Protein AF-A0A494XIX0-F1 (afdb_monomer)

Organism: NCBI:txid2419777

Foldseek 3Di:
DDDDDDDDDDDDDDDDDDDDDPDPDDDDDDPVVVVVVCVVVVVVVLLVVLVVVQVVVVVVQLVQLQVQQQQLFAQLQVQCQAPVCFVVSQVSSQVSSVPRPHDPQKAKDRKDKGWDRQDAQPVVLDRFGWTKIKTKIKIKHARDSCCVPPRIDMHIYMYMDTDGQKWKDKDWPLFFDQFQWKKWKKKAFFDADPVNPGGDLVDDDDDDDDDPLDHDRIFISAINADPPPPSHDGPPNHDDDTDGLQTFMKMKMKTFASHHNVRPLFRAAAAALQQQHHRGMFIFILSVLLVLFGRRNPGKDKKKKKWKWWDWPVDIATPWIWIWAPQDPSRNRTDIDTADAFPDRVQRDQCQHRPCQRPVHPRHQKDWDDKDWPADPPDDDDDPDDDDPDTDTGTMIIIMIIGMRHASDGLPDQQFALFKAKDFQDFPVRSVPDDQPDDDDPCSVPPGRRSPDRDPNRGDGRLLRLVLSADPDDPTTTFSKIKMKGQSRHGQDPPNDPPPLPPQCPPVDSRGGHHNRRSPGRIGIMMIGMDIDIDSDPDRPPPVPPD

Mean predicted aligned error: 12.35 Å

Solvent-accessible surface area (backbone atoms only — not comparable to full-atom values): 30473 Å² total; per-residue (Å²): 137,86,83,80,83,80,80,86,83,86,86,82,92,81,91,77,80,92,78,90,75,89,73,84,71,83,81,87,84,67,72,61,62,60,52,51,53,48,57,60,52,45,53,61,51,52,49,54,54,24,45,52,53,43,48,52,50,49,54,52,52,50,51,55,53,39,52,33,26,40,53,8,8,42,54,7,8,72,55,21,81,50,69,86,30,33,67,58,15,37,50,47,17,52,50,47,40,69,69,43,94,65,66,88,76,55,51,67,54,85,63,52,63,47,62,36,65,83,28,50,39,51,85,92,67,37,81,37,44,6,21,24,16,35,24,37,39,44,34,40,39,67,37,69,68,39,34,88,83,45,53,57,48,81,46,79,40,74,22,74,24,51,27,55,48,46,45,53,44,79,44,79,42,74,72,32,38,56,43,37,32,23,38,34,37,26,39,30,69,48,39,62,30,100,83,67,86,48,67,28,46,84,50,76,75,74,92,34,57,34,50,96,77,42,79,36,62,30,39,76,75,47,50,23,25,57,78,83,42,93,74,25,48,80,56,70,78,58,64,82,78,92,59,56,33,78,46,47,40,23,43,35,40,34,42,25,24,56,57,14,48,85,73,54,89,33,60,60,48,30,9,37,71,47,26,33,36,61,70,29,68,41,41,34,33,32,35,20,31,58,68,34,38,40,41,38,74,89,38,53,48,63,36,37,40,39,38,32,29,40,33,42,83,85,51,70,41,61,75,45,42,36,38,39,43,56,64,39,90,90,29,74,84,26,48,76,44,74,54,84,73,37,86,52,70,91,53,33,47,62,45,19,52,31,21,55,26,15,70,90,41,101,67,37,46,32,45,79,76,45,76,47,72,50,78,72,83,76,77,84,76,89,74,92,73,80,96,66,93,70,81,52,81,49,50,39,37,39,37,32,27,46,30,39,30,51,62,92,43,49,66,82,34,88,61,48,41,42,48,67,40,62,45,64,66,42,33,57,67,57,63,71,62,59,52,78,81,47,75,76,55,76,65,51,76,71,62,23,50,46,37,87,62,47,38,79,77,62,35,52,68,22,42,48,58,27,43,62,49,39,34,90,71,72,100,71,45,22,30,23,27,36,37,40,39,33,50,85,54,37,62,64,51,102,80,48,62,90,72,59,76,79,71,72,50,55,82,82,50,64,61,37,36,31,70,60,67,48,52,67,81,36,51,24,30,34,35,41,36,28,48,73,46,54,53,83,60,98,59,75,75,77,74,77,77,80,125

Structure (mmCIF, N/CA/C/O backbone):
data_AF-A0A494XIX0-F1
#
_entry.id   AF-A0A494XIX0-F1
#
loop_
_atom_site.group_PDB
_atom_site.id
_atom_site.type_symbol
_atom_site.label_atom_id
_atom_site.label_alt_id
_atom_site.label_comp_id
_atom_site.label_asym_id
_atom_site.label_entity_id
_atom_site.label_seq_id
_atom_site.pdbx_PDB_ins_code
_atom_site.Cartn_x
_atom_site.Cartn_y
_atom_site.Cartn_z
_atom_site.occupancy
_atom_site.B_iso_or_equiv
_atom_site.auth_seq_id
_atom_site.auth_comp_id
_atom_site.auth_asym_id
_atom_site.auth_atom_id
_atom_site.pdbx_PDB_model_num
ATOM 1 N N . MET A 1 1 ? -19.928 -24.104 34.733 1.00 40.62 1 MET A N 1
ATOM 2 C CA . MET A 1 1 ? -19.939 -24.374 36.187 1.00 40.62 1 MET A CA 1
ATOM 3 C C . MET A 1 1 ? -21.286 -25.010 36.510 1.00 40.62 1 MET A C 1
ATOM 5 O O . MET A 1 1 ? -22.263 -24.311 36.737 1.00 40.62 1 MET A O 1
ATOM 9 N N . SER A 1 2 ? -21.377 -26.332 36.351 1.00 36.78 2 SER A N 1
ATOM 10 C CA . SER A 1 2 ? -22.638 -27.073 36.454 1.00 36.78 2 SER A CA 1
ATOM 11 C C . SER A 1 2 ? -22.951 -27.339 37.918 1.00 36.78 2 SER A C 1
ATOM 13 O O . SER A 1 2 ? -22.318 -28.183 38.548 1.00 36.78 2 SER A O 1
ATOM 15 N N . VAL A 1 3 ? -23.905 -26.591 38.467 1.00 44.44 3 VAL A N 1
ATOM 16 C CA . VAL A 1 3 ? -24.425 -26.848 39.809 1.00 44.44 3 VAL A CA 1
ATOM 17 C C . VAL A 1 3 ? -25.415 -28.005 39.711 1.00 44.44 3 VAL A C 1
ATOM 19 O O . VAL A 1 3 ? -26.537 -27.870 39.231 1.00 44.44 3 VAL A O 1
ATOM 22 N N . LEU A 1 4 ? -24.921 -29.167 40.125 1.00 43.69 4 LEU A N 1
ATOM 23 C CA . LEU A 1 4 ? -25.627 -30.428 40.290 1.00 43.69 4 LEU A CA 1
ATOM 24 C C . LEU A 1 4 ? -26.689 -30.272 41.396 1.00 43.69 4 LEU A C 1
ATOM 26 O O . LEU A 1 4 ? -26.358 -30.213 42.579 1.00 43.69 4 LEU A O 1
ATOM 30 N N . LEU A 1 5 ? -27.966 -30.187 41.016 1.00 45.41 5 LEU A N 1
ATOM 31 C CA . LEU A 1 5 ? -29.093 -30.238 41.949 1.00 45.41 5 LEU A CA 1
ATOM 32 C C . LEU A 1 5 ? -29.286 -31.686 42.426 1.00 45.41 5 LEU A C 1
ATOM 34 O O . LEU A 1 5 ? -29.764 -32.542 41.683 1.00 45.41 5 LEU A O 1
ATOM 38 N N . VAL A 1 6 ? -28.908 -31.959 43.675 1.00 52.31 6 VAL A N 1
ATOM 39 C CA . VAL A 1 6 ? -29.179 -33.233 44.353 1.00 52.31 6 VAL A CA 1
ATOM 40 C C . VAL A 1 6 ? -30.577 -33.173 44.970 1.00 52.31 6 VAL A C 1
ATOM 42 O O . VAL A 1 6 ? -30.836 -32.395 45.886 1.00 52.31 6 VAL A O 1
ATOM 45 N N . ALA A 1 7 ? -31.486 -33.997 44.451 1.00 52.09 7 ALA A N 1
ATOM 46 C CA . ALA A 1 7 ? -32.814 -34.221 45.012 1.00 52.09 7 ALA A CA 1
ATOM 47 C C . ALA A 1 7 ? -32.740 -35.119 46.266 1.00 52.09 7 ALA A C 1
ATOM 49 O O . ALA A 1 7 ? -32.027 -36.125 46.236 1.00 52.09 7 ALA A O 1
ATOM 50 N N . PRO A 1 8 ? -33.498 -34.841 47.345 1.00 54.53 8 PRO A N 1
ATOM 51 C CA . PRO A 1 8 ? -33.618 -35.775 48.454 1.00 54.53 8 PRO A CA 1
ATOM 52 C C . PRO A 1 8 ? -34.658 -36.862 48.145 1.00 54.53 8 PRO A C 1
ATOM 54 O O . PRO A 1 8 ? -35.784 -36.596 47.719 1.00 54.53 8 PRO A O 1
ATOM 57 N N . THR A 1 9 ? -34.252 -38.108 48.372 1.00 53.56 9 THR A N 1
ATOM 58 C CA . THR A 1 9 ? -35.040 -39.332 48.229 1.00 53.56 9 THR A CA 1
ATOM 59 C C . THR A 1 9 ? -35.995 -39.551 49.407 1.00 53.56 9 THR A C 1
ATOM 61 O O . THR A 1 9 ? -35.761 -39.140 50.542 1.00 53.56 9 THR A O 1
ATOM 64 N N . ARG A 1 10 ? -37.118 -40.205 49.096 1.00 51.81 10 ARG A N 1
ATOM 65 C CA . ARG A 1 10 ? -38.211 -40.603 49.997 1.00 51.81 10 ARG A CA 1
ATOM 66 C C . ARG A 1 10 ? -37.890 -41.855 50.836 1.00 51.81 10 ARG A C 1
ATOM 68 O O . ARG A 1 10 ? -37.162 -42.726 50.373 1.00 51.81 10 ARG A O 1
ATOM 75 N N . SER A 1 11 ? -38.682 -41.989 51.915 1.00 48.34 11 SER A N 1
ATOM 76 C CA . SER A 1 11 ? -39.142 -43.203 52.642 1.00 48.34 11 SER A CA 1
ATOM 77 C C . SER A 1 11 ? -38.314 -43.728 53.830 1.00 48.34 11 SER A C 1
ATOM 79 O O . SER A 1 11 ? -37.108 -43.518 53.851 1.00 48.34 11 SER A O 1
ATOM 81 N N . PRO A 1 12 ? -38.910 -44.513 54.770 1.00 58.19 12 PRO A N 1
ATOM 82 C CA . PRO A 1 12 ? -40.332 -44.761 55.066 1.00 58.19 12 PRO A CA 1
ATOM 83 C C . PRO A 1 12 ? -40.710 -44.601 56.562 1.00 58.19 12 PRO A C 1
ATOM 85 O O . PRO A 1 12 ? -39.897 -44.326 57.439 1.00 58.19 12 PRO A O 1
ATOM 88 N N . ALA A 1 13 ? -42.004 -44.784 56.820 1.00 56.38 13 ALA A N 1
ATOM 89 C CA . ALA A 1 13 ? -42.677 -44.781 58.109 1.00 56.38 13 ALA A CA 1
ATOM 90 C C . ALA A 1 13 ? -42.114 -45.771 59.146 1.00 56.38 13 ALA A C 1
ATOM 92 O O . ALA A 1 13 ? -41.887 -46.938 58.831 1.00 56.38 13 ALA A O 1
ATOM 93 N N . HIS A 1 14 ? -42.106 -45.360 60.420 1.00 44.78 14 HIS A N 1
ATOM 94 C CA . HIS A 1 14 ? -42.339 -46.285 61.525 1.00 44.78 14 HIS A CA 1
ATOM 95 C C . HIS A 1 14 ? -43.306 -45.718 62.563 1.00 44.78 14 HIS A C 1
ATOM 97 O O . HIS A 1 14 ? -43.179 -44.600 63.059 1.00 44.78 14 HIS A O 1
ATOM 103 N N . ALA A 1 15 ? -44.316 -46.545 62.818 1.00 57.41 15 ALA A N 1
ATOM 104 C CA . ALA A 1 15 ? -45.383 -46.379 63.775 1.00 57.41 15 ALA A CA 1
ATOM 105 C C . ALA A 1 15 ? -44.848 -46.455 65.210 1.00 57.41 15 ALA A C 1
ATOM 107 O O . ALA A 1 15 ? -44.057 -47.333 65.543 1.00 57.41 15 ALA A O 1
ATOM 108 N N . GLY A 1 16 ? -45.341 -45.564 66.068 1.00 44.16 16 GLY A N 1
ATOM 109 C CA . GLY A 1 16 ? -44.989 -45.515 67.481 1.00 44.16 16 GLY A CA 1
ATOM 110 C C . GLY A 1 16 ? -46.114 -44.915 68.313 1.00 44.16 16 GLY A C 1
ATOM 111 O O . GLY A 1 16 ? -46.110 -43.730 68.612 1.00 44.16 16 GLY A O 1
ATOM 112 N N . SER A 1 17 ? -47.082 -45.768 68.648 1.00 52.22 17 SER A N 1
ATOM 113 C CA . SER A 1 17 ? -47.806 -45.812 69.924 1.00 52.22 17 SER A CA 1
ATOM 114 C C . SER A 1 17 ? -48.245 -44.491 70.580 1.00 52.22 17 SER A C 1
ATOM 116 O O . SER A 1 17 ? -47.515 -43.855 71.336 1.00 52.22 17 SER A O 1
ATOM 118 N N . LEU A 1 18 ? -49.543 -44.218 70.431 1.00 56.22 18 LEU A N 1
ATOM 119 C CA . LEU A 1 18 ? -50.457 -43.690 71.452 1.00 56.22 18 LEU A CA 1
ATOM 120 C C . LEU A 1 18 ? -49.899 -43.641 72.892 1.00 56.22 18 LEU A C 1
ATOM 122 O O . LEU A 1 18 ? -49.757 -44.680 73.531 1.00 56.22 18 LEU A O 1
ATOM 126 N N . ARG A 1 19 ? -49.788 -42.433 73.462 1.00 46.56 19 ARG A N 1
ATOM 127 C CA . ARG A 1 19 ? -50.251 -42.146 74.832 1.00 46.56 19 ARG A CA 1
ATOM 128 C C . ARG A 1 19 ? -50.891 -40.760 74.889 1.00 46.56 19 ARG A C 1
ATOM 130 O O . ARG A 1 19 ? -50.233 -39.727 74.868 1.00 46.56 19 ARG A O 1
ATOM 137 N N . ARG A 1 20 ? -52.223 -40.776 74.952 1.00 51.72 20 ARG A N 1
ATOM 138 C CA . ARG A 1 20 ? -53.092 -39.644 75.278 1.00 51.72 20 ARG A CA 1
ATOM 139 C C . ARG A 1 20 ? -52.764 -39.174 76.700 1.00 51.72 20 ARG A C 1
ATOM 141 O O . ARG A 1 20 ? -53.118 -39.851 77.658 1.00 51.72 20 ARG A O 1
ATOM 148 N N . ALA A 1 21 ? -52.163 -37.998 76.828 1.00 49.72 21 ALA A N 1
ATOM 149 C CA . ALA A 1 21 ? -52.313 -37.159 78.010 1.00 49.72 21 ALA A CA 1
ATOM 150 C C . ALA A 1 21 ? -53.110 -35.928 77.575 1.00 49.72 21 ALA A C 1
ATOM 152 O O . ALA A 1 21 ? -52.591 -35.001 76.958 1.00 49.72 21 ALA A O 1
ATOM 153 N N . VAL A 1 22 ? -54.418 -35.971 77.827 1.00 57.28 22 VAL A N 1
ATOM 154 C CA . VAL A 1 22 ? -55.310 -34.821 77.677 1.00 57.28 22 VAL A CA 1
ATOM 155 C C . VAL A 1 22 ? -54.945 -33.829 78.777 1.00 57.28 22 VAL A C 1
ATOM 157 O O . VAL A 1 22 ? -55.461 -33.903 79.888 1.00 57.28 22 VAL A O 1
ATOM 160 N N . VAL A 1 23 ? -54.042 -32.901 78.471 1.00 52.38 23 VAL A N 1
ATOM 161 C CA . VAL A 1 23 ? -53.872 -31.678 79.254 1.00 52.38 23 VAL A CA 1
ATOM 162 C C . VAL A 1 23 ? -54.807 -30.641 78.646 1.00 52.38 23 VAL A C 1
ATOM 164 O O . VAL A 1 23 ? -54.568 -30.101 77.566 1.00 52.38 23 VAL A O 1
ATOM 167 N N . ARG A 1 24 ? -55.928 -30.400 79.332 1.00 54.12 24 ARG A N 1
ATOM 168 C CA . ARG A 1 24 ? -56.783 -29.232 79.105 1.00 54.12 24 ARG A CA 1
ATOM 169 C C . ARG A 1 24 ? -55.943 -27.980 79.370 1.00 54.12 24 ARG A C 1
ATOM 171 O O . ARG A 1 24 ? -55.770 -27.579 80.515 1.00 54.12 24 ARG A O 1
ATOM 178 N N . SER A 1 25 ? -55.427 -27.373 78.305 1.00 54.19 25 SER A N 1
ATOM 179 C CA . SER A 1 25 ? -54.893 -26.012 78.345 1.00 54.19 25 SER A CA 1
ATOM 180 C C . SER A 1 25 ? -56.046 -25.039 78.635 1.00 54.19 25 SER A C 1
ATOM 182 O O . SER A 1 25 ? -57.084 -25.111 77.960 1.00 54.19 25 SER A O 1
ATOM 184 N N . PRO A 1 26 ? -55.909 -24.147 79.632 1.00 49.19 26 PRO A N 1
ATOM 185 C CA . PRO A 1 26 ? -56.901 -23.126 79.899 1.00 49.19 26 PRO A CA 1
ATOM 186 C C . PRO A 1 26 ? -56.953 -22.174 78.704 1.00 49.19 26 PRO A C 1
ATOM 188 O O . PRO A 1 26 ? -55.983 -21.519 78.324 1.00 49.19 26 PRO A O 1
ATOM 191 N N . ARG A 1 27 ? -58.132 -22.122 78.085 1.00 61.28 27 ARG A N 1
ATOM 192 C CA . ARG A 1 27 ? -58.500 -21.042 77.183 1.00 61.28 27 ARG A CA 1
ATOM 193 C C . ARG A 1 27 ? -58.459 -19.725 77.952 1.00 61.28 27 ARG A C 1
ATOM 195 O O . ARG A 1 27 ? -58.921 -19.653 79.084 1.00 61.28 27 ARG A O 1
ATOM 202 N N . THR A 1 28 ? -58.069 -18.697 77.206 1.00 58.69 28 THR A N 1
ATOM 203 C CA . THR A 1 28 ? -58.366 -17.269 77.387 1.00 58.69 28 THR A CA 1
ATOM 204 C C . THR A 1 28 ? -57.319 -16.431 78.134 1.00 58.69 28 THR A C 1
ATOM 206 O O . THR A 1 28 ? -57.230 -16.475 79.351 1.00 58.69 28 THR A O 1
ATOM 209 N N . ARG A 1 29 ? -56.626 -15.587 77.337 1.00 51.75 29 ARG A N 1
ATOM 210 C CA . ARG A 1 29 ? -56.151 -14.202 77.606 1.00 51.75 29 ARG A CA 1
ATOM 211 C C . ARG A 1 29 ? -54.681 -13.845 77.305 1.00 51.75 29 ARG A C 1
ATOM 213 O O . ARG A 1 29 ? -54.380 -12.662 77.316 1.00 51.75 29 ARG A O 1
ATOM 220 N N . GLU A 1 30 ? -53.822 -14.768 76.857 1.00 54.44 30 GLU A N 1
ATOM 221 C CA . GLU A 1 30 ? -52.420 -14.423 76.485 1.00 54.44 30 GLU A CA 1
ATOM 222 C C . GLU A 1 30 ? -52.114 -14.380 74.971 1.00 54.44 30 GLU A C 1
ATOM 224 O O . GLU A 1 30 ? -51.036 -13.961 74.555 1.00 54.44 30 GLU A O 1
ATOM 229 N N . ARG A 1 31 ? -53.068 -14.746 74.101 1.00 57.94 31 ARG A N 1
ATOM 230 C CA . ARG A 1 31 ? -52.861 -14.747 72.633 1.00 57.94 31 ARG A CA 1
ATOM 231 C C . ARG A 1 31 ? -52.744 -13.349 72.009 1.00 57.94 31 ARG A C 1
ATOM 233 O O . ARG A 1 31 ? -52.271 -13.230 70.887 1.00 57.94 31 ARG A O 1
ATOM 240 N N . GLY A 1 32 ? -53.156 -12.302 72.726 1.00 67.50 32 GLY A N 1
ATOM 241 C CA . GLY A 1 32 ? -53.037 -10.923 72.247 1.00 67.50 32 GLY A CA 1
ATOM 242 C C . GLY A 1 32 ? -51.587 -10.434 72.234 1.00 67.50 32 GLY A C 1
ATOM 243 O O . GLY A 1 32 ? -51.136 -9.880 71.236 1.00 67.50 32 GLY A O 1
ATOM 244 N N . ALA A 1 33 ? -50.827 -10.705 73.298 1.00 79.75 33 ALA A N 1
ATOM 245 C CA . ALA A 1 33 ? -49.473 -10.174 73.456 1.00 79.75 33 ALA A CA 1
ATOM 246 C C . ALA A 1 33 ? -48.486 -10.723 72.410 1.00 79.75 33 ALA A C 1
ATOM 248 O O . ALA A 1 33 ? -47.705 -9.961 71.850 1.00 79.75 33 ALA A O 1
ATOM 249 N N . THR A 1 34 ? -48.566 -12.017 72.080 1.00 84.38 34 THR A N 1
ATOM 250 C CA . THR A 1 34 ? -47.714 -12.651 71.054 1.00 84.38 34 THR A CA 1
ATOM 251 C C . THR A 1 34 ? -48.045 -12.188 69.636 1.00 84.38 34 THR A C 1
ATOM 253 O O . THR A 1 34 ? -47.148 -12.042 68.811 1.00 84.38 34 THR A O 1
ATOM 256 N N . SER A 1 35 ? -49.319 -11.902 69.350 1.00 85.75 35 SER A N 1
ATOM 257 C CA . SER A 1 35 ? -49.711 -11.320 68.061 1.00 85.75 35 SER A CA 1
ATOM 258 C C . SER A 1 35 ? -49.208 -9.883 67.892 1.00 85.75 35 SER A C 1
ATOM 260 O O . SER A 1 35 ? -48.776 -9.518 66.802 1.00 85.75 35 SER A O 1
ATOM 262 N N . LEU A 1 36 ? -49.187 -9.095 68.976 1.00 88.75 36 LEU A N 1
ATOM 263 C CA . LEU A 1 36 ? -48.683 -7.720 68.969 1.00 88.75 36 LEU A CA 1
ATOM 264 C C . LEU A 1 36 ? -47.163 -7.673 68.791 1.00 88.75 36 LEU A C 1
ATOM 266 O O . LEU A 1 36 ? -46.680 -6.891 67.978 1.00 88.75 36 LEU A O 1
ATOM 270 N N . THR A 1 37 ? -46.403 -8.523 69.487 1.00 89.88 37 THR A N 1
ATOM 271 C CA . THR A 1 37 ? -44.943 -8.584 69.307 1.00 89.88 37 THR A CA 1
ATOM 272 C C . THR A 1 37 ? -44.561 -9.098 67.924 1.00 89.88 37 THR A C 1
ATOM 274 O O . THR A 1 37 ? -43.646 -8.554 67.312 1.00 89.88 37 THR A O 1
ATOM 277 N N . PHE A 1 38 ? -45.288 -10.085 67.389 1.00 92.56 38 PHE A N 1
ATOM 278 C CA . PHE A 1 38 ? -45.084 -10.551 66.018 1.00 92.56 38 PHE A CA 1
ATOM 279 C C . PHE A 1 38 ? -45.382 -9.452 64.993 1.00 92.56 38 PHE A C 1
ATOM 281 O O . PHE A 1 38 ? -44.567 -9.217 64.107 1.00 92.56 38 PHE A O 1
ATOM 288 N N . ALA A 1 39 ? -46.502 -8.737 65.135 1.00 92.00 39 ALA A N 1
ATOM 289 C CA . ALA A 1 39 ? -46.846 -7.624 64.250 1.00 92.00 39 ALA A CA 1
ATOM 290 C C . ALA A 1 39 ? -45.790 -6.506 64.288 1.00 92.00 39 ALA A C 1
ATOM 292 O O . ALA A 1 39 ? -45.439 -5.955 63.248 1.00 92.00 39 ALA A O 1
ATOM 293 N N . LEU A 1 40 ? -45.242 -6.208 65.469 1.00 94.81 40 LEU A N 1
ATOM 294 C CA . LEU A 1 40 ? -44.214 -5.181 65.646 1.00 94.81 40 LEU A CA 1
ATOM 295 C C . LEU A 1 40 ? -42.859 -5.618 65.056 1.00 94.81 40 LEU A C 1
ATOM 297 O O . LEU A 1 40 ? -42.184 -4.808 64.428 1.00 94.81 40 LEU A O 1
ATOM 301 N N . LEU A 1 41 ? -42.489 -6.900 65.178 1.00 95.88 41 LEU A N 1
ATOM 302 C CA . LEU A 1 41 ? -41.278 -7.477 64.568 1.00 95.88 41 LEU A CA 1
ATOM 303 C C . LEU A 1 41 ? -41.399 -7.713 63.055 1.00 95.88 41 LEU A C 1
ATOM 305 O O . LEU A 1 41 ? -40.386 -7.769 62.358 1.00 95.88 41 LEU A O 1
ATOM 309 N N . LEU A 1 42 ? -42.618 -7.824 62.527 1.00 94.25 42 LEU A N 1
ATOM 310 C CA . LEU A 1 42 ? -42.849 -7.989 61.095 1.00 94.25 42 LEU A CA 1
ATOM 311 C C . LEU A 1 42 ? -42.407 -6.748 60.305 1.00 94.25 42 LEU A C 1
ATOM 313 O O . LEU A 1 42 ? -41.877 -6.885 59.208 1.00 94.25 42 LEU A O 1
ATOM 317 N N . ILE A 1 43 ? -42.574 -5.550 60.874 1.00 91.44 43 ILE A N 1
ATOM 318 C CA . ILE A 1 43 ? -42.202 -4.278 60.236 1.00 91.44 43 ILE A CA 1
ATOM 319 C C . ILE A 1 43 ? -40.702 -4.228 59.879 1.00 91.44 43 ILE A C 1
ATOM 321 O O . ILE A 1 43 ? -40.393 -4.064 58.696 1.00 91.44 43 ILE A O 1
ATOM 325 N N . PRO A 1 44 ? -39.750 -4.400 60.822 1.00 91.19 44 PRO A N 1
ATOM 326 C CA . PRO A 1 44 ? -38.329 -4.390 60.486 1.00 91.19 44 PRO A CA 1
ATOM 327 C C . PRO A 1 44 ? -37.932 -5.559 59.575 1.00 91.19 44 PRO A C 1
ATOM 329 O O . PRO A 1 44 ? -37.053 -5.389 58.736 1.00 91.19 44 PRO A O 1
ATOM 332 N N . LEU A 1 45 ? -38.594 -6.719 59.671 1.00 94.12 45 LEU A N 1
ATOM 333 C CA . LEU A 1 45 ? -38.311 -7.858 58.792 1.00 94.12 45 LEU A CA 1
ATOM 334 C C . LEU A 1 45 ? -38.715 -7.572 57.338 1.00 94.12 45 LEU A C 1
ATOM 336 O O . LEU A 1 45 ? -37.936 -7.837 56.424 1.00 94.12 45 LEU A O 1
ATOM 340 N N . LEU A 1 46 ? -39.888 -6.972 57.116 1.00 90.62 46 LEU A N 1
ATOM 341 C CA . LEU A 1 46 ? -40.325 -6.533 55.788 1.00 90.62 46 LEU A CA 1
ATOM 342 C C . LEU A 1 46 ? -39.417 -5.438 55.218 1.00 90.62 46 LEU A C 1
ATOM 344 O O . LEU A 1 46 ? -39.124 -5.460 54.024 1.00 90.62 46 LEU A O 1
ATOM 348 N N . LEU A 1 47 ? -38.925 -4.522 56.059 1.00 90.12 47 LEU A N 1
ATOM 349 C CA . LEU A 1 47 ? -37.974 -3.487 55.646 1.00 90.12 47 LEU A CA 1
ATOM 350 C C . LEU A 1 47 ? -36.653 -4.111 55.169 1.00 90.12 47 LEU A C 1
ATOM 352 O O . LEU A 1 47 ? -36.153 -3.744 54.108 1.00 90.12 47 LEU A O 1
ATOM 356 N N . VAL A 1 48 ? -36.121 -5.101 55.895 1.00 93.62 48 VAL A N 1
ATOM 357 C CA . VAL A 1 48 ? -34.897 -5.822 55.500 1.00 93.62 48 VAL A CA 1
ATOM 358 C C . VAL A 1 48 ? -35.091 -6.582 54.186 1.00 93.62 48 VAL A C 1
ATOM 360 O O . VAL A 1 48 ? -34.241 -6.490 53.301 1.00 93.62 48 VAL A O 1
ATOM 363 N N . VAL A 1 49 ? -36.213 -7.289 54.021 1.00 93.81 49 VAL A N 1
ATOM 364 C CA . VAL A 1 49 ? -36.533 -7.983 52.760 1.00 93.81 49 VAL A CA 1
ATOM 365 C C . VAL A 1 49 ? -36.662 -6.985 51.608 1.00 93.81 49 VAL A C 1
ATOM 367 O O . VAL A 1 49 ? -36.143 -7.228 50.521 1.00 93.81 49 VAL A O 1
ATOM 370 N N . GLY A 1 50 ? -37.298 -5.839 51.848 1.00 91.56 50 GLY A N 1
ATOM 371 C CA . GLY A 1 50 ? -37.433 -4.793 50.845 1.00 91.56 50 GLY A CA 1
ATOM 372 C C . GLY A 1 50 ? -36.112 -4.170 50.424 1.00 91.56 50 GLY A C 1
ATOM 373 O O . GLY A 1 50 ? -35.860 -4.021 49.231 1.00 91.56 50 GLY A O 1
ATOM 374 N N . CYS A 1 51 ? -35.236 -3.908 51.392 1.00 92.38 51 CYS A N 1
ATOM 375 C CA . CYS A 1 51 ? -33.871 -3.465 51.141 1.00 92.38 51 CYS A CA 1
ATOM 376 C C . CYS A 1 51 ? -33.099 -4.483 50.286 1.00 92.38 51 CYS A C 1
ATOM 378 O O . CYS A 1 51 ? -32.440 -4.102 49.322 1.00 92.38 51 CYS A O 1
ATOM 380 N N . ALA A 1 52 ? -33.235 -5.783 50.571 1.00 94.19 52 ALA A N 1
ATOM 381 C CA . ALA A 1 52 ? -32.576 -6.830 49.791 1.00 94.19 52 ALA A CA 1
ATOM 382 C C . ALA A 1 52 ? -33.058 -6.879 48.327 1.00 94.19 52 ALA A C 1
ATOM 384 O O . ALA A 1 52 ? -32.239 -7.024 47.420 1.00 94.19 52 ALA A O 1
ATOM 385 N N . ILE A 1 53 ? -34.366 -6.726 48.083 1.00 94.81 53 ILE A N 1
ATOM 386 C CA . ILE A 1 53 ? -34.940 -6.715 46.726 1.00 94.81 53 ILE A CA 1
ATOM 387 C C . ILE A 1 53 ? -34.505 -5.463 45.954 1.00 94.81 53 ILE A C 1
ATOM 389 O O . ILE A 1 53 ? -34.077 -5.571 44.803 1.00 94.81 53 ILE A O 1
ATOM 393 N N . ASP A 1 54 ? -34.581 -4.282 46.576 1.00 94.56 54 ASP A N 1
ATOM 394 C CA . ASP A 1 54 ? -34.156 -3.028 45.945 1.00 94.56 54 ASP A CA 1
ATOM 395 C C . ASP A 1 54 ? -32.648 -3.040 45.644 1.00 94.56 54 ASP A C 1
ATOM 397 O O . ASP A 1 54 ? -32.233 -2.610 44.568 1.00 94.56 54 ASP A O 1
ATOM 401 N N . PHE A 1 55 ? -31.831 -3.613 46.535 1.00 93.81 55 PHE A N 1
ATOM 402 C CA . PHE A 1 55 ? -30.399 -3.800 46.300 1.00 93.81 55 PHE A CA 1
ATOM 403 C C . PHE A 1 55 ? -30.116 -4.763 45.139 1.00 93.81 55 PHE A C 1
ATOM 405 O O . PHE A 1 55 ? -29.273 -4.466 44.293 1.00 93.81 55 PHE A O 1
ATOM 412 N N . ALA A 1 56 ? -30.835 -5.886 45.046 1.00 94.19 56 ALA A N 1
ATOM 413 C CA . ALA A 1 56 ? -30.677 -6.825 43.936 1.00 94.19 56 ALA A CA 1
ATOM 414 C C . ALA A 1 56 ? -30.968 -6.155 42.580 1.00 94.19 56 ALA A C 1
ATOM 416 O O . ALA A 1 56 ? -30.165 -6.266 41.652 1.00 94.19 56 ALA A O 1
ATOM 417 N N . ARG A 1 57 ? -32.056 -5.377 42.491 1.00 94.00 57 ARG A N 1
ATOM 418 C CA . ARG A 1 57 ? -32.392 -4.595 41.287 1.00 94.00 57 ARG A CA 1
ATOM 419 C C . ARG A 1 57 ? -31.367 -3.505 40.994 1.00 94.00 57 ARG A C 1
ATOM 421 O O . ARG A 1 57 ? -31.044 -3.257 39.839 1.00 94.00 57 ARG A O 1
ATOM 428 N N . PHE A 1 58 ? -30.832 -2.858 42.027 1.00 94.69 58 PHE A N 1
ATOM 429 C CA . PHE A 1 58 ? -29.785 -1.851 41.872 1.00 94.69 58 PHE A CA 1
ATOM 430 C C . PHE A 1 58 ? -28.515 -2.442 41.244 1.00 94.69 58 PHE A C 1
ATOM 432 O O . PHE A 1 58 ? -27.938 -1.832 40.344 1.00 94.69 58 PHE A O 1
ATOM 439 N N . VAL A 1 59 ? -28.100 -3.638 41.674 1.00 96.19 59 VAL A N 1
ATOM 440 C CA . VAL A 1 59 ? -26.953 -4.353 41.091 1.00 96.19 59 VAL A CA 1
ATOM 441 C C . VAL A 1 59 ? -27.229 -4.749 39.638 1.00 96.19 59 VAL A C 1
ATOM 443 O O . VAL A 1 59 ? -26.369 -4.535 38.784 1.00 96.19 59 VAL A O 1
ATOM 446 N N . GLU A 1 60 ? -28.428 -5.252 39.337 1.00 96.12 60 GLU A N 1
ATOM 447 C CA . GLU A 1 60 ? -28.852 -5.581 37.969 1.00 96.12 60 GLU A CA 1
ATOM 448 C C . GLU A 1 60 ? -28.796 -4.352 37.046 1.00 96.12 60 GLU A C 1
ATOM 450 O O . GLU A 1 60 ? -28.175 -4.393 35.984 1.00 96.12 60 GLU A O 1
ATOM 455 N N . TYR A 1 61 ? -29.366 -3.222 37.474 1.00 96.69 61 TYR A N 1
ATOM 456 C CA . TYR A 1 61 ? -29.355 -1.980 36.697 1.00 96.69 61 TYR A CA 1
ATOM 457 C C . TYR A 1 61 ? -27.962 -1.391 36.532 1.00 96.69 61 TYR A C 1
ATOM 459 O O . TYR A 1 61 ? -27.643 -0.883 35.458 1.00 96.69 61 TYR A O 1
ATOM 467 N N . ARG A 1 62 ? -27.112 -1.482 37.560 1.00 96.56 62 ARG A N 1
ATOM 468 C CA . ARG A 1 62 ? -25.707 -1.086 37.449 1.00 96.56 62 ARG A CA 1
ATOM 469 C C . ARG A 1 62 ? -24.990 -1.924 36.396 1.00 96.56 62 ARG A C 1
ATOM 471 O O . ARG A 1 62 ? -24.249 -1.357 35.602 1.00 96.56 62 ARG A O 1
ATOM 478 N N . SER A 1 63 ? -25.224 -3.237 36.380 1.00 97.00 63 SER A N 1
ATOM 479 C CA . SER A 1 63 ? -24.637 -4.136 35.385 1.00 97.00 63 SER A CA 1
ATOM 480 C C . SER A 1 63 ? -25.103 -3.785 33.973 1.00 97.00 63 SER A C 1
ATOM 482 O O . SER A 1 63 ? -24.265 -3.617 33.098 1.00 97.00 63 SER A O 1
ATOM 484 N N . ALA A 1 64 ? -26.411 -3.606 33.756 1.00 96.50 64 ALA A N 1
ATOM 485 C CA . ALA A 1 64 ? -26.955 -3.254 32.442 1.00 96.50 64 ALA A CA 1
ATOM 486 C C . ALA A 1 64 ? -26.441 -1.894 31.937 1.00 96.50 64 ALA A C 1
ATOM 488 O O . ALA A 1 64 ? -26.057 -1.762 30.777 1.00 96.50 64 ALA A O 1
ATOM 489 N N . LEU A 1 65 ? -26.388 -0.886 32.817 1.00 97.12 65 LEU A N 1
ATOM 490 C CA . LEU A 1 65 ? -25.875 0.441 32.476 1.00 97.12 65 LEU A CA 1
ATOM 491 C C . LEU A 1 65 ? -24.367 0.412 32.177 1.00 97.12 65 LEU A C 1
ATOM 493 O O . LEU A 1 65 ? -23.919 1.112 31.272 1.00 97.12 65 LEU A O 1
ATOM 497 N N . GLN A 1 66 ? -23.594 -0.393 32.915 1.00 97.25 66 GLN A N 1
ATOM 498 C CA . GLN A 1 66 ? -22.166 -0.584 32.652 1.00 97.25 66 GLN A CA 1
ATOM 499 C C . GLN A 1 66 ? -21.945 -1.270 31.301 1.00 97.25 66 GLN A C 1
ATOM 501 O O . GLN A 1 66 ? -21.159 -0.759 30.514 1.00 97.25 66 GLN A O 1
ATOM 506 N N . SER A 1 67 ? -22.679 -2.345 30.989 1.00 96.50 67 SER A N 1
ATOM 507 C CA . SER A 1 67 ? -22.584 -3.021 29.687 1.00 96.50 67 SER A CA 1
ATOM 508 C C . SER A 1 67 ? -22.883 -2.074 28.522 1.00 96.50 67 SER A C 1
ATOM 510 O O . SER A 1 67 ? -22.116 -2.029 27.567 1.00 96.50 67 SER A O 1
ATOM 512 N N . ALA A 1 68 ? -23.924 -1.241 28.632 1.00 96.81 68 ALA A N 1
ATOM 513 C CA . ALA A 1 68 ? -24.231 -0.228 27.619 1.00 96.81 68 ALA A CA 1
ATOM 514 C C . ALA A 1 68 ? -23.111 0.817 27.456 1.00 96.81 68 ALA A C 1
ATOM 516 O O . ALA A 1 68 ? -22.814 1.246 26.342 1.00 96.81 68 ALA A O 1
ATOM 517 N N . ALA A 1 69 ? -22.484 1.242 28.559 1.00 97.00 69 ALA A N 1
ATOM 518 C CA . ALA A 1 69 ? -21.353 2.166 28.515 1.00 97.00 69 ALA A CA 1
ATOM 519 C C . ALA A 1 69 ? -20.105 1.516 27.890 1.00 97.00 69 ALA A C 1
ATOM 521 O O . ALA A 1 69 ? -19.424 2.170 27.101 1.00 97.00 69 ALA A O 1
ATOM 522 N N . ASP A 1 70 ? -19.829 0.248 28.209 1.00 95.81 70 ASP A N 1
ATOM 523 C CA . ASP A 1 70 ? -18.700 -0.519 27.673 1.00 95.81 70 ASP A CA 1
ATOM 524 C C . ASP A 1 70 ? -18.844 -0.736 26.158 1.00 95.81 70 ASP A C 1
ATOM 526 O O . ASP A 1 70 ? -17.909 -0.451 25.409 1.00 95.81 70 ASP A O 1
ATOM 530 N N . GLU A 1 71 ? -20.024 -1.154 25.689 1.00 93.81 71 GLU A N 1
ATOM 531 C CA . GLU A 1 71 ? -20.329 -1.322 24.260 1.00 93.81 71 GLU A CA 1
ATOM 532 C C . GLU A 1 71 ? -20.208 0.000 23.493 1.00 93.81 71 GLU A C 1
ATOM 534 O O . GLU A 1 71 ? -19.587 0.057 22.431 1.00 93.81 71 GLU A O 1
ATOM 539 N N . ALA A 1 72 ? -20.741 1.088 24.055 1.00 96.25 72 ALA A N 1
ATOM 540 C CA . ALA A 1 72 ? -20.640 2.420 23.471 1.00 96.25 72 ALA A CA 1
ATOM 541 C C . ALA A 1 72 ? -19.192 2.920 23.391 1.00 96.25 72 ALA A C 1
ATOM 543 O O . ALA A 1 72 ? -18.775 3.459 22.364 1.00 96.25 72 ALA A O 1
ATOM 544 N N . ALA A 1 73 ? -18.410 2.735 24.460 1.00 94.56 73 ALA A N 1
ATOM 545 C CA . ALA A 1 73 ? -17.002 3.103 24.473 1.00 94.56 73 ALA A CA 1
ATOM 546 C C . ALA A 1 73 ? -16.220 2.295 23.429 1.00 94.56 73 ALA A C 1
ATOM 548 O O . ALA A 1 73 ? -15.432 2.882 22.687 1.00 94.56 73 ALA A O 1
ATOM 549 N N . LEU A 1 74 ? -16.468 0.983 23.329 1.00 92.50 74 LEU A N 1
ATOM 550 C CA . LEU A 1 74 ? -15.824 0.101 22.355 1.00 92.50 74 LEU A CA 1
ATOM 551 C C . LEU A 1 74 ? -16.158 0.501 20.912 1.00 92.50 74 LEU A C 1
ATOM 553 O O . LEU A 1 74 ? -15.248 0.614 20.093 1.00 92.50 74 LEU A O 1
ATOM 557 N N . ALA A 1 75 ? -17.429 0.784 20.614 1.00 91.75 75 ALA A N 1
ATOM 558 C CA . ALA A 1 75 ? -17.860 1.233 19.291 1.00 91.75 75 ALA A CA 1
ATOM 559 C C . ALA A 1 75 ? -17.221 2.574 18.894 1.00 91.75 75 ALA A C 1
ATOM 561 O O . ALA A 1 75 ? -16.743 2.730 17.771 1.00 91.75 75 ALA A O 1
ATOM 562 N N . GLY A 1 76 ? -17.153 3.534 19.824 1.00 93.06 76 GLY A N 1
ATOM 563 C CA . GLY A 1 76 ? -16.459 4.800 19.586 1.00 93.06 76 GLY A CA 1
ATOM 564 C C . GLY A 1 76 ? -14.955 4.620 19.390 1.00 93.06 76 GLY A C 1
ATOM 565 O O . GLY A 1 76 ? -14.380 5.220 18.488 1.00 93.06 76 GLY A O 1
ATOM 566 N N . ALA A 1 77 ? -14.309 3.788 20.211 1.00 89.19 77 ALA A N 1
ATOM 567 C CA . ALA A 1 77 ? -12.881 3.513 20.082 1.00 89.19 77 ALA A CA 1
ATOM 568 C C . ALA A 1 77 ? -12.553 2.848 18.736 1.00 89.19 77 ALA A C 1
ATOM 570 O O . ALA A 1 77 ? -11.568 3.224 18.110 1.00 89.19 77 ALA A O 1
ATOM 571 N N . ALA A 1 78 ? -13.400 1.936 18.248 1.00 86.25 78 ALA A N 1
ATOM 572 C CA . ALA A 1 78 ? -13.195 1.243 16.975 1.00 86.25 78 ALA A CA 1
ATOM 573 C C . ALA A 1 78 ? -13.089 2.191 15.765 1.00 86.25 78 ALA A C 1
ATOM 575 O O . ALA A 1 78 ? -12.325 1.916 14.844 1.00 86.25 78 ALA A O 1
ATOM 576 N N . VAL A 1 79 ? -13.804 3.321 15.776 1.00 88.06 79 VAL A N 1
ATOM 577 C CA . VAL A 1 79 ? -13.725 4.338 14.709 1.00 88.06 79 VAL A CA 1
ATOM 578 C C . VAL A 1 79 ? -12.695 5.438 14.992 1.00 88.06 79 VAL A C 1
ATOM 580 O O . VAL A 1 79 ? -12.454 6.292 14.143 1.00 88.06 79 VAL A O 1
ATOM 583 N N . PHE A 1 80 ? -12.078 5.452 16.178 1.00 89.50 80 PHE A N 1
ATOM 584 C CA . PHE A 1 80 ? -11.099 6.465 16.563 1.00 89.50 80 PHE A CA 1
ATOM 585 C C . PHE A 1 80 ? -9.682 6.029 16.163 1.00 89.50 80 PHE A C 1
ATOM 587 O O . PHE A 1 80 ? -8.881 5.618 17.000 1.00 89.50 80 PHE A O 1
ATOM 594 N N . SER A 1 81 ? -9.384 6.056 14.863 1.00 82.38 81 SER A N 1
ATOM 595 C CA . SER A 1 81 ? -8.097 5.602 14.309 1.00 82.38 81 SER A CA 1
ATOM 596 C C . SER A 1 81 ? -7.005 6.672 14.272 1.00 82.38 81 SER A C 1
ATOM 598 O O . SER A 1 81 ? -5.830 6.322 14.259 1.00 82.38 81 SER A O 1
ATOM 600 N N . ASP A 1 82 ? -7.375 7.954 14.256 1.00 84.12 82 ASP A N 1
ATOM 601 C CA . ASP A 1 82 ? -6.451 9.088 14.345 1.00 84.12 82 ASP A CA 1
ATOM 602 C C . ASP A 1 82 ? -7.148 10.313 14.977 1.00 84.12 82 ASP A C 1
ATOM 604 O O . ASP A 1 82 ? -8.382 10.330 15.087 1.00 84.12 82 ASP A O 1
ATOM 608 N N . PRO A 1 83 ? -6.403 11.360 15.390 1.00 87.56 83 PRO A N 1
ATOM 609 C CA . PRO A 1 83 ? -6.962 12.517 16.089 1.00 87.56 83 PRO A CA 1
ATOM 610 C C . PRO A 1 83 ? -8.108 13.236 15.356 1.00 87.56 83 PRO A C 1
ATOM 612 O O . PRO A 1 83 ? -8.986 13.793 16.018 1.00 87.56 83 PRO A O 1
ATOM 615 N N . SER A 1 84 ? -8.133 13.222 14.018 1.00 86.50 84 SER A N 1
ATOM 616 C CA . SER A 1 84 ? -9.176 13.877 13.218 1.00 86.50 84 SER A CA 1
ATOM 617 C C . SER A 1 84 ? -10.528 13.155 13.288 1.00 86.50 84 SER A C 1
ATOM 619 O O . SER A 1 84 ? -11.570 13.802 13.177 1.00 86.50 84 SER A O 1
ATOM 621 N N . HIS A 1 85 ? -10.533 11.853 13.596 1.00 88.00 85 HIS A N 1
ATOM 622 C CA . HIS A 1 85 ? -11.747 11.048 13.780 1.00 88.00 85 HIS A CA 1
ATOM 623 C C . HIS A 1 85 ? -12.392 11.198 15.167 1.00 88.00 85 HIS A C 1
ATOM 625 O O . HIS A 1 85 ? -13.459 10.633 15.416 1.00 88.00 85 HIS A O 1
ATOM 631 N N . GLY A 1 86 ? -11.804 11.986 16.074 1.00 92.94 86 GLY A N 1
ATOM 632 C CA . GLY A 1 86 ? -12.332 12.196 17.427 1.00 92.94 86 GLY A CA 1
ATOM 633 C C . GLY A 1 86 ? -13.820 12.593 17.481 1.00 92.94 86 GLY A C 1
ATOM 634 O O . GLY A 1 86 ? -14.572 11.986 18.247 1.00 92.94 86 GLY A O 1
ATOM 635 N N . PRO A 1 87 ? -14.301 13.557 16.667 1.00 95.06 87 PRO A N 1
ATOM 636 C CA . PRO A 1 87 ? -15.721 13.911 16.622 1.00 95.06 87 PRO A CA 1
ATOM 637 C C . PRO A 1 87 ? -16.631 12.763 16.159 1.00 95.06 87 PRO A C 1
ATOM 639 O O . PRO A 1 87 ? -17.700 12.565 16.738 1.00 95.06 87 PRO A O 1
ATOM 642 N N . ALA A 1 88 ? -16.204 11.983 15.159 1.00 92.75 88 ALA A N 1
ATOM 643 C CA . ALA A 1 88 ? -16.954 10.824 14.674 1.00 92.75 88 ALA A CA 1
ATOM 644 C C . ALA A 1 88 ? -17.057 9.738 15.756 1.00 92.75 88 ALA A C 1
ATOM 646 O O . ALA A 1 88 ? -18.143 9.220 16.007 1.00 92.75 88 ALA A O 1
ATOM 647 N N . ALA A 1 89 ? -15.961 9.476 16.474 1.00 93.44 89 ALA A N 1
ATOM 648 C CA . ALA A 1 89 ? -15.918 8.546 17.599 1.00 93.44 89 ALA A CA 1
ATOM 649 C C . ALA A 1 89 ? -16.889 8.915 18.728 1.00 93.44 89 ALA A C 1
ATOM 651 O O . ALA A 1 89 ? -17.593 8.053 19.257 1.00 93.44 89 ALA A O 1
ATOM 652 N N . VAL A 1 90 ? -16.978 10.206 19.064 1.00 97.38 90 VAL A N 1
ATOM 653 C CA . VAL A 1 90 ? -17.955 10.714 20.040 1.00 97.38 90 VAL A CA 1
ATOM 654 C C . VAL A 1 90 ? -19.389 10.507 19.548 1.00 97.38 90 VAL A C 1
ATOM 656 O O . VAL A 1 90 ? -20.246 10.087 20.330 1.00 97.38 90 VAL A O 1
ATOM 659 N N . GLY A 1 91 ? -19.653 10.777 18.266 1.00 96.50 91 GLY A N 1
ATOM 660 C CA . GLY A 1 91 ? -20.962 10.565 17.644 1.00 96.50 91 GLY A CA 1
ATOM 661 C C . GLY A 1 91 ? -21.408 9.104 17.710 1.00 96.50 91 GLY A C 1
ATOM 662 O O . GLY A 1 91 ? -22.471 8.818 18.260 1.00 96.50 91 GLY A O 1
ATOM 663 N N . VAL A 1 92 ? -20.555 8.185 17.245 1.00 95.88 92 VAL A N 1
ATOM 664 C CA . VAL A 1 92 ? -20.820 6.737 17.234 1.00 95.88 92 VAL A CA 1
ATOM 665 C C . VAL A 1 92 ? -21.064 6.205 18.645 1.00 95.88 92 VAL A C 1
ATOM 667 O O . VAL A 1 92 ? -22.084 5.563 18.883 1.00 95.88 92 VAL A O 1
ATOM 670 N N . ALA A 1 93 ? -20.199 6.522 19.615 1.00 97.00 93 ALA A N 1
ATOM 671 C CA . ALA A 1 93 ? -20.394 6.087 21.001 1.00 97.00 93 ALA A CA 1
ATOM 672 C C . ALA A 1 93 ? -21.706 6.616 21.606 1.00 97.00 93 ALA A C 1
ATOM 674 O O . ALA A 1 93 ? -22.409 5.894 22.314 1.00 97.00 93 ALA A O 1
ATOM 675 N N . THR A 1 94 ? -22.069 7.867 21.313 1.00 97.88 94 THR A N 1
ATOM 676 C CA . THR A 1 94 ? -23.327 8.456 21.795 1.00 97.88 94 THR A CA 1
ATOM 677 C C . THR A 1 94 ? -24.542 7.727 21.221 1.00 97.88 94 THR A C 1
ATOM 679 O O . THR A 1 94 ? -25.493 7.447 21.951 1.00 97.88 94 THR A O 1
ATOM 682 N N . GLU A 1 95 ? -24.519 7.404 19.928 1.00 97.12 95 GLU A N 1
ATOM 683 C CA . GLU A 1 95 ? -25.603 6.688 19.255 1.00 97.12 95 GLU A CA 1
ATOM 684 C C . GLU A 1 95 ? -25.733 5.241 19.743 1.00 97.12 95 GLU A C 1
ATOM 686 O O . GLU A 1 95 ? -26.838 4.812 20.080 1.00 97.12 95 GLU A O 1
ATOM 691 N N . TYR A 1 96 ? -24.615 4.523 19.886 1.00 96.62 96 TYR A N 1
ATOM 692 C CA . TYR A 1 96 ? -24.601 3.174 20.459 1.00 96.62 96 TYR A CA 1
ATOM 693 C C . TYR A 1 96 ? -25.186 3.152 21.874 1.00 96.62 96 TYR A C 1
ATOM 695 O O . TYR A 1 96 ? -26.059 2.335 22.161 1.00 96.62 96 TYR A O 1
ATOM 703 N N . PHE A 1 97 ? -24.789 4.092 22.740 1.00 97.44 97 PHE A N 1
ATOM 704 C CA . PHE A 1 97 ? -25.350 4.183 24.090 1.00 97.44 97 PHE A CA 1
ATOM 705 C C . PHE A 1 97 ? -26.857 4.479 24.071 1.00 97.44 97 PHE A C 1
ATOM 707 O O . PHE A 1 97 ? -27.617 3.922 24.860 1.00 97.44 97 PHE A O 1
ATOM 714 N N . ARG A 1 98 ? -27.313 5.355 23.164 1.00 95.81 98 ARG A N 1
ATOM 715 C CA . ARG A 1 98 ? -28.731 5.723 23.032 1.00 95.81 98 ARG A CA 1
ATOM 716 C C . ARG A 1 98 ? -29.605 4.553 22.580 1.00 95.81 98 ARG A C 1
ATOM 718 O O . ARG A 1 98 ? -30.762 4.483 22.986 1.00 95.81 98 ARG A O 1
ATOM 725 N N . ASN A 1 99 ? -29.055 3.666 21.756 1.00 95.44 99 ASN A N 1
ATOM 726 C CA . ASN A 1 99 ? -29.745 2.494 21.223 1.00 95.44 99 ASN A CA 1
ATOM 727 C C . ASN A 1 99 ? -29.657 1.265 22.146 1.00 95.44 99 ASN A C 1
ATOM 729 O O . ASN A 1 99 ? -30.241 0.227 21.832 1.00 95.44 99 ASN A O 1
ATOM 733 N N . ALA A 1 100 ? -28.962 1.366 23.284 1.00 94.69 100 ALA A N 1
ATOM 734 C CA . ALA A 1 100 ? -28.849 0.274 24.240 1.00 94.69 100 ALA A CA 1
ATOM 735 C C . ALA A 1 100 ? -30.215 -0.101 24.844 1.00 94.69 100 ALA A C 1
ATOM 737 O O . ALA A 1 100 ? -30.993 0.753 25.282 1.00 94.69 100 ALA A O 1
ATOM 738 N N . LEU A 1 101 ? -30.496 -1.405 24.917 1.00 93.56 101 LEU A N 1
ATOM 739 C CA . LEU A 1 101 ? -31.718 -1.941 25.519 1.00 93.56 101 LEU A CA 1
ATOM 740 C C . LEU A 1 101 ? -31.606 -1.930 27.049 1.00 93.56 101 LEU A C 1
ATOM 742 O O . LEU A 1 101 ? -31.246 -2.925 27.676 1.00 93.56 101 LEU A O 1
ATOM 746 N N . LEU A 1 102 ? -31.915 -0.785 27.656 1.00 94.75 102 LEU A N 1
ATOM 747 C CA . LEU A 1 102 ? -31.906 -0.617 29.108 1.00 94.75 102 LEU A CA 1
ATOM 748 C C . LEU A 1 102 ? -33.276 -0.946 29.731 1.00 94.75 102 LEU A C 1
ATOM 750 O O . LEU A 1 102 ? -34.314 -0.756 29.091 1.00 94.75 102 LEU A O 1
ATOM 754 N N . PRO A 1 103 ? -33.317 -1.414 30.995 1.00 93.38 103 PRO A N 1
ATOM 755 C CA . PRO A 1 103 ? -34.572 -1.669 31.695 1.00 93.38 103 PRO A CA 1
ATOM 756 C C . PRO A 1 103 ? -35.476 -0.422 31.713 1.00 93.38 103 PRO A C 1
ATOM 758 O O . PRO A 1 103 ? -35.016 0.654 32.096 1.00 93.38 103 PRO A O 1
ATOM 761 N N . PRO A 1 104 ? -36.775 -0.535 31.378 1.00 87.94 104 PRO A N 1
ATOM 762 C CA . PRO A 1 104 ? -37.657 0.623 31.166 1.00 87.94 104 PRO A CA 1
ATOM 763 C C . PRO A 1 104 ? -37.923 1.454 32.432 1.00 87.94 104 PRO A C 1
ATOM 765 O O . PRO A 1 104 ? -38.375 2.591 32.358 1.00 87.94 104 PRO A O 1
ATOM 768 N N . SER A 1 105 ? -37.653 0.890 33.608 1.00 85.81 105 SER A N 1
ATOM 769 C CA . SER A 1 105 ? -37.756 1.557 34.910 1.00 85.81 105 SER A CA 1
ATOM 770 C C . SER A 1 105 ? -36.539 2.421 35.264 1.00 85.81 105 SER A C 1
ATOM 772 O O . SER A 1 105 ? -36.493 2.981 36.359 1.00 85.81 105 SER A O 1
ATOM 774 N N . LEU A 1 106 ? -35.532 2.479 34.391 1.00 90.69 106 LEU A N 1
ATOM 775 C CA . LEU A 1 106 ? -34.306 3.239 34.583 1.00 90.69 106 LEU A CA 1
ATOM 776 C C . LEU A 1 106 ? -34.433 4.607 33.899 1.00 90.69 106 LEU A C 1
ATOM 778 O O . LEU A 1 106 ? -34.592 4.686 32.684 1.00 90.69 106 LEU A O 1
ATOM 782 N N . SER A 1 107 ? -34.333 5.696 34.664 1.00 92.31 107 SER A N 1
ATOM 783 C CA . SER A 1 107 ? -34.282 7.049 34.093 1.00 92.31 107 SER A CA 1
ATOM 784 C C . SER A 1 107 ? -32.829 7.431 33.838 1.00 92.31 107 SER A C 1
ATOM 786 O O . SER A 1 107 ? -32.089 7.684 34.787 1.00 92.31 107 SER A O 1
ATOM 788 N N . VAL A 1 108 ? -32.414 7.467 32.575 1.00 93.50 108 VAL A N 1
ATOM 789 C CA . VAL A 1 108 ? -31.015 7.674 32.169 1.00 93.50 108 VAL A CA 1
ATOM 790 C C . VAL A 1 108 ? -30.837 9.086 31.613 1.00 93.50 108 VAL A C 1
ATOM 792 O O . VAL A 1 108 ? -31.633 9.536 30.790 1.00 93.50 108 VAL A O 1
ATOM 795 N N . SER A 1 109 ? -29.803 9.804 32.055 1.00 91.75 109 SER A N 1
ATOM 796 C CA . SER A 1 109 ? -29.422 11.085 31.449 1.00 91.75 109 SER A CA 1
ATOM 797 C C . SER A 1 109 ? -28.636 10.864 30.156 1.00 91.75 109 SER A C 1
ATOM 799 O O . SER A 1 109 ? -28.035 9.808 29.969 1.00 91.75 109 SER A O 1
ATOM 801 N N . ALA A 1 110 ? -28.550 11.880 29.292 1.00 90.94 110 ALA A N 1
ATOM 802 C CA . ALA A 1 110 ? -27.635 11.822 28.151 1.00 90.94 110 ALA A CA 1
ATOM 803 C C . ALA A 1 110 ? -26.201 11.489 28.631 1.00 90.94 110 ALA A C 1
ATOM 805 O O . ALA A 1 110 ? -25.756 12.070 29.631 1.00 90.94 110 ALA A O 1
ATOM 806 N N . PRO A 1 111 ? -25.493 10.548 27.978 1.00 94.38 111 PRO A N 1
ATOM 807 C CA . PRO A 1 111 ? -24.139 10.190 28.376 1.00 94.38 111 PRO A CA 1
ATOM 808 C C . PRO A 1 111 ? -23.186 11.356 28.099 1.00 94.38 111 PRO A C 1
ATOM 810 O O . PRO A 1 111 ? -23.330 12.087 27.119 1.00 94.38 111 PRO A O 1
ATOM 813 N N . LYS A 1 112 ? -22.168 11.508 28.944 1.00 96.25 112 LYS A N 1
ATOM 814 C CA . LYS A 1 112 ? -21.017 12.360 28.653 1.00 96.25 112 LYS A CA 1
ATOM 815 C C . LYS A 1 112 ? -19.964 11.505 27.960 1.00 96.25 112 LYS A C 1
ATOM 817 O O . LYS A 1 112 ? -19.361 10.643 28.596 1.00 96.25 112 LYS A O 1
ATOM 822 N N . VAL A 1 113 ? -19.736 11.766 26.678 1.00 94.88 113 VAL A N 1
ATOM 823 C CA . VAL A 1 113 ? -18.738 11.062 25.867 1.00 94.88 113 VAL A CA 1
ATOM 824 C C . VAL A 1 113 ? -17.553 11.985 25.602 1.00 94.88 113 VAL A C 1
ATOM 826 O O . VAL A 1 113 ? -17.733 13.141 25.222 1.00 94.88 113 VAL A O 1
ATOM 829 N N . THR A 1 114 ? -16.337 11.490 25.817 1.00 95.00 114 THR A N 1
ATOM 830 C CA . THR A 1 114 ? -15.099 12.233 25.549 1.00 95.00 114 THR A CA 1
ATOM 831 C C . THR A 1 114 ? -14.099 11.363 24.805 1.00 95.00 114 THR A C 1
ATOM 833 O O . THR A 1 114 ? -13.838 10.236 25.223 1.00 95.00 114 THR A O 1
ATOM 836 N N . ALA A 1 115 ? -13.507 11.916 23.751 1.00 93.00 115 ALA A N 1
ATOM 837 C CA . ALA A 1 115 ? -12.410 11.323 23.000 1.00 93.00 115 ALA A CA 1
ATOM 838 C C . ALA A 1 115 ? -11.070 11.931 23.455 1.00 93.00 115 ALA A C 1
ATOM 840 O O . ALA A 1 115 ? -10.966 13.147 23.624 1.00 93.00 115 ALA A O 1
ATOM 841 N N . ASN A 1 116 ? -10.048 11.100 23.651 1.00 91.19 116 ASN A N 1
ATOM 842 C CA . ASN A 1 116 ? -8.676 11.519 23.913 1.00 91.19 116 ASN A CA 1
ATOM 843 C C . ASN A 1 116 ? -7.729 10.862 22.901 1.00 91.19 116 ASN A C 1
ATOM 845 O O . ASN A 1 116 ? -7.516 9.652 22.926 1.00 91.19 116 ASN A O 1
ATOM 849 N N . ALA A 1 117 ? -7.138 11.681 22.033 1.00 87.00 117 ALA A N 1
ATOM 850 C CA . ALA A 1 117 ? -6.205 11.220 21.013 1.00 87.00 117 ALA A CA 1
ATOM 851 C C . ALA A 1 117 ? -4.881 10.686 21.594 1.00 87.00 117 ALA A C 1
ATOM 853 O O . ALA A 1 117 ? -4.230 9.873 20.956 1.00 87.00 117 ALA A O 1
ATOM 854 N N . ASN A 1 118 ? -4.499 11.101 22.802 1.00 84.62 118 ASN A N 1
ATOM 855 C CA . ASN A 1 118 ? -3.232 10.736 23.441 1.00 84.62 118 ASN A CA 1
ATOM 856 C C . ASN A 1 118 ? -3.475 9.948 24.735 1.00 84.62 118 ASN A C 1
ATOM 858 O O . ASN A 1 118 ? -2.807 10.161 25.748 1.00 84.62 118 ASN A O 1
ATOM 862 N N . GLY A 1 119 ? -4.504 9.102 24.743 1.00 76.38 119 GLY A N 1
ATOM 863 C CA . GLY A 1 119 ? -4.782 8.223 25.868 1.00 76.38 119 GLY A CA 1
ATOM 864 C C . GLY A 1 119 ? -3.735 7.119 26.010 1.00 76.38 119 GLY A C 1
ATOM 865 O O . GLY A 1 119 ? -2.844 6.943 25.180 1.00 76.38 119 GLY A O 1
ATOM 866 N N . THR A 1 120 ? -3.865 6.339 27.076 1.00 76.69 120 THR A N 1
ATOM 867 C CA . THR A 1 120 ? -3.166 5.062 27.235 1.00 76.69 120 THR A CA 1
ATOM 868 C C . THR A 1 120 ? -4.198 3.956 27.391 1.00 76.69 120 THR A C 1
ATOM 870 O O . THR A 1 120 ? -5.297 4.188 27.910 1.00 76.69 120 THR A O 1
ATOM 873 N N . ILE A 1 121 ? -3.869 2.746 26.936 1.00 66.25 121 ILE A N 1
ATOM 874 C CA . ILE A 1 121 ? -4.687 1.554 27.194 1.00 66.25 121 ILE A CA 1
ATOM 875 C C . ILE A 1 121 ? -4.612 1.294 28.692 1.00 66.25 121 ILE A C 1
ATOM 877 O O . ILE A 1 121 ? -3.650 0.670 29.104 1.00 66.25 121 ILE A O 1
ATOM 881 N N . ASN A 1 122 ? -5.567 1.828 29.467 1.00 66.06 122 ASN A N 1
ATOM 882 C CA . ASN A 1 122 ? -5.745 1.687 30.919 1.00 66.06 122 ASN A CA 1
ATOM 883 C C . ASN A 1 122 ? -4.423 1.536 31.715 1.00 66.06 122 ASN A C 1
ATOM 885 O O . ASN A 1 122 ? -3.793 0.493 31.624 1.00 66.06 122 ASN A O 1
ATOM 889 N N . PRO A 1 123 ? -4.036 2.454 32.618 1.00 59.03 123 PRO A N 1
ATOM 890 C CA . PRO A 1 123 ? -2.763 2.356 33.347 1.00 59.03 123 PRO A CA 1
ATOM 891 C C . PRO A 1 123 ? -2.505 1.021 34.088 1.00 59.03 123 PRO A C 1
ATOM 893 O O . PRO A 1 123 ? -1.355 0.732 34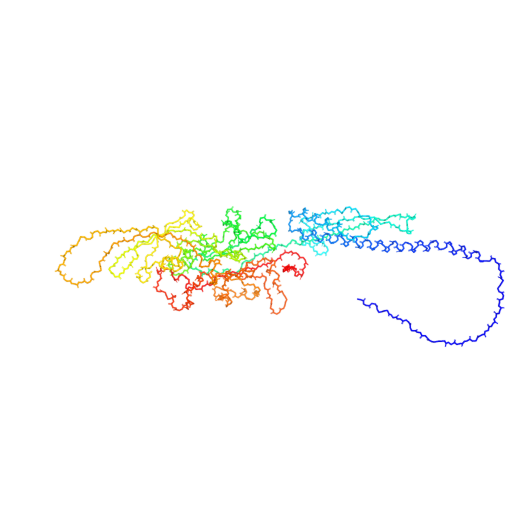.409 1.00 59.03 123 PRO A O 1
ATOM 896 N N . ALA A 1 124 ? -3.528 0.189 34.334 1.00 59.94 124 ALA A N 1
ATOM 897 C CA . ALA A 1 124 ? -3.383 -1.178 34.850 1.00 59.94 124 ALA A CA 1
ATOM 898 C C . ALA A 1 124 ? -2.963 -2.249 33.807 1.00 59.94 124 ALA A C 1
ATOM 900 O O . ALA A 1 124 ? -2.480 -3.309 34.195 1.00 59.94 124 ALA A O 1
ATOM 901 N N . LEU A 1 125 ? -3.160 -2.001 32.509 1.00 53.25 125 LEU A N 1
ATOM 902 C CA . LEU A 1 125 ? -2.892 -2.904 31.376 1.00 53.25 125 LEU A CA 1
ATOM 903 C C . LEU A 1 125 ? -1.698 -2.458 30.509 1.00 53.25 125 LEU A C 1
ATOM 905 O O . LEU A 1 125 ? -1.286 -3.196 29.612 1.00 53.25 125 LEU A O 1
ATOM 909 N N . GLY A 1 126 ? -1.133 -1.274 30.770 1.00 62.84 126 GLY A N 1
ATOM 910 C CA . GLY A 1 126 ? 0.111 -0.804 30.161 1.00 62.84 126 GLY A CA 1
ATOM 911 C C . GLY A 1 126 ? 0.188 0.714 29.985 1.00 62.84 126 GLY A C 1
ATOM 912 O O . GLY A 1 126 ? -0.725 1.465 30.318 1.00 62.84 126 GLY A O 1
ATOM 913 N N . THR A 1 127 ? 1.314 1.173 29.438 1.00 72.25 127 THR A N 1
ATOM 914 C CA . THR A 1 127 ? 1.558 2.576 29.053 1.00 72.25 127 THR A CA 1
ATOM 915 C C . THR A 1 127 ? 1.508 2.783 27.538 1.00 72.25 127 THR A C 1
ATOM 917 O O . THR A 1 127 ? 1.887 3.847 27.053 1.00 72.25 127 THR A O 1
ATOM 920 N N . ALA A 1 128 ? 1.049 1.776 26.784 1.00 74.69 128 ALA A N 1
ATOM 921 C CA . ALA A 1 128 ? 0.945 1.856 25.334 1.00 74.69 128 ALA A CA 1
ATOM 922 C C . ALA A 1 128 ? -0.017 2.996 24.940 1.00 74.69 128 ALA A C 1
ATOM 924 O O . ALA A 1 128 ? -1.147 3.027 25.451 1.00 74.69 128 ALA A O 1
ATOM 925 N N . PRO A 1 129 ? 0.408 3.924 24.063 1.00 83.31 129 PRO A N 1
ATOM 926 C CA . PRO A 1 129 ? -0.454 4.989 23.569 1.00 83.31 129 PRO A CA 1
ATOM 927 C C . PRO A 1 129 ? -1.693 4.418 22.867 1.00 83.31 129 PRO A C 1
ATOM 929 O O . PRO A 1 129 ? -1.617 3.393 22.188 1.00 83.31 129 PRO A O 1
ATOM 932 N N . ALA A 1 130 ? -2.840 5.064 23.050 1.00 85.12 130 ALA A N 1
ATOM 933 C CA .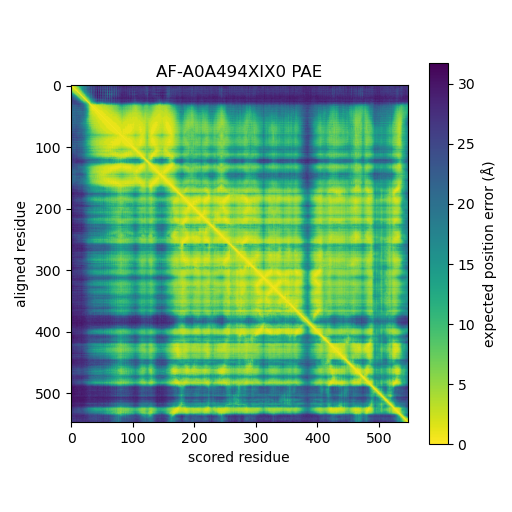 ALA A 1 130 ? -4.111 4.680 22.449 1.00 85.12 130 ALA A CA 1
ATOM 934 C C . ALA A 1 130 ? -5.020 5.891 22.235 1.00 85.12 130 ALA A C 1
ATOM 936 O O . ALA A 1 130 ? -5.071 6.803 23.061 1.00 85.12 130 ALA A O 1
ATOM 937 N N . HIS A 1 131 ? -5.814 5.850 21.174 1.00 88.56 131 HIS A N 1
ATOM 938 C CA . HIS A 1 131 ? -6.957 6.735 21.020 1.00 88.56 131 HIS A CA 1
ATOM 939 C C . HIS A 1 131 ? -8.094 6.204 21.891 1.00 88.56 131 HIS A C 1
ATOM 941 O O . HIS A 1 131 ? -8.633 5.128 21.634 1.00 88.56 131 HIS A O 1
ATOM 947 N N . THR A 1 132 ? -8.426 6.910 22.972 1.00 90.81 132 THR A N 1
ATOM 948 C CA . THR A 1 132 ? -9.406 6.430 23.951 1.00 90.81 132 THR A CA 1
ATOM 949 C C . THR A 1 132 ? -10.728 7.168 23.855 1.00 90.81 132 THR A C 1
ATOM 951 O O . THR A 1 132 ? -10.782 8.383 23.663 1.00 90.81 132 THR A O 1
ATOM 954 N N . VAL A 1 133 ? -11.816 6.424 24.029 1.00 93.31 133 VAL A N 1
ATOM 955 C CA . VAL A 1 133 ? -13.169 6.958 24.172 1.00 93.31 133 VAL A CA 1
ATOM 956 C C . VAL A 1 133 ? -13.669 6.592 25.556 1.00 93.31 133 VAL A C 1
ATOM 958 O O . VAL A 1 133 ? -13.616 5.435 25.965 1.00 93.31 133 VAL A O 1
ATOM 961 N N . THR A 1 134 ? -14.128 7.599 26.295 1.00 95.38 134 THR A N 1
ATOM 962 C CA . THR A 1 134 ? -14.715 7.432 27.624 1.00 95.38 134 THR A CA 1
ATOM 963 C C . THR A 1 134 ? -16.182 7.819 27.588 1.00 95.38 134 THR A C 1
ATOM 965 O O . THR A 1 134 ? -16.519 8.922 27.159 1.00 95.38 134 THR A O 1
ATOM 968 N N . VAL A 1 135 ? -17.038 6.921 28.065 1.00 96.56 135 VAL A N 1
ATOM 969 C CA . VAL A 1 135 ? -18.483 7.103 28.194 1.00 96.56 135 VAL A CA 1
ATOM 970 C C . VAL A 1 135 ? -18.820 7.111 29.678 1.00 96.56 135 VAL A C 1
ATOM 972 O O . VAL A 1 135 ? -18.621 6.118 30.375 1.00 96.56 135 VAL A O 1
ATOM 975 N N . ALA A 1 136 ? -19.320 8.239 30.174 1.00 97.19 136 ALA A N 1
ATOM 976 C CA . ALA A 1 136 ? -19.824 8.370 31.533 1.00 97.19 136 ALA A CA 1
ATOM 977 C C . ALA A 1 136 ? -21.342 8.547 31.497 1.00 97.19 136 ALA A C 1
ATOM 979 O O . ALA A 1 136 ? -21.853 9.484 30.879 1.00 97.19 136 ALA A O 1
ATOM 980 N N . ALA A 1 137 ? -22.063 7.664 32.181 1.00 96.94 137 ALA A N 1
ATOM 981 C CA . ALA A 1 137 ? -23.516 7.686 32.229 1.00 96.94 137 ALA A CA 1
ATOM 982 C C . ALA A 1 137 ? -24.014 7.749 33.670 1.00 96.94 137 ALA A C 1
ATOM 984 O O . ALA A 1 137 ? -23.426 7.176 34.592 1.00 96.94 137 ALA A O 1
ATOM 985 N N . THR A 1 138 ? -25.118 8.470 33.854 1.00 96.88 138 THR A N 1
ATOM 986 C CA . THR A 1 138 ? -25.815 8.560 35.132 1.00 96.88 138 THR A CA 1
ATOM 987 C C . THR A 1 138 ? -27.259 8.128 34.945 1.00 96.88 138 THR A C 1
ATOM 989 O O . THR A 1 138 ? -27.918 8.522 33.983 1.00 96.88 138 THR A O 1
ATOM 992 N N . ALA A 1 139 ? -27.752 7.315 35.872 1.00 96.38 139 ALA A N 1
ATOM 993 C CA . ALA A 1 139 ? -29.144 6.906 35.902 1.00 96.38 139 ALA A CA 1
ATOM 994 C C . ALA A 1 139 ? -29.730 7.036 37.305 1.00 96.38 139 ALA A C 1
ATOM 996 O O . ALA A 1 139 ? -29.015 6.986 38.303 1.00 96.38 139 ALA A O 1
ATOM 997 N N . THR A 1 140 ? -31.045 7.182 37.389 1.00 96.12 140 THR A N 1
ATOM 998 C CA . THR A 1 140 ? -31.783 7.197 38.650 1.00 96.12 140 THR A CA 1
ATOM 999 C C . THR A 1 140 ? -32.682 5.972 38.719 1.00 96.12 140 THR A C 1
ATOM 1001 O O . THR A 1 140 ? -33.465 5.708 37.805 1.00 96.12 140 THR A O 1
ATOM 1004 N N . VAL A 1 141 ? -32.555 5.223 39.812 1.00 94.25 141 VAL A N 1
ATOM 1005 C CA . VAL A 1 141 ? -33.351 4.030 40.102 1.00 94.25 141 VAL A CA 1
ATOM 1006 C C . VAL A 1 141 ? -34.368 4.381 41.172 1.00 94.25 141 VAL A C 1
ATOM 1008 O O . VAL A 1 141 ? -33.981 4.784 42.269 1.00 94.25 141 VAL A O 1
ATOM 1011 N N . ALA A 1 142 ? -35.655 4.214 40.874 1.00 93.56 142 ALA A N 1
ATOM 1012 C CA . ALA A 1 142 ? -36.699 4.295 41.889 1.00 93.56 142 ALA A CA 1
ATOM 1013 C C . ALA A 1 142 ? -36.635 3.061 42.800 1.00 93.56 142 ALA A C 1
ATOM 1015 O O . ALA A 1 142 ? -36.614 1.926 42.314 1.00 93.56 142 ALA A O 1
ATOM 1016 N N . THR A 1 143 ? -36.610 3.274 44.113 1.00 91.69 143 THR A N 1
ATOM 1017 C CA . THR A 1 143 ? -36.723 2.179 45.083 1.00 91.69 143 THR A CA 1
ATOM 1018 C C . THR A 1 143 ? -38.190 1.783 45.235 1.00 91.69 143 THR A C 1
ATOM 1020 O O . THR A 1 143 ? -39.093 2.593 45.021 1.00 91.69 143 THR A O 1
ATOM 1023 N N . THR A 1 144 ? -38.463 0.526 45.574 1.00 90.06 144 THR A N 1
ATOM 1024 C CA . THR A 1 144 ? -39.836 0.062 45.803 1.00 90.06 144 THR A CA 1
ATOM 1025 C C . THR A 1 144 ? -40.177 0.132 47.278 1.00 90.06 144 THR A C 1
ATOM 1027 O O . THR A 1 144 ? -40.862 1.051 47.727 1.00 90.06 144 THR A O 1
ATOM 1030 N N . LEU A 1 145 ? -39.658 -0.811 48.052 1.00 86.12 145 LEU A N 1
ATOM 1031 C CA . LEU A 1 145 ? -39.932 -0.946 49.474 1.00 86.12 145 LEU A CA 1
ATOM 1032 C C . LEU A 1 145 ? -39.096 0.041 50.300 1.00 86.12 145 LEU A C 1
ATOM 1034 O O . LEU A 1 145 ? -39.557 0.500 51.343 1.00 86.12 145 LEU A O 1
ATOM 1038 N N . MET A 1 146 ? -37.922 0.453 49.808 1.00 87.81 146 MET A N 1
ATOM 1039 C CA . MET A 1 146 ? -37.137 1.544 50.394 1.00 87.81 146 MET A CA 1
ATOM 1040 C C . MET A 1 146 ? -37.665 2.950 50.075 1.00 87.81 146 MET A C 1
ATOM 1042 O O . MET A 1 146 ? -37.132 3.914 50.628 1.00 87.81 146 MET A O 1
ATOM 1046 N N . SER A 1 147 ? -38.716 3.104 49.261 1.00 91.25 147 SER A N 1
ATOM 1047 C CA . SER A 1 147 ? -39.207 4.431 48.841 1.00 91.25 147 SER A CA 1
ATOM 1048 C C . SER A 1 147 ? -39.655 5.328 49.995 1.00 91.25 147 SER A C 1
ATOM 1050 O O . SER A 1 147 ? -39.581 6.550 49.891 1.00 91.25 147 SER A O 1
ATOM 1052 N N . LEU A 1 148 ? -40.037 4.719 51.123 1.00 86.12 148 LEU A N 1
ATOM 1053 C CA . LEU A 1 148 ? -40.391 5.408 52.363 1.00 86.12 148 LEU A CA 1
ATOM 1054 C C . LEU A 1 148 ? -39.208 6.179 52.981 1.00 86.12 148 LEU A C 1
ATOM 1056 O O . LEU A 1 148 ? -39.415 7.158 53.691 1.00 86.12 148 LEU A O 1
ATOM 1060 N N . VAL A 1 149 ? -37.977 5.719 52.744 1.00 88.19 149 VAL A N 1
ATOM 1061 C CA . VAL A 1 149 ? -36.751 6.274 53.343 1.00 88.19 149 VAL A CA 1
ATOM 1062 C C . VAL A 1 149 ? -35.897 6.980 52.294 1.00 88.19 149 VAL A C 1
ATOM 1064 O O . VAL A 1 149 ? -35.377 8.064 52.543 1.00 88.19 149 VAL A O 1
ATOM 1067 N N . MET A 1 150 ? -35.746 6.373 51.119 1.00 91.12 150 MET A N 1
ATOM 1068 C CA . MET A 1 150 ? -34.937 6.885 50.019 1.00 91.12 150 MET A CA 1
ATOM 1069 C C . MET A 1 150 ? -35.674 6.601 48.707 1.00 91.12 150 MET A C 1
ATOM 1071 O O . MET A 1 150 ? -35.543 5.493 48.193 1.00 91.12 150 MET A O 1
ATOM 1075 N N . PRO A 1 151 ? -36.446 7.556 48.153 1.00 92.38 151 PRO A N 1
ATOM 1076 C CA . PRO A 1 151 ? -37.313 7.326 46.989 1.00 92.38 151 PRO A CA 1
ATOM 1077 C C . PRO A 1 151 ? -36.546 6.933 45.721 1.00 92.38 151 PRO A C 1
ATOM 1079 O O . PRO A 1 151 ? -37.092 6.273 44.838 1.00 92.38 151 PRO A O 1
ATOM 1082 N N . SER A 1 152 ? -35.271 7.310 45.631 1.00 93.44 152 SER A N 1
ATOM 1083 C CA . SER A 1 152 ? -34.420 6.960 44.503 1.00 93.44 152 SER A CA 1
ATOM 1084 C C . SER A 1 152 ? -32.943 6.947 44.867 1.00 93.44 152 SER A C 1
ATOM 1086 O O . SER A 1 152 ? -32.515 7.710 45.733 1.00 93.44 152 SER A O 1
ATOM 1088 N N . ALA A 1 153 ? -32.160 6.165 44.131 1.00 93.50 153 ALA A N 1
ATOM 1089 C CA . ALA A 1 153 ? -30.703 6.163 44.195 1.00 93.50 153 ALA A CA 1
ATOM 1090 C C . ALA A 1 153 ? -30.097 6.495 42.823 1.00 93.50 153 ALA A C 1
ATOM 1092 O O . ALA A 1 153 ? -30.622 6.082 41.785 1.00 93.50 153 ALA A O 1
ATOM 1093 N N . ALA A 1 154 ? -28.990 7.241 42.817 1.00 95.31 154 ALA A N 1
ATOM 1094 C CA . ALA A 1 154 ? -28.228 7.525 41.607 1.00 95.31 154 ALA A CA 1
ATOM 1095 C C . ALA A 1 154 ? -27.210 6.408 41.332 1.00 95.31 154 ALA A C 1
ATOM 1097 O O . ALA A 1 154 ? -26.521 5.930 42.233 1.00 95.31 154 ALA A O 1
ATOM 1098 N N . LEU A 1 155 ? -27.110 6.014 40.068 1.00 95.75 155 LEU A N 1
ATOM 1099 C CA . LEU A 1 155 ? -26.108 5.113 39.527 1.00 95.75 155 LEU A CA 1
ATOM 1100 C C . LEU A 1 155 ? -25.156 5.911 38.651 1.00 95.75 155 LEU A C 1
ATOM 1102 O O . LEU A 1 155 ? -25.597 6.599 37.736 1.00 95.75 155 LEU A O 1
ATOM 1106 N N . HIS A 1 156 ? -23.859 5.763 38.904 1.00 96.56 156 HIS A N 1
ATOM 1107 C CA . HIS A 1 156 ? -22.804 6.291 38.050 1.00 96.56 156 HIS A CA 1
ATOM 1108 C C . HIS A 1 156 ? -21.961 5.131 37.529 1.00 96.56 156 HIS A C 1
ATOM 1110 O O . HIS A 1 156 ? -21.506 4.284 38.316 1.00 96.56 156 HIS A O 1
ATOM 1116 N N . VAL A 1 157 ? -21.770 5.109 36.214 1.00 96.88 157 VAL A N 1
ATOM 1117 C CA . VAL A 1 157 ? -20.868 4.192 35.519 1.00 96.88 157 VAL A CA 1
ATOM 1118 C C . VAL A 1 157 ? -19.966 4.983 34.587 1.00 96.88 157 VAL A C 1
ATOM 1120 O O . VAL A 1 157 ? -20.366 6.012 34.033 1.00 96.88 157 VAL A O 1
ATOM 1123 N N . THR A 1 158 ? -18.755 4.475 34.415 1.00 95.75 158 THR A N 1
ATOM 1124 C CA . THR A 1 158 ? -17.788 5.001 33.462 1.00 95.75 158 THR A CA 1
ATOM 1125 C C . THR A 1 158 ? -17.162 3.816 32.756 1.00 95.75 158 THR A C 1
ATOM 1127 O O . THR A 1 158 ? -16.752 2.853 33.405 1.00 95.75 158 THR A O 1
ATOM 1130 N N . ALA A 1 159 ? -17.083 3.905 31.439 1.00 94.25 159 ALA A N 1
ATOM 1131 C CA . ALA A 1 159 ? -16.392 2.955 30.593 1.00 94.25 159 ALA A CA 1
ATOM 1132 C C . ALA A 1 159 ? -15.350 3.701 29.768 1.00 94.25 159 ALA A C 1
ATOM 1134 O O . ALA A 1 159 ? -15.630 4.787 29.260 1.00 94.25 159 ALA A O 1
ATOM 1135 N N . THR A 1 160 ? -14.163 3.123 29.625 1.00 92.06 160 THR A N 1
ATOM 1136 C CA . THR A 1 160 ? -13.117 3.648 28.747 1.00 92.06 160 THR A CA 1
ATOM 1137 C C . THR A 1 160 ? -12.607 2.510 27.886 1.00 92.06 160 THR A C 1
ATOM 1139 O O . THR A 1 160 ? -12.095 1.523 28.410 1.00 92.06 160 THR A O 1
ATOM 1142 N N . ALA A 1 161 ? -12.711 2.672 26.573 1.00 89.56 161 ALA A N 1
ATOM 1143 C CA . ALA A 1 161 ? -12.090 1.790 25.598 1.00 89.56 161 ALA A CA 1
ATOM 1144 C C . ALA A 1 161 ? -10.993 2.555 24.856 1.00 89.56 161 ALA A C 1
ATOM 1146 O O . ALA A 1 161 ? -11.025 3.785 24.775 1.00 89.56 161 ALA A O 1
ATOM 1147 N N . GLY A 1 162 ? -10.005 1.832 24.339 1.00 85.19 162 GLY A N 1
ATOM 1148 C CA . GLY A 1 162 ? -8.887 2.411 23.607 1.00 85.19 162 GLY A CA 1
ATOM 1149 C C . GLY A 1 162 ? -8.586 1.620 22.351 1.00 85.19 162 GLY A C 1
ATOM 1150 O O . GLY A 1 162 ? -8.485 0.398 22.413 1.00 85.19 162 GLY A O 1
ATOM 1151 N N . ASN A 1 163 ? -8.410 2.325 21.241 1.00 83.56 163 ASN A N 1
ATOM 1152 C CA . ASN A 1 163 ? -7.792 1.783 20.047 1.00 83.56 163 ASN A CA 1
ATOM 1153 C C . ASN A 1 163 ? -6.274 1.984 20.170 1.00 83.56 163 ASN A C 1
ATOM 1155 O O . ASN A 1 163 ? -5.840 3.139 20.251 1.00 83.56 163 ASN A O 1
ATOM 1159 N N . PRO A 1 164 ? -5.466 0.913 20.292 1.00 79.94 164 PRO A N 1
ATOM 1160 C CA . PRO A 1 164 ? -4.020 1.045 20.413 1.00 79.94 164 PRO A CA 1
ATOM 1161 C C . PRO A 1 164 ? -3.462 1.865 19.250 1.00 79.94 164 PRO A C 1
ATOM 1163 O O . PRO A 1 164 ? -3.771 1.600 18.091 1.00 79.94 164 PRO A O 1
ATOM 1166 N N . ILE A 1 165 ? -2.599 2.834 19.554 1.00 80.31 165 ILE A N 1
ATOM 1167 C CA . ILE A 1 165 ? -1.791 3.475 18.520 1.00 80.31 165 ILE A CA 1
ATOM 1168 C C . ILE A 1 165 ? -0.710 2.466 18.173 1.00 80.31 165 ILE A C 1
ATOM 1170 O O . ILE A 1 165 ? 0.217 2.224 18.950 1.00 80.31 165 ILE A O 1
ATOM 1174 N N . VAL A 1 166 ? -0.882 1.842 17.018 1.00 77.94 166 VAL A N 1
ATOM 1175 C CA . VAL A 1 166 ? 0.093 0.923 16.460 1.00 77.94 166 VAL A CA 1
ATOM 1176 C C . VAL A 1 166 ? 0.872 1.680 15.398 1.00 77.94 166 VAL A C 1
ATOM 1178 O O . VAL A 1 166 ? 0.304 2.141 14.408 1.00 77.94 166 VAL A O 1
ATOM 1181 N N . THR A 1 167 ? 2.174 1.833 15.615 1.00 81.00 167 THR A N 1
ATOM 1182 C CA . THR A 1 167 ? 3.070 2.460 14.647 1.00 81.00 167 THR A CA 1
ATOM 1183 C C . THR A 1 167 ? 3.765 1.354 13.861 1.00 81.00 167 THR A C 1
ATOM 1185 O O . THR A 1 167 ? 4.536 0.587 14.453 1.00 81.00 167 THR A O 1
ATOM 1188 N N . PRO A 1 168 ? 3.511 1.236 12.549 1.00 82.81 168 PRO A N 1
ATOM 1189 C CA . PRO A 1 168 ? 4.269 0.319 11.724 1.00 82.81 168 PRO A CA 1
ATOM 1190 C C . PRO A 1 168 ? 5.711 0.817 11.584 1.00 82.81 168 PRO A C 1
ATOM 1192 O O . PRO A 1 168 ? 5.977 2.006 11.417 1.00 82.81 168 PRO A O 1
ATOM 1195 N N . GLN A 1 169 ? 6.648 -0.113 11.651 1.00 85.81 169 GLN A N 1
ATOM 1196 C CA . GLN A 1 169 ? 8.050 0.076 11.335 1.00 85.81 169 GLN A CA 1
ATOM 1197 C C . GLN A 1 169 ? 8.383 -0.859 10.187 1.00 85.81 169 GLN A C 1
ATOM 1199 O O . GLN A 1 169 ? 8.474 -2.072 10.358 1.00 85.81 169 GLN A O 1
ATOM 1204 N N . LEU A 1 170 ? 8.544 -0.282 9.003 1.00 86.62 170 LEU A N 1
ATOM 1205 C CA . LEU A 1 170 ? 8.963 -1.022 7.828 1.00 86.62 170 LEU A CA 1
ATOM 1206 C C . LEU A 1 170 ? 10.469 -0.875 7.664 1.00 86.62 170 LEU A C 1
ATOM 1208 O O . LEU A 1 170 ? 11.008 0.230 7.672 1.00 86.62 170 LEU A O 1
ATOM 1212 N N . ALA A 1 171 ? 11.143 -2.005 7.531 1.00 89.75 171 ALA A N 1
ATOM 1213 C CA . ALA A 1 171 ? 12.557 -2.081 7.237 1.00 89.75 171 ALA A CA 1
ATOM 1214 C C . ALA A 1 171 ? 12.745 -2.837 5.927 1.00 89.75 171 ALA A C 1
ATOM 1216 O O . ALA A 1 171 ? 12.114 -3.869 5.696 1.00 89.75 171 ALA A O 1
ATOM 1217 N N . PHE A 1 172 ? 13.642 -2.339 5.087 1.00 89.50 172 PHE A N 1
ATOM 1218 C CA . PHE A 1 172 ? 14.040 -3.016 3.864 1.00 89.50 172 PHE A CA 1
ATOM 1219 C C . PHE A 1 172 ? 15.416 -3.636 4.065 1.00 89.50 172 PHE A C 1
ATOM 1221 O O . PHE A 1 172 ? 16.330 -3.004 4.592 1.00 89.50 172 PHE A O 1
ATOM 1228 N N . THR A 1 173 ? 15.546 -4.899 3.685 1.00 88.88 173 THR A N 1
ATOM 1229 C CA . THR A 1 173 ? 16.777 -5.683 3.811 1.00 88.88 173 THR A CA 1
ATOM 1230 C C . THR A 1 173 ? 17.029 -6.444 2.523 1.00 88.88 173 THR A C 1
ATOM 1232 O O . THR A 1 173 ? 16.104 -6.652 1.735 1.00 88.88 173 THR A O 1
ATOM 1235 N N . ASN A 1 174 ? 18.280 -6.863 2.321 1.00 87.00 174 ASN A N 1
ATOM 1236 C CA . ASN A 1 174 ? 18.700 -7.647 1.160 1.00 87.00 174 ASN A CA 1
ATOM 1237 C C . ASN A 1 174 ? 18.212 -7.033 -0.158 1.00 87.00 174 ASN A C 1
ATOM 1239 O O . ASN A 1 174 ? 17.627 -7.729 -0.982 1.00 87.00 174 ASN A O 1
ATOM 1243 N N . VAL A 1 175 ? 18.376 -5.714 -0.308 1.00 84.19 175 VAL A N 1
ATOM 1244 C CA . VAL A 1 175 ? 18.062 -5.038 -1.565 1.00 84.19 175 VAL A CA 1
ATOM 1245 C C . VAL A 1 175 ? 19.149 -5.423 -2.555 1.00 84.19 175 VAL A C 1
ATOM 1247 O O . VAL A 1 175 ? 20.247 -4.874 -2.526 1.00 84.19 175 VAL A O 1
ATOM 1250 N N . ASN A 1 176 ? 18.845 -6.417 -3.375 1.00 83.31 176 ASN A N 1
ATOM 1251 C CA . ASN A 1 176 ? 19.678 -6.837 -4.476 1.00 83.31 176 ASN A CA 1
ATOM 1252 C C . ASN A 1 176 ? 19.111 -6.227 -5.749 1.00 83.31 176 ASN A C 1
ATOM 1254 O O . ASN A 1 176 ? 17.953 -6.461 -6.092 1.00 83.31 176 ASN A O 1
ATOM 1258 N N . SER A 1 177 ? 19.929 -5.446 -6.434 1.00 71.69 177 SER A N 1
ATOM 1259 C CA . SER A 1 177 ? 19.583 -4.907 -7.737 1.00 71.69 177 SER A CA 1
ATOM 1260 C C . SER A 1 177 ? 20.828 -5.028 -8.606 1.00 71.69 177 SER A C 1
ATOM 1262 O O . SER A 1 177 ? 21.720 -4.183 -8.540 1.00 71.69 177 SER A O 1
ATOM 1264 N N . ILE A 1 178 ? 20.964 -6.136 -9.331 1.00 72.62 178 ILE A N 1
ATOM 1265 C CA . ILE A 1 178 ? 22.064 -6.327 -10.271 1.00 72.62 178 ILE A CA 1
ATOM 1266 C C . ILE A 1 178 ? 21.461 -6.379 -11.653 1.00 72.62 178 ILE A C 1
ATOM 1268 O O . ILE A 1 178 ? 21.183 -7.442 -12.190 1.00 72.62 178 ILE A O 1
ATOM 1272 N N . ALA A 1 179 ? 21.331 -5.194 -12.213 1.00 75.19 179 ALA A N 1
ATOM 1273 C CA . ALA A 1 179 ? 20.836 -4.996 -13.549 1.00 75.19 179 ALA A CA 1
ATOM 1274 C C . ALA A 1 179 ? 21.813 -4.126 -14.337 1.00 75.19 179 ALA A C 1
ATOM 1276 O O . ALA A 1 179 ? 22.552 -3.313 -13.757 1.00 75.19 179 ALA A O 1
ATOM 1277 N N . CYS A 1 180 ? 21.837 -4.331 -15.650 1.00 76.19 180 CYS A N 1
ATOM 1278 C CA . CYS A 1 180 ? 22.587 -3.482 -16.574 1.00 76.19 180 CYS A CA 1
ATOM 1279 C C . CYS A 1 180 ? 21.945 -2.121 -16.769 1.00 76.19 180 CYS A C 1
ATOM 1281 O O . CYS A 1 180 ? 22.634 -1.111 -16.937 1.00 76.19 180 CYS A O 1
ATOM 1283 N N . ASP A 1 181 ? 20.630 -2.095 -16.651 1.00 79.25 181 ASP A N 1
ATOM 1284 C CA . ASP A 1 181 ? 19.861 -0.885 -16.548 1.00 79.25 181 ASP A CA 1
ATOM 1285 C C . ASP A 1 181 ? 19.870 -0.335 -15.103 1.00 79.25 181 ASP A C 1
ATOM 1287 O O . ASP A 1 181 ? 20.330 -0.945 -14.124 1.00 79.25 181 ASP A O 1
ATOM 1291 N N . GLY A 1 182 ? 19.455 0.922 -14.988 1.00 84.56 182 GLY A N 1
ATOM 1292 C CA . GLY A 1 182 ? 19.317 1.615 -13.717 1.00 84.56 182 GLY A CA 1
ATOM 1293 C C . GLY A 1 182 ? 17.965 1.298 -13.093 1.00 84.56 182 GLY A C 1
ATOM 1294 O O . GLY A 1 182 ? 16.997 2.018 -13.321 1.00 84.56 182 GLY A O 1
ATOM 1295 N N . ASN A 1 183 ? 17.897 0.243 -12.290 1.00 85.88 183 ASN A N 1
ATOM 1296 C CA . ASN A 1 183 ? 16.692 -0.168 -11.591 1.00 85.88 183 ASN A CA 1
ATOM 1297 C C . ASN A 1 183 ? 16.646 0.417 -10.192 1.00 85.88 183 ASN A C 1
ATOM 1299 O O . ASN A 1 183 ? 17.519 0.143 -9.370 1.00 85.88 183 ASN A O 1
ATOM 1303 N N . THR A 1 184 ? 15.583 1.151 -9.890 1.00 88.88 184 THR A N 1
ATOM 1304 C CA . THR A 1 184 ? 15.336 1.707 -8.563 1.00 88.88 184 THR A CA 1
ATOM 1305 C C . THR A 1 184 ? 13.944 1.337 -8.077 1.00 88.88 184 THR A C 1
ATOM 1307 O O . THR A 1 184 ? 12.946 1.560 -8.763 1.00 88.88 184 THR A O 1
ATOM 1310 N N . ALA A 1 185 ? 13.872 0.795 -6.866 1.00 90.88 185 ALA A N 1
ATOM 1311 C CA . ALA A 1 185 ? 12.625 0.472 -6.194 1.00 90.88 185 ALA A CA 1
ATOM 1312 C C . ALA A 1 185 ? 12.206 1.624 -5.275 1.00 90.88 185 ALA A C 1
ATOM 1314 O O . ALA A 1 185 ? 13.007 2.140 -4.495 1.00 90.88 185 ALA A O 1
ATOM 1315 N N . TYR A 1 186 ? 10.930 1.983 -5.321 1.00 92.88 186 TYR A N 1
ATOM 1316 C CA . TYR A 1 186 ? 10.317 3.009 -4.491 1.00 92.88 186 TYR A CA 1
ATOM 1317 C C . TYR A 1 186 ? 9.086 2.463 -3.771 1.00 92.88 186 TYR A C 1
ATOM 1319 O O . TYR A 1 186 ? 8.314 1.686 -4.326 1.00 92.88 186 TYR A O 1
ATOM 1327 N N . LEU A 1 187 ? 8.868 2.935 -2.553 1.00 93.19 187 LEU A N 1
ATOM 1328 C CA . LEU A 1 187 ? 7.646 2.780 -1.778 1.00 93.19 187 LEU A CA 1
ATOM 1329 C C . LEU A 1 187 ? 6.802 4.053 -1.905 1.00 93.19 187 LEU A C 1
ATOM 1331 O O . LEU A 1 187 ? 7.339 5.152 -1.798 1.00 93.19 187 LEU A O 1
ATOM 1335 N N . TYR A 1 188 ? 5.490 3.920 -2.057 1.00 94.25 188 TYR A N 1
ATOM 1336 C CA . TYR A 1 188 ? 4.537 5.024 -1.952 1.00 94.25 188 TYR A CA 1
ATOM 1337 C C . TYR A 1 188 ? 3.285 4.594 -1.186 1.00 94.25 188 TYR A C 1
ATOM 1339 O O . TYR A 1 188 ? 2.964 3.408 -1.092 1.00 94.25 188 TYR A O 1
ATOM 1347 N N . GLU A 1 189 ? 2.556 5.560 -0.640 1.00 93.25 189 GLU A N 1
ATOM 1348 C CA . GLU A 1 189 ? 1.244 5.315 -0.040 1.00 93.25 189 GLU A CA 1
ATOM 1349 C C . GLU A 1 189 ? 0.172 5.316 -1.131 1.00 93.25 189 GLU A C 1
ATOM 1351 O O . GLU A 1 189 ? 0.094 6.247 -1.937 1.00 93.25 189 GLU A O 1
ATOM 1356 N N . VAL A 1 190 ? -0.665 4.276 -1.173 1.00 92.62 190 VAL A N 1
ATOM 1357 C CA . VAL A 1 190 ? -1.806 4.266 -2.094 1.00 92.62 190 VAL A CA 1
ATOM 1358 C C . VAL A 1 190 ? -2.818 5.328 -1.634 1.00 92.62 190 VAL A C 1
ATOM 1360 O O . VAL A 1 190 ? -3.250 5.283 -0.478 1.00 92.62 190 VAL A O 1
ATOM 1363 N N . PRO A 1 191 ? -3.226 6.271 -2.503 1.00 93.19 191 PRO A N 1
ATOM 1364 C CA . PRO A 1 191 ? -4.152 7.332 -2.131 1.00 93.19 191 PRO A CA 1
ATOM 1365 C C . PRO A 1 191 ? -5.517 6.799 -1.678 1.00 93.19 191 PRO A C 1
ATOM 1367 O O . PRO A 1 191 ? -6.005 5.797 -2.219 1.00 93.19 191 PRO A O 1
ATOM 1370 N N . PRO A 1 192 ? -6.183 7.479 -0.728 1.00 90.12 192 PRO A N 1
ATOM 1371 C CA . PRO A 1 192 ? -7.578 7.200 -0.442 1.00 90.12 192 PRO A CA 1
ATOM 1372 C C . PRO A 1 192 ? -8.440 7.482 -1.679 1.00 90.12 192 PRO A C 1
ATOM 1374 O O . PRO A 1 192 ? -8.123 8.334 -2.514 1.00 90.12 192 PRO A O 1
ATOM 1377 N N . ASN A 1 193 ? -9.554 6.766 -1.798 1.00 89.50 193 ASN A N 1
ATOM 1378 C CA . ASN A 1 193 ? -10.560 7.078 -2.805 1.00 89.50 193 ASN A CA 1
ATOM 1379 C C . ASN A 1 193 ? -11.270 8.406 -2.478 1.00 89.50 193 ASN A C 1
ATOM 1381 O O . ASN A 1 193 ? -11.157 8.933 -1.372 1.00 89.50 193 ASN A O 1
ATOM 1385 N N . ASP A 1 194 ? -12.053 8.934 -3.423 1.00 90.25 194 ASP A N 1
ATOM 1386 C CA . ASP A 1 194 ? -12.700 10.251 -3.265 1.00 90.25 194 ASP A CA 1
ATOM 1387 C C . ASP A 1 194 ? -13.715 10.304 -2.106 1.00 90.25 194 ASP A C 1
ATOM 1389 O O . ASP A 1 194 ? -14.080 11.385 -1.649 1.00 90.25 194 ASP A O 1
ATOM 1393 N N . SER A 1 195 ? -14.164 9.144 -1.609 1.00 86.19 195 SER A N 1
ATOM 1394 C CA . SER A 1 195 ? -15.052 9.048 -0.444 1.00 86.19 195 SER A CA 1
ATOM 1395 C C . SER A 1 195 ? -14.314 9.060 0.899 1.00 86.19 195 SER A C 1
ATOM 1397 O O . SER A 1 195 ? -14.947 9.258 1.931 1.00 86.19 195 SER A O 1
ATOM 1399 N N . GLY A 1 196 ? -13.003 8.800 0.906 1.00 81.56 196 GLY A N 1
ATOM 1400 C CA . GLY A 1 196 ? -12.204 8.612 2.119 1.00 81.56 196 GLY A CA 1
ATOM 1401 C C . GLY A 1 196 ? -12.452 7.293 2.867 1.00 81.56 196 GLY A C 1
ATOM 1402 O O . GLY A 1 196 ? -11.776 7.033 3.855 1.00 81.56 196 GLY A O 1
ATOM 1403 N N . VAL A 1 197 ? -13.381 6.440 2.410 1.00 77.19 197 VAL A N 1
ATOM 1404 C CA . VAL A 1 197 ? -13.766 5.167 3.073 1.00 77.19 197 VAL A CA 1
ATOM 1405 C C . VAL A 1 197 ? -12.975 3.963 2.527 1.00 77.19 197 VAL A C 1
ATOM 1407 O O . VAL A 1 197 ? -13.285 2.806 2.789 1.00 77.19 197 VAL A O 1
ATOM 1410 N N . GLY A 1 198 ? -11.933 4.207 1.737 1.00 85.75 198 GLY A N 1
ATOM 1411 C CA . GLY A 1 198 ? -11.081 3.164 1.177 1.00 85.75 198 GLY A CA 1
ATOM 1412 C C . GLY A 1 198 ? -9.971 3.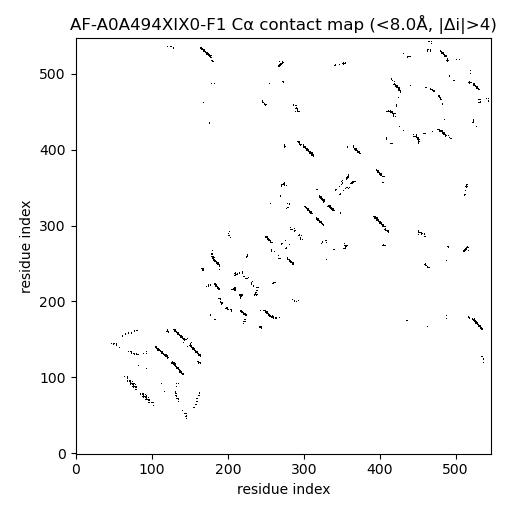753 0.324 1.00 85.75 198 GLY A C 1
ATOM 1413 O O . GLY A 1 198 ? -9.701 4.949 0.392 1.00 85.75 198 GLY A O 1
ATOM 1414 N N . TYR A 1 199 ? -9.363 2.917 -0.511 1.00 88.00 199 TYR A N 1
ATOM 1415 C CA . TYR A 1 199 ? -8.191 3.273 -1.308 1.00 88.00 199 TYR A CA 1
ATOM 1416 C C . TYR A 1 199 ? -8.476 3.159 -2.799 1.00 88.00 199 TYR A C 1
ATOM 1418 O O . TYR A 1 199 ? -9.244 2.297 -3.228 1.00 88.00 199 TYR A O 1
ATOM 1426 N N . ASP A 1 200 ? -7.874 4.047 -3.583 1.00 90.25 200 ASP A N 1
ATOM 1427 C CA . ASP A 1 200 ? -7.974 4.037 -5.036 1.00 90.25 200 ASP A CA 1
ATOM 1428 C C . ASP A 1 200 ? -6.662 3.545 -5.638 1.00 90.25 200 ASP A C 1
ATOM 1430 O O . ASP A 1 200 ? -5.721 4.300 -5.870 1.00 90.25 200 ASP A O 1
ATOM 1434 N N . PHE A 1 201 ? -6.618 2.248 -5.924 1.00 87.56 201 PHE A N 1
ATOM 1435 C CA . PHE A 1 201 ? -5.437 1.603 -6.482 1.00 87.56 201 PHE A CA 1
ATOM 1436 C C . PHE A 1 201 ? -5.109 2.040 -7.917 1.00 87.56 201 PHE A C 1
ATOM 1438 O O . PHE A 1 201 ? -4.020 1.721 -8.389 1.00 87.56 201 PHE A O 1
ATOM 1445 N N . SER A 1 202 ? -6.010 2.776 -8.591 1.00 88.25 202 SER A N 1
ATOM 1446 C CA . SER A 1 202 ? -5.785 3.367 -9.917 1.00 88.25 202 SER A CA 1
ATOM 1447 C C . SER A 1 202 ? -5.218 4.780 -9.839 1.00 88.25 202 SER A C 1
ATOM 1449 O O . SER A 1 202 ? -4.810 5.330 -10.856 1.00 88.25 202 SER A O 1
ATOM 1451 N N . LYS A 1 203 ? -5.160 5.384 -8.650 1.00 91.00 203 LYS A N 1
ATOM 1452 C CA . LYS A 1 203 ? -4.475 6.658 -8.443 1.00 91.00 203 LYS A CA 1
ATOM 1453 C C . LYS A 1 203 ? -3.055 6.369 -7.976 1.00 91.00 203 LYS A C 1
ATOM 1455 O O . LYS A 1 203 ? -2.839 5.864 -6.881 1.00 91.00 203 LYS A O 1
ATOM 1460 N N . VAL A 1 204 ? -2.074 6.709 -8.807 1.00 90.88 204 VAL A N 1
ATOM 1461 C CA . VAL A 1 204 ? -0.662 6.739 -8.406 1.00 90.88 204 VAL A CA 1
ATOM 1462 C C . VAL A 1 204 ? -0.275 8.181 -8.060 1.00 90.88 204 VAL A C 1
ATOM 1464 O O . VAL A 1 204 ? -0.636 9.095 -8.807 1.00 90.88 204 VAL A O 1
ATOM 1467 N N . PRO A 1 205 ? 0.419 8.437 -6.936 1.00 92.94 205 PRO A N 1
ATOM 1468 C CA . PRO A 1 205 ? 0.886 9.780 -6.611 1.00 92.94 205 PRO A CA 1
ATOM 1469 C C . PRO A 1 205 ? 1.836 10.315 -7.686 1.00 92.94 205 PRO A C 1
ATOM 1471 O O . PRO A 1 205 ? 2.591 9.553 -8.293 1.00 92.94 205 PRO A O 1
ATOM 1474 N N . SER A 1 206 ? 1.870 11.633 -7.885 1.00 92.06 206 SER A N 1
ATOM 1475 C CA . SER A 1 206 ? 2.879 12.255 -8.749 1.00 92.06 206 SER A CA 1
ATOM 1476 C C . SER A 1 206 ? 4.283 11.931 -8.237 1.00 92.06 206 SER A C 1
ATOM 1478 O O . SER A 1 206 ? 4.544 12.106 -7.041 1.00 92.06 206 SER A O 1
ATOM 1480 N N . PHE A 1 207 ? 5.177 11.484 -9.123 1.00 91.19 207 PHE A N 1
ATOM 1481 C CA . PHE A 1 207 ? 6.534 11.099 -8.742 1.00 91.19 207 PHE A CA 1
ATOM 1482 C C . PHE A 1 207 ? 7.307 12.274 -8.138 1.00 91.19 207 PHE A C 1
ATOM 1484 O O . PHE A 1 207 ? 7.504 13.309 -8.774 1.00 91.19 207 PHE A O 1
ATOM 1491 N N . SER A 1 208 ? 7.747 12.101 -6.896 1.00 91.31 208 SER A N 1
ATOM 1492 C CA . SER A 1 208 ? 8.631 13.020 -6.189 1.00 91.31 208 SER A CA 1
ATOM 1493 C C . SER A 1 208 ? 9.380 12.254 -5.106 1.00 91.31 208 SER A C 1
ATOM 1495 O O . SER A 1 208 ? 8.786 11.478 -4.357 1.00 91.31 208 SER A O 1
ATOM 1497 N N . VAL A 1 209 ? 10.686 12.480 -5.023 1.00 90.12 209 VAL A N 1
ATOM 1498 C CA . VAL A 1 209 ? 11.560 11.923 -3.983 1.00 90.12 209 VAL A CA 1
ATOM 1499 C C . VAL A 1 209 ? 11.978 13.026 -3.019 1.00 90.12 209 VAL A C 1
ATOM 1501 O O . VAL A 1 209 ? 11.780 14.212 -3.300 1.00 90.12 209 VAL A O 1
ATOM 1504 N N . ALA A 1 210 ? 12.539 12.645 -1.873 1.00 88.81 210 ALA A N 1
ATOM 1505 C CA . ALA A 1 210 ? 13.019 13.615 -0.900 1.00 88.81 210 ALA A CA 1
ATOM 1506 C C . ALA A 1 210 ? 14.096 14.532 -1.510 1.00 88.81 210 ALA A C 1
ATOM 1508 O O . ALA A 1 210 ? 15.033 14.070 -2.159 1.00 88.81 210 ALA A O 1
ATOM 1509 N N . SER A 1 211 ? 13.963 15.842 -1.299 1.00 87.88 211 SER A N 1
ATOM 1510 C CA . SER A 1 211 ? 14.911 16.845 -1.789 1.00 87.88 211 SER A CA 1
ATOM 1511 C C . SER A 1 211 ? 14.945 18.045 -0.849 1.00 87.88 211 SER A C 1
ATOM 1513 O O . SER A 1 211 ? 13.902 18.541 -0.427 1.00 87.88 211 SER A O 1
ATOM 1515 N N . ASN A 1 212 ? 16.146 18.518 -0.500 1.00 86.25 212 ASN A N 1
ATOM 1516 C CA . ASN A 1 212 ? 16.356 19.682 0.374 1.00 86.25 212 ASN A CA 1
ATOM 1517 C C . ASN A 1 212 ? 15.579 19.624 1.709 1.00 86.25 212 ASN A C 1
ATOM 1519 O O . ASN A 1 212 ? 15.068 20.636 2.186 1.00 86.25 212 ASN A O 1
ATOM 1523 N N . GLY A 1 213 ? 15.470 18.432 2.307 1.00 83.44 213 GLY A N 1
ATOM 1524 C CA . GLY A 1 213 ? 14.748 18.212 3.567 1.00 83.44 213 GLY A CA 1
ATOM 1525 C C . GLY A 1 213 ? 13.219 18.181 3.447 1.00 83.44 213 GLY A C 1
ATOM 1526 O O . GLY A 1 213 ? 12.542 18.046 4.462 1.00 83.44 213 GLY A O 1
ATOM 1527 N N . VAL A 1 214 ? 12.667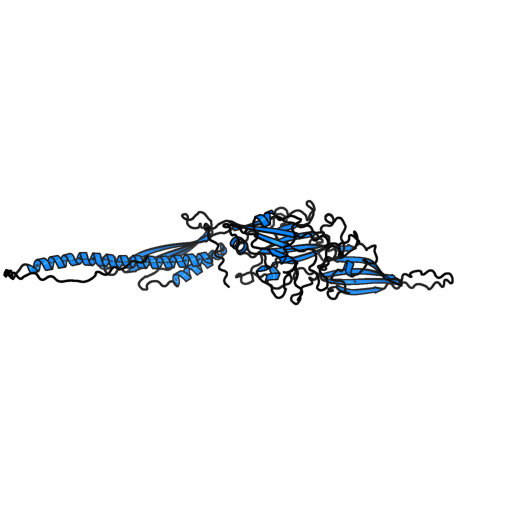 18.285 2.235 1.00 86.88 214 VAL A N 1
ATOM 1528 C CA . VAL A 1 214 ? 11.240 18.076 1.963 1.00 86.88 214 VAL A CA 1
ATOM 1529 C C . VAL A 1 214 ? 11.040 16.629 1.525 1.00 86.88 214 VAL A C 1
ATOM 1531 O O . VAL A 1 214 ? 11.658 16.187 0.558 1.00 86.88 214 VAL A 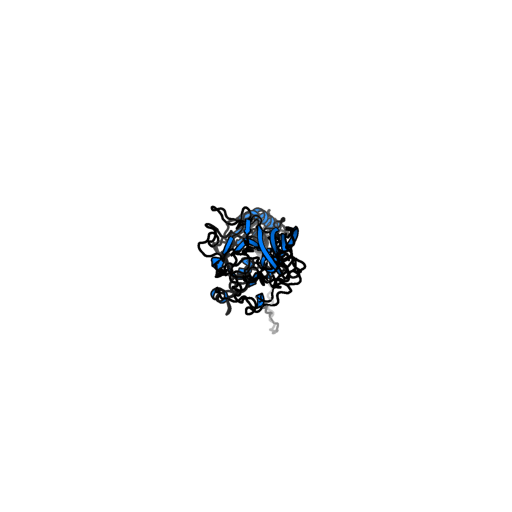O 1
ATOM 1534 N N . GLN A 1 215 ? 10.186 15.894 2.238 1.00 87.38 215 GLN A N 1
ATOM 1535 C CA . GLN A 1 215 ? 9.838 14.513 1.905 1.00 87.38 215 GLN A CA 1
ATOM 1536 C C . GLN A 1 215 ? 8.971 14.476 0.636 1.00 87.38 215 GLN A C 1
ATOM 1538 O O . GLN A 1 215 ? 8.004 15.227 0.517 1.00 87.38 215 GLN A O 1
ATOM 1543 N N . GLY A 1 216 ? 9.334 13.609 -0.311 1.00 90.44 216 GLY A N 1
ATOM 1544 C CA . GLY A 1 216 ? 8.536 13.340 -1.509 1.00 90.44 216 GLY A CA 1
ATOM 1545 C C . GLY A 1 216 ? 7.454 12.284 -1.268 1.00 90.44 216 GLY A C 1
ATOM 1546 O O . GLY A 1 216 ? 7.397 11.667 -0.203 1.00 90.44 216 GLY A O 1
ATOM 1547 N N . ASN A 1 217 ? 6.626 12.039 -2.283 1.00 93.81 217 ASN A N 1
ATOM 1548 C CA . ASN A 1 217 ? 5.582 11.007 -2.255 1.00 93.81 217 ASN A CA 1
ATOM 1549 C C . ASN A 1 217 ? 6.149 9.580 -2.342 1.00 93.81 217 ASN A C 1
ATOM 1551 O O . ASN A 1 217 ? 5.439 8.617 -2.060 1.00 93.81 217 ASN A O 1
ATOM 1555 N N . TYR A 1 218 ? 7.406 9.453 -2.769 1.00 94.25 218 TYR A N 1
ATOM 1556 C CA . TYR A 1 218 ? 8.097 8.189 -2.961 1.00 94.25 218 TYR A CA 1
ATOM 1557 C C . TYR A 1 218 ? 9.309 8.106 -2.032 1.00 94.25 218 TYR A C 1
ATOM 1559 O O . TYR A 1 218 ? 10.113 9.036 -1.926 1.00 94.25 218 TYR A O 1
ATOM 1567 N N . TYR A 1 219 ? 9.434 6.966 -1.366 1.00 93.50 219 TYR A N 1
ATOM 1568 C CA . TYR A 1 219 ? 10.572 6.582 -0.546 1.00 93.50 219 TYR A CA 1
ATOM 1569 C C . TYR A 1 219 ? 11.399 5.559 -1.327 1.00 93.50 219 TYR A C 1
ATOM 1571 O O . TYR A 1 219 ? 10.954 4.438 -1.542 1.00 93.50 219 TYR A O 1
ATOM 1579 N N . GLU A 1 220 ? 12.587 5.941 -1.786 1.00 93.00 220 GLU A N 1
ATOM 1580 C CA . GLU A 1 220 ? 13.536 5.020 -2.408 1.00 93.00 220 GLU A CA 1
ATOM 1581 C C . GLU A 1 220 ? 13.957 3.905 -1.442 1.00 93.00 220 GLU A C 1
ATOM 1583 O O . GLU A 1 220 ? 14.438 4.171 -0.341 1.00 93.00 220 GLU A O 1
ATOM 1588 N N . ILE A 1 221 ? 13.751 2.659 -1.856 1.00 91.19 221 ILE A N 1
ATOM 1589 C CA . ILE A 1 221 ? 14.100 1.445 -1.112 1.00 91.19 221 ILE A CA 1
ATOM 1590 C C . ILE A 1 221 ? 15.548 1.056 -1.412 1.00 91.19 221 ILE A C 1
ATOM 1592 O O . ILE A 1 221 ? 16.311 0.714 -0.510 1.00 91.19 221 ILE A O 1
ATOM 1596 N N . GLY A 1 222 ? 15.921 1.122 -2.686 1.00 88.38 222 GLY A N 1
ATOM 1597 C CA . GLY A 1 222 ? 17.285 0.934 -3.151 1.00 88.38 222 GLY A CA 1
ATOM 1598 C C . GLY A 1 222 ? 17.352 0.797 -4.663 1.00 88.38 222 GLY A C 1
ATOM 1599 O O . GLY A 1 222 ? 16.335 0.878 -5.356 1.00 88.38 222 GLY A O 1
ATOM 1600 N N . THR A 1 223 ? 18.572 0.636 -5.165 1.00 87.31 223 THR A N 1
ATOM 1601 C CA . THR A 1 223 ? 18.885 0.853 -6.575 1.00 87.31 223 THR A CA 1
ATOM 1602 C C . THR A 1 223 ? 20.047 -0.014 -7.074 1.00 87.31 223 THR A C 1
ATOM 1604 O O . THR A 1 223 ? 20.899 -0.397 -6.272 1.00 87.31 223 THR A O 1
ATOM 1607 N N . SER A 1 224 ? 20.085 -0.326 -8.379 1.00 84.38 224 SER A N 1
ATOM 1608 C CA . SER A 1 224 ? 21.214 -1.008 -9.039 1.00 84.38 224 SER A CA 1
ATOM 1609 C C . SER A 1 224 ? 22.369 -0.074 -9.379 1.00 84.38 224 SER A C 1
ATOM 1611 O O . SER A 1 224 ? 23.471 -0.553 -9.660 1.00 84.38 224 SER A O 1
ATOM 1613 N N . TYR A 1 225 ? 22.151 1.245 -9.373 1.00 84.19 225 TYR A N 1
ATOM 1614 C CA . TYR A 1 225 ? 23.203 2.203 -9.698 1.00 84.19 225 TYR A CA 1
ATOM 1615 C C . TYR A 1 225 ? 24.409 2.020 -8.771 1.00 84.19 225 TYR A C 1
ATOM 1617 O O . TYR A 1 225 ? 24.266 1.903 -7.551 1.00 84.19 225 TYR A O 1
ATOM 1625 N N . LEU A 1 226 ? 25.620 2.034 -9.345 1.00 77.12 226 LEU A N 1
ATOM 1626 C CA . LEU A 1 226 ? 26.837 1.846 -8.558 1.00 77.12 226 LEU A CA 1
ATOM 1627 C C . LEU A 1 226 ? 26.934 2.864 -7.404 1.00 77.12 226 LEU A C 1
ATOM 1629 O O . LEU A 1 226 ? 26.745 4.070 -7.634 1.00 77.12 226 LEU A O 1
ATOM 1633 N N . PRO A 1 227 ? 27.312 2.415 -6.189 1.00 72.56 227 PRO A N 1
ATOM 1634 C CA . PRO A 1 227 ? 27.540 3.302 -5.058 1.00 72.56 227 PRO A CA 1
ATOM 1635 C C . PRO A 1 227 ? 28.513 4.435 -5.408 1.00 72.56 227 PRO A C 1
ATOM 1637 O O . PRO A 1 227 ? 29.600 4.198 -5.933 1.00 72.56 227 PRO A O 1
ATOM 1640 N N . GLY A 1 228 ? 28.130 5.675 -5.096 1.00 65.69 228 GLY A N 1
ATOM 1641 C CA . GLY A 1 228 ? 28.940 6.873 -5.364 1.00 65.69 228 GLY A CA 1
ATOM 1642 C C . GLY A 1 228 ? 28.647 7.571 -6.696 1.00 65.69 228 GLY A C 1
ATOM 1643 O O . GLY A 1 228 ? 29.184 8.651 -6.940 1.00 65.69 228 GLY A O 1
ATOM 1644 N N . THR A 1 229 ? 27.767 7.015 -7.531 1.00 72.31 229 THR A N 1
ATOM 1645 C CA . THR A 1 229 ? 27.111 7.786 -8.597 1.00 72.31 229 THR A CA 1
ATOM 1646 C C . THR A 1 229 ? 25.991 8.650 -8.007 1.00 72.31 229 THR A C 1
ATOM 1648 O O . THR A 1 229 ? 25.478 8.349 -6.929 1.00 72.31 229 THR A O 1
ATOM 1651 N N . ALA A 1 230 ? 25.583 9.713 -8.711 1.00 72.88 230 ALA A N 1
ATOM 1652 C CA . ALA A 1 230 ? 24.484 10.581 -8.267 1.00 72.88 230 ALA A CA 1
ATOM 1653 C C . ALA A 1 230 ? 23.163 9.818 -8.046 1.00 72.88 230 ALA A C 1
ATOM 1655 O O . ALA A 1 230 ? 22.352 10.241 -7.230 1.00 72.88 230 ALA A O 1
ATOM 1656 N N . ASN A 1 231 ? 22.984 8.688 -8.738 1.00 72.19 231 ASN A N 1
ATOM 1657 C CA . ASN A 1 231 ? 21.790 7.848 -8.664 1.00 72.19 231 ASN A CA 1
ATOM 1658 C C . ASN A 1 231 ? 21.974 6.598 -7.782 1.00 72.19 231 ASN A C 1
ATOM 1660 O O . ASN A 1 231 ? 21.003 5.898 -7.543 1.00 72.19 231 ASN A O 1
ATOM 1664 N N . GLY A 1 232 ? 23.195 6.294 -7.321 1.00 72.00 232 GLY A N 1
ATOM 1665 C CA . GLY A 1 232 ? 23.522 5.102 -6.519 1.00 72.00 232 GLY A CA 1
ATOM 1666 C C . GLY A 1 232 ? 23.577 5.354 -5.013 1.00 72.00 232 GLY A C 1
ATOM 1667 O O . GLY A 1 232 ? 24.111 4.540 -4.260 1.00 72.00 232 GLY A O 1
ATOM 1668 N N . GLN A 1 233 ? 23.103 6.515 -4.565 1.00 76.75 233 GLN A N 1
ATOM 1669 C CA . GLN A 1 233 ? 22.968 6.854 -3.153 1.00 76.75 233 GLN A CA 1
ATOM 1670 C C . GLN A 1 233 ? 21.504 7.145 -2.860 1.00 76.75 233 GLN A C 1
ATOM 1672 O O . GLN A 1 233 ? 20.889 7.939 -3.569 1.00 76.75 233 GLN A O 1
ATOM 1677 N N . LEU A 1 234 ? 20.983 6.556 -1.779 1.00 79.50 234 LEU A N 1
ATOM 1678 C CA . LEU A 1 234 ? 19.660 6.914 -1.277 1.00 79.50 234 LEU A CA 1
ATOM 1679 C C . LEU A 1 234 ? 19.589 8.440 -1.081 1.00 79.50 234 LEU A C 1
ATOM 1681 O O . LEU A 1 234 ? 20.525 9.012 -0.502 1.00 79.50 234 LEU A O 1
ATOM 1685 N N . PRO A 1 235 ? 18.503 9.100 -1.520 1.00 82.25 235 PRO A N 1
ATOM 1686 C CA . PRO A 1 235 ? 18.336 10.537 -1.370 1.00 82.25 235 PRO A CA 1
ATOM 1687 C C . PRO A 1 235 ? 18.624 11.004 0.063 1.00 82.25 235 PRO A C 1
ATOM 1689 O O . PRO A 1 235 ? 18.052 10.512 1.042 1.00 82.25 235 PRO A O 1
ATOM 1692 N N . ALA A 1 236 ? 19.541 11.963 0.204 1.00 80.69 236 ALA A N 1
ATOM 1693 C CA . ALA A 1 236 ? 19.959 12.448 1.513 1.00 80.69 236 ALA A CA 1
ATOM 1694 C C . ALA A 1 236 ? 18.770 13.047 2.286 1.00 80.69 236 ALA A C 1
ATOM 1696 O O . ALA A 1 236 ? 18.046 13.905 1.782 1.00 80.69 236 ALA A O 1
ATOM 1697 N N . GLY A 1 237 ? 18.596 12.616 3.538 1.00 80.31 237 GLY A N 1
ATOM 1698 C CA . GLY A 1 237 ? 17.519 13.100 4.407 1.00 80.31 237 GLY A CA 1
ATOM 1699 C C . GLY A 1 237 ? 16.147 12.481 4.134 1.00 80.31 237 GLY A C 1
ATOM 1700 O O . GLY A 1 237 ? 15.178 12.905 4.759 1.00 80.31 237 GLY A O 1
ATOM 1701 N N . GLN A 1 238 ? 16.053 11.481 3.254 1.00 87.62 238 GLN A N 1
ATOM 1702 C CA . GLN A 1 238 ? 14.832 10.708 3.077 1.00 87.62 238 GLN A CA 1
ATOM 1703 C C . GLN A 1 238 ? 14.442 10.018 4.388 1.00 87.62 238 GLN A C 1
ATOM 1705 O O . GLN A 1 238 ? 15.245 9.318 5.009 1.00 87.62 238 GLN A O 1
ATOM 1710 N N . GLN A 1 239 ? 13.192 10.200 4.803 1.00 86.75 239 GLN A N 1
ATOM 1711 C CA . GLN A 1 239 ? 12.617 9.520 5.957 1.00 86.75 239 GLN A CA 1
ATOM 1712 C C . GLN A 1 239 ? 11.485 8.628 5.479 1.00 86.75 239 GLN A C 1
ATOM 1714 O O . GLN A 1 239 ? 10.727 9.000 4.584 1.00 86.75 239 GLN A O 1
ATOM 1719 N N . LEU A 1 240 ? 11.381 7.434 6.060 1.00 85.12 240 LEU A N 1
ATOM 1720 C CA . LEU A 1 240 ? 10.237 6.576 5.791 1.00 85.12 240 LEU A CA 1
ATOM 1721 C C . LEU A 1 240 ? 8.975 7.339 6.226 1.00 85.12 240 LEU A C 1
ATOM 1723 O O . LEU A 1 240 ? 8.937 7.792 7.376 1.00 85.12 240 LEU A O 1
ATOM 1727 N N . PRO A 1 241 ? 7.981 7.528 5.338 1.00 83.88 241 PRO A N 1
ATOM 1728 C CA . PRO A 1 241 ? 6.765 8.233 5.708 1.00 83.88 241 PRO A CA 1
ATOM 1729 C C . PRO A 1 241 ? 6.069 7.502 6.858 1.00 83.88 241 PRO A C 1
ATOM 1731 O O . PRO A 1 241 ? 6.157 6.279 6.990 1.00 83.88 241 PRO A O 1
ATOM 1734 N N . SER A 1 242 ? 5.395 8.256 7.724 1.00 81.12 242 SER A N 1
ATOM 1735 C CA . SER A 1 242 ? 4.558 7.666 8.761 1.00 81.12 242 SER A CA 1
ATOM 1736 C C . SER A 1 242 ? 3.220 7.256 8.154 1.00 81.12 242 SER A C 1
ATOM 1738 O O . SER A 1 242 ? 2.418 8.123 7.820 1.00 81.12 242 SER A O 1
ATOM 1740 N N . PHE A 1 243 ? 2.957 5.957 8.085 1.00 84.50 243 PHE A N 1
ATOM 1741 C CA . PHE A 1 243 ? 1.687 5.413 7.611 1.00 84.50 243 PHE A CA 1
ATOM 1742 C C . PHE A 1 243 ? 0.947 4.670 8.727 1.00 84.50 243 PHE A C 1
ATOM 1744 O O . PHE A 1 243 ? 1.535 4.245 9.723 1.00 84.50 243 PHE A O 1
ATOM 1751 N N . GLY A 1 244 ? -0.368 4.511 8.570 1.00 80.38 244 GLY A N 1
ATOM 1752 C CA . GLY A 1 244 ? -1.170 3.661 9.452 1.00 80.38 244 GLY A CA 1
ATOM 1753 C C . GLY A 1 244 ? -0.926 2.174 9.178 1.00 80.38 244 GLY A C 1
ATOM 1754 O O . GLY A 1 244 ? -0.581 1.787 8.067 1.00 80.38 244 GLY A O 1
ATOM 1755 N N . VAL A 1 245 ? -1.161 1.299 10.159 1.00 80.00 245 VAL A N 1
ATOM 1756 C CA . VAL A 1 245 ? -0.962 -0.160 9.992 1.00 80.00 245 VAL A CA 1
ATOM 1757 C C . VAL A 1 245 ? -1.769 -0.785 8.851 1.00 80.00 245 VAL A C 1
ATOM 1759 O O . VAL A 1 245 ? -1.322 -1.760 8.245 1.00 80.00 245 VAL A O 1
ATOM 1762 N N . ASN A 1 246 ? -2.933 -0.210 8.550 1.00 81.69 246 ASN A N 1
ATOM 1763 C CA . ASN A 1 246 ? -3.829 -0.655 7.485 1.00 81.69 246 ASN A CA 1
ATOM 1764 C C . ASN A 1 246 ? -3.639 0.114 6.174 1.00 81.69 246 ASN A C 1
ATOM 1766 O O . ASN A 1 246 ? -4.323 -0.205 5.208 1.00 81.69 246 ASN A O 1
ATOM 1770 N N . GLN A 1 247 ? -2.734 1.099 6.130 1.00 87.94 247 GLN A N 1
ATOM 1771 C CA . GLN A 1 247 ? -2.432 1.835 4.909 1.00 87.94 247 GLN A CA 1
ATOM 1772 C C . GLN A 1 247 ? -1.870 0.855 3.869 1.00 87.94 247 GLN A C 1
ATOM 1774 O O . GLN A 1 247 ? -0.814 0.260 4.111 1.00 87.94 247 GLN A O 1
ATOM 1779 N N . PRO A 1 248 ? -2.544 0.651 2.723 1.00 89.81 248 PRO A N 1
ATOM 1780 C CA . PRO A 1 248 ? -1.962 -0.080 1.626 1.00 89.81 248 PRO A CA 1
ATOM 1781 C C . PRO A 1 248 ? -0.787 0.717 1.083 1.00 89.81 248 PRO A C 1
ATOM 1783 O O . PRO A 1 248 ? -0.850 1.933 0.856 1.00 89.81 248 PRO A O 1
ATOM 1786 N N . LEU A 1 249 ? 0.296 -0.012 0.888 1.00 90.88 249 LEU A N 1
ATOM 1787 C CA . LEU A 1 249 ? 1.520 0.502 0.318 1.00 90.88 249 LEU A CA 1
ATOM 1788 C C . LEU A 1 249 ? 1.587 0.046 -1.134 1.00 90.88 249 LEU A C 1
ATOM 1790 O O . LEU A 1 249 ? 1.070 -1.008 -1.497 1.00 90.88 249 LEU A O 1
ATOM 1794 N N . GLY A 1 250 ? 2.198 0.866 -1.970 1.00 91.25 250 GLY A N 1
ATOM 1795 C CA . GLY A 1 250 ? 2.550 0.522 -3.330 1.00 91.25 250 GLY A CA 1
ATOM 1796 C C . GLY A 1 250 ? 4.063 0.485 -3.470 1.00 91.25 250 GLY A C 1
ATOM 1797 O O . GLY A 1 250 ? 4.778 1.318 -2.921 1.00 91.25 250 GLY A O 1
ATOM 1798 N N . ILE A 1 251 ? 4.548 -0.493 -4.218 1.00 91.06 251 ILE A N 1
ATOM 1799 C CA . ILE A 1 251 ? 5.897 -0.509 -4.774 1.00 91.06 251 ILE A CA 1
ATOM 1800 C C . ILE A 1 251 ? 5.836 0.016 -6.203 1.00 91.06 251 ILE A C 1
ATOM 1802 O O . ILE A 1 251 ? 5.037 -0.479 -7.007 1.00 91.06 251 ILE A O 1
ATOM 1806 N N . MET A 1 252 ? 6.667 1.011 -6.496 1.00 91.38 252 MET A N 1
ATOM 1807 C CA . MET A 1 252 ? 6.991 1.455 -7.842 1.00 91.38 252 MET A CA 1
ATOM 1808 C C . MET A 1 252 ? 8.403 0.985 -8.173 1.00 91.38 252 MET A C 1
ATOM 1810 O O . MET A 1 252 ? 9.358 1.344 -7.494 1.00 91.38 252 MET A O 1
ATOM 1814 N N . MET A 1 253 ? 8.536 0.228 -9.247 1.00 89.00 253 MET A N 1
ATOM 1815 C CA . MET A 1 253 ? 9.817 -0.085 -9.858 1.00 89.00 253 MET A CA 1
ATOM 1816 C C . MET A 1 253 ? 10.070 0.906 -10.979 1.00 89.00 253 MET A C 1
ATOM 1818 O O . MET A 1 253 ? 9.229 1.055 -11.856 1.00 89.00 253 MET A O 1
ATOM 1822 N N . ARG A 1 254 ? 11.205 1.590 -10.959 1.00 90.00 254 ARG A N 1
ATOM 1823 C CA . ARG A 1 254 ? 11.665 2.412 -12.072 1.00 90.00 254 ARG A CA 1
ATOM 1824 C C . ARG A 1 254 ? 12.821 1.699 -12.748 1.00 90.00 254 ARG A C 1
ATOM 1826 O O . ARG A 1 254 ? 13.800 1.406 -12.075 1.00 90.00 254 ARG A O 1
ATOM 1833 N N . ASN A 1 255 ? 12.700 1.484 -14.048 1.00 87.56 255 ASN A N 1
ATOM 1834 C CA . ASN A 1 255 ? 13.780 1.023 -14.899 1.00 87.56 255 ASN A CA 1
ATOM 1835 C C . ASN A 1 255 ? 14.261 2.186 -15.774 1.00 87.56 255 ASN A C 1
ATOM 1837 O O . ASN A 1 255 ? 13.471 2.777 -16.510 1.00 87.56 255 ASN A O 1
ATOM 1841 N N . ASP A 1 256 ? 15.542 2.510 -15.689 1.00 87.31 256 ASP A N 1
ATOM 1842 C CA . ASP A 1 256 ? 16.240 3.411 -16.589 1.00 87.31 256 ASP A CA 1
ATOM 1843 C C . ASP A 1 256 ? 17.127 2.632 -17.568 1.00 87.31 256 ASP A C 1
ATOM 1845 O O . ASP A 1 256 ? 18.221 2.191 -17.211 1.00 87.31 256 ASP A O 1
ATOM 1849 N N . THR A 1 257 ? 16.697 2.537 -18.824 1.00 84.94 257 THR A N 1
ATOM 1850 C CA . THR A 1 257 ? 17.420 1.832 -19.893 1.00 84.94 257 THR A CA 1
ATOM 1851 C C . THR A 1 257 ? 18.838 2.381 -20.035 1.00 84.94 257 THR A C 1
ATOM 1853 O O . THR A 1 257 ? 19.014 3.592 -20.217 1.00 84.94 257 THR A O 1
ATOM 1856 N N . ASN A 1 258 ? 19.846 1.505 -19.965 1.00 76.62 258 ASN A N 1
ATOM 1857 C CA . ASN A 1 258 ? 21.271 1.857 -19.962 1.00 76.62 258 ASN A CA 1
ATOM 1858 C C . ASN A 1 258 ? 21.702 2.800 -18.817 1.00 76.62 258 ASN A C 1
ATOM 1860 O O . ASN A 1 258 ? 22.706 3.506 -18.922 1.00 76.62 258 ASN A O 1
ATOM 1864 N N . GLY A 1 259 ? 20.965 2.843 -17.703 1.00 64.94 259 GLY A N 1
ATOM 1865 C CA . GLY A 1 259 ? 21.326 3.659 -16.542 1.00 64.94 259 GLY A CA 1
ATOM 1866 C C . GLY A 1 259 ? 22.628 3.211 -15.861 1.00 64.94 259 GLY A C 1
ATOM 1867 O O . GLY A 1 259 ? 23.379 4.049 -15.358 1.00 64.94 259 GLY A O 1
ATOM 1868 N N . ASN A 1 260 ? 22.954 1.912 -15.877 1.00 65.88 260 ASN A N 1
ATOM 1869 C CA . ASN A 1 260 ? 24.049 1.331 -15.089 1.00 65.88 260 ASN A CA 1
ATOM 1870 C C . ASN A 1 260 ? 25.197 0.752 -15.944 1.00 65.88 260 ASN A C 1
ATOM 1872 O O . ASN A 1 260 ? 25.716 -0.334 -15.680 1.00 65.88 260 ASN A O 1
ATOM 1876 N N . LEU A 1 261 ? 25.662 1.519 -16.939 1.00 67.88 261 LEU A N 1
ATOM 1877 C CA . LEU A 1 261 ? 26.674 1.107 -17.934 1.00 67.88 261 LEU A CA 1
ATOM 1878 C C . LEU A 1 261 ? 27.963 0.495 -17.356 1.00 67.88 261 LEU A C 1
ATOM 1880 O O . LEU A 1 261 ? 28.625 -0.324 -17.990 1.00 67.88 261 LEU A O 1
ATOM 1884 N N . SER A 1 262 ? 28.355 0.901 -16.152 1.00 66.50 262 SER A N 1
ATOM 1885 C CA . SER A 1 262 ? 29.563 0.413 -15.481 1.00 66.50 262 SER A CA 1
ATOM 1886 C C . SER A 1 262 ? 29.426 -0.992 -14.885 1.00 66.50 262 SER A C 1
ATOM 1888 O O . SER A 1 262 ? 30.443 -1.636 -14.629 1.00 66.50 262 SER A O 1
ATOM 1890 N N . GLY A 1 263 ? 28.198 -1.468 -14.650 1.00 65.81 263 GLY A N 1
ATOM 1891 C CA . GLY A 1 263 ? 27.920 -2.754 -14.006 1.00 65.81 263 GLY A CA 1
ATOM 1892 C C . GLY A 1 263 ? 28.023 -3.967 -14.934 1.00 65.81 263 GLY A C 1
ATOM 1893 O O . GLY A 1 263 ? 28.213 -5.082 -14.450 1.00 65.81 263 GLY A O 1
ATOM 1894 N N . CYS A 1 264 ? 27.952 -3.762 -16.254 1.00 67.75 264 CYS A N 1
ATOM 1895 C CA . CYS A 1 264 ? 27.702 -4.855 -17.201 1.00 67.75 264 CYS A CA 1
ATOM 1896 C C . CYS A 1 264 ? 28.857 -5.290 -18.086 1.00 67.75 264 CYS A C 1
ATOM 1898 O O . CYS A 1 264 ? 28.687 -6.136 -18.959 1.00 67.75 264 CYS A O 1
ATOM 1900 N N . GLY A 1 265 ? 30.064 -4.779 -17.837 1.00 67.25 265 GLY A N 1
ATOM 1901 C CA . GLY A 1 265 ? 31.271 -5.208 -18.554 1.00 67.25 265 GLY A CA 1
ATOM 1902 C C . GLY A 1 265 ? 31.283 -4.873 -20.054 1.00 67.25 265 GLY A C 1
ATOM 1903 O O . GLY A 1 265 ? 32.307 -5.081 -20.702 1.00 67.25 265 GLY A O 1
ATOM 1904 N N . ALA A 1 266 ? 30.188 -4.327 -20.584 1.00 65.81 266 ALA A N 1
ATOM 1905 C CA . ALA A 1 266 ? 29.990 -3.879 -21.950 1.00 65.81 266 ALA A CA 1
ATOM 1906 C C . ALA A 1 266 ? 29.013 -2.687 -21.952 1.00 65.81 266 ALA A C 1
ATOM 1908 O O . ALA A 1 266 ? 28.086 -2.674 -21.136 1.00 65.81 266 ALA A O 1
ATOM 1909 N N . PRO A 1 267 ? 29.199 -1.689 -22.835 1.00 63.56 267 PRO A N 1
ATOM 1910 C CA . PRO A 1 267 ? 28.177 -0.689 -23.086 1.00 63.56 267 PRO A CA 1
ATOM 1911 C C . PRO A 1 267 ? 27.008 -1.384 -23.768 1.00 63.56 267 PRO A C 1
ATOM 1913 O O . PRO A 1 267 ? 27.095 -1.769 -24.935 1.00 63.56 267 PRO A O 1
ATOM 1916 N N . VAL A 1 268 ? 25.927 -1.560 -23.025 1.00 64.69 268 VAL A N 1
ATOM 1917 C CA . VAL A 1 268 ? 24.680 -1.995 -23.622 1.00 64.69 268 VAL A CA 1
ATOM 1918 C C . VAL A 1 268 ? 23.991 -0.764 -24.192 1.00 64.69 268 VAL A C 1
ATOM 1920 O O . VAL A 1 268 ? 24.134 0.344 -23.671 1.00 64.69 268 VAL A O 1
ATOM 1923 N N . THR A 1 269 ? 23.393 -0.930 -25.365 1.00 68.44 269 THR A N 1
ATOM 1924 C CA . THR A 1 269 ? 22.652 0.120 -26.062 1.00 68.44 269 THR A CA 1
ATOM 1925 C C . THR A 1 269 ? 21.427 -0.500 -26.722 1.00 68.44 269 THR A C 1
ATOM 1927 O O . THR A 1 269 ? 21.353 -1.717 -26.874 1.00 68.44 269 THR A O 1
ATOM 1930 N N . GLY A 1 270 ? 20.449 0.315 -27.109 1.00 72.12 270 GLY A N 1
ATOM 1931 C CA . GLY A 1 270 ? 19.180 -0.164 -27.665 1.00 72.12 270 GLY A CA 1
ATOM 1932 C C . GLY A 1 270 ? 18.012 -0.048 -26.692 1.00 72.12 270 GLY A C 1
ATOM 1933 O O . GLY A 1 270 ? 18.136 0.549 -25.620 1.00 72.12 270 GLY A O 1
ATOM 1934 N N . ALA A 1 271 ? 16.855 -0.542 -27.133 1.00 73.50 271 ALA A N 1
ATOM 1935 C CA . ALA A 1 271 ? 15.646 -0.552 -26.327 1.00 73.50 271 ALA A CA 1
ATOM 1936 C C . ALA A 1 271 ? 15.635 -1.746 -25.370 1.00 73.50 271 ALA A C 1
ATOM 1938 O O . ALA A 1 271 ? 16.028 -2.845 -25.761 1.00 73.50 271 ALA A O 1
ATOM 1939 N N . ASN A 1 272 ? 15.143 -1.538 -24.150 1.00 76.19 272 ASN A N 1
ATOM 1940 C CA . ASN A 1 272 ? 14.874 -2.638 -23.233 1.00 76.19 272 ASN A CA 1
ATOM 1941 C C . ASN A 1 272 ? 13.660 -3.456 -23.703 1.00 76.19 272 ASN A C 1
ATOM 1943 O O . ASN A 1 272 ? 12.897 -3.052 -24.591 1.00 76.19 272 ASN A O 1
ATOM 1947 N N . SER A 1 273 ? 13.427 -4.590 -23.048 1.00 70.81 273 SER A N 1
ATOM 1948 C CA . SER A 1 273 ? 12.307 -5.491 -23.342 1.00 70.81 273 SER A CA 1
ATOM 1949 C C . SER A 1 273 ? 10.914 -4.877 -23.137 1.00 70.81 273 SER A C 1
ATOM 1951 O O . SER A 1 273 ? 9.892 -5.471 -23.482 1.00 70.81 273 SER A O 1
ATOM 1953 N N . TYR A 1 274 ? 10.851 -3.657 -22.611 1.00 73.06 274 TYR A N 1
ATOM 1954 C CA . TYR A 1 274 ? 9.622 -2.898 -22.419 1.00 73.06 274 TYR A CA 1
ATOM 1955 C C . TYR A 1 274 ? 9.412 -1.802 -23.470 1.00 73.06 274 TYR A C 1
ATOM 1957 O O . TYR A 1 274 ? 8.492 -0.984 -23.365 1.00 73.06 274 TYR A O 1
ATOM 1965 N N . GLY A 1 275 ? 10.277 -1.779 -24.486 1.00 76.19 275 GLY A N 1
ATOM 1966 C CA . GLY A 1 275 ? 10.234 -0.824 -25.581 1.00 76.19 275 GLY A CA 1
ATOM 1967 C C . GLY A 1 275 ? 10.695 0.578 -25.191 1.00 76.19 275 GLY A C 1
ATOM 1968 O O . GLY A 1 275 ? 10.508 1.501 -25.981 1.00 76.19 275 GLY A O 1
ATOM 1969 N N . ALA A 1 276 ? 11.275 0.775 -24.001 1.00 84.56 276 ALA A N 1
ATOM 1970 C CA . ALA A 1 276 ? 11.939 2.028 -23.669 1.00 84.56 276 ALA A CA 1
ATOM 1971 C C . ALA A 1 276 ? 13.296 2.065 -24.383 1.00 84.56 276 ALA A C 1
ATOM 1973 O O . ALA A 1 276 ? 14.082 1.136 -24.221 1.00 84.56 276 ALA A O 1
ATOM 1974 N N . PRO A 1 277 ? 13.582 3.094 -25.198 1.00 86.75 277 PRO A N 1
ATOM 1975 C CA . PRO A 1 277 ? 14.855 3.200 -25.901 1.00 86.75 277 PRO A CA 1
ATOM 1976 C C . PRO A 1 277 ? 15.980 3.575 -24.922 1.00 86.75 277 PRO A C 1
ATOM 1978 O O . PRO A 1 277 ? 15.728 3.894 -23.759 1.00 86.75 277 PRO A O 1
ATOM 1981 N N . ASN A 1 278 ? 17.219 3.612 -25.408 1.00 84.81 278 ASN A N 1
ATOM 1982 C CA . ASN A 1 278 ? 18.382 4.032 -24.632 1.00 84.81 278 ASN A CA 1
ATOM 1983 C C . ASN A 1 278 ? 18.149 5.372 -23.914 1.00 84.81 278 ASN A C 1
ATOM 1985 O O . ASN A 1 278 ? 17.698 6.342 -24.526 1.00 84.81 278 ASN A O 1
ATOM 1989 N N . GLY A 1 279 ? 18.439 5.422 -22.610 1.00 83.94 279 GLY A N 1
ATOM 1990 C CA . GLY A 1 279 ? 18.215 6.595 -21.765 1.00 83.94 279 GLY A CA 1
ATOM 1991 C C . GLY A 1 279 ? 16.745 6.842 -21.395 1.00 83.94 279 GLY A C 1
ATOM 1992 O O . GLY A 1 279 ? 16.429 7.767 -20.642 1.00 83.94 279 GLY A O 1
ATOM 1993 N N . GLY A 1 280 ? 15.830 6.031 -21.919 1.00 88.00 280 GLY A N 1
ATOM 1994 C CA . GLY A 1 280 ? 14.423 6.042 -21.570 1.00 88.00 280 GLY A CA 1
ATOM 1995 C C . GLY A 1 280 ? 14.173 5.445 -20.186 1.00 88.00 280 GLY A C 1
ATOM 1996 O O . GLY A 1 280 ? 14.806 4.465 -19.797 1.00 88.00 280 GLY A O 1
ATOM 1997 N N . SER A 1 281 ? 13.204 6.005 -19.463 1.00 87.94 281 SER A N 1
ATOM 1998 C CA . SER A 1 281 ? 12.801 5.540 -18.131 1.00 87.94 281 SER A CA 1
ATOM 1999 C C . SER A 1 281 ? 11.380 5.002 -18.162 1.00 87.94 281 SER A C 1
ATOM 2001 O O . SER A 1 281 ? 10.497 5.694 -18.657 1.00 87.94 281 SER A O 1
ATOM 2003 N N . GLN A 1 282 ? 11.118 3.841 -17.573 1.00 87.56 282 GLN A N 1
ATOM 2004 C CA . GLN A 1 282 ? 9.765 3.323 -17.384 1.00 87.56 282 GLN A CA 1
ATOM 2005 C C . GLN A 1 282 ? 9.497 3.000 -15.920 1.00 87.56 282 GLN A C 1
ATOM 2007 O O . GLN A 1 282 ? 10.408 2.688 -15.158 1.00 87.56 282 GLN A O 1
ATOM 2012 N N . ALA A 1 283 ? 8.233 3.103 -15.518 1.00 89.25 283 ALA A N 1
ATOM 2013 C CA . ALA A 1 283 ? 7.801 2.824 -14.158 1.00 89.25 283 ALA A CA 1
ATOM 2014 C C . ALA A 1 283 ? 6.740 1.721 -14.116 1.00 89.25 283 ALA A C 1
ATOM 2016 O O . ALA A 1 283 ? 5.859 1.658 -14.970 1.00 89.25 283 ALA A O 1
ATOM 2017 N N . PHE A 1 284 ? 6.790 0.881 -13.094 1.00 87.44 284 PHE A N 1
ATOM 2018 C CA . PHE A 1 284 ? 5.868 -0.223 -12.880 1.00 87.44 284 PHE A CA 1
ATOM 2019 C C . PHE A 1 284 ? 5.291 -0.124 -11.479 1.00 87.44 284 PHE A C 1
ATOM 2021 O O . PHE A 1 284 ? 6.027 -0.117 -10.498 1.00 87.44 284 PHE A O 1
ATOM 2028 N N . TYR A 1 285 ? 3.973 -0.053 -11.382 1.00 88.81 285 TYR A N 1
ATOM 2029 C CA . TYR A 1 285 ? 3.254 0.195 -10.144 1.00 88.81 285 TYR A CA 1
ATOM 2030 C C . TYR A 1 285 ? 2.505 -1.060 -9.713 1.00 88.81 285 TYR A C 1
ATOM 2032 O O . TYR A 1 285 ? 1.567 -1.509 -10.374 1.00 88.81 285 TYR A O 1
ATOM 2040 N N . SER A 1 286 ? 2.884 -1.604 -8.562 1.00 86.62 286 SER A N 1
ATOM 2041 C CA . SER A 1 286 ? 2.222 -2.781 -7.985 1.00 86.62 286 SER A CA 1
ATOM 2042 C C . SER A 1 286 ? 0.759 -2.532 -7.603 1.00 86.62 286 SER A C 1
ATOM 2044 O O . SER A 1 286 ? -0.038 -3.466 -7.646 1.00 86.62 286 SER A O 1
ATOM 2046 N N . SER A 1 287 ? 0.360 -1.292 -7.275 1.00 87.88 287 SER A N 1
ATOM 2047 C CA . SER A 1 287 ? -1.036 -1.002 -6.908 1.00 87.88 287 SER A CA 1
ATOM 2048 C C . SER A 1 287 ? -2.006 -1.256 -8.064 1.00 87.88 287 SER A C 1
ATOM 2050 O O . SER A 1 287 ? -3.107 -1.744 -7.838 1.00 87.88 287 SER A O 1
ATOM 2052 N N . LEU A 1 288 ? -1.593 -1.007 -9.309 1.00 84.75 288 LEU A N 1
ATOM 2053 C CA . LEU A 1 288 ? -2.451 -1.141 -10.496 1.00 84.75 288 LEU A CA 1
ATOM 2054 C C . LEU A 1 288 ? -2.955 -2.569 -10.705 1.00 84.75 288 LEU A C 1
ATOM 2056 O O . LEU A 1 288 ? -4.059 -2.785 -11.212 1.00 84.75 288 LEU A O 1
ATOM 2060 N N . LEU A 1 289 ? -2.186 -3.546 -10.229 1.00 79.19 289 LEU A N 1
ATOM 2061 C CA . LEU A 1 289 ? -2.513 -4.963 -10.315 1.00 79.19 289 LEU A CA 1
ATOM 2062 C C . LEU A 1 289 ? -3.788 -5.313 -9.534 1.00 79.19 289 LEU A C 1
ATOM 2064 O O . LEU A 1 289 ? -4.541 -6.193 -9.955 1.00 79.19 289 LEU A O 1
ATOM 2068 N N . LEU A 1 290 ? -4.087 -4.588 -8.448 1.00 81.12 290 LEU A N 1
ATOM 2069 C CA . LEU A 1 290 ? -5.340 -4.748 -7.698 1.00 81.12 290 LEU A CA 1
ATOM 2070 C C . LEU A 1 290 ? -6.567 -4.325 -8.502 1.00 81.12 290 LEU A C 1
ATOM 2072 O O . LEU A 1 290 ? -7.647 -4.881 -8.316 1.00 81.12 290 LEU A O 1
ATOM 2076 N N . ASN A 1 291 ? -6.388 -3.395 -9.437 1.00 80.69 291 ASN A N 1
ATOM 2077 C CA . ASN A 1 291 ? -7.436 -2.922 -10.332 1.00 80.69 291 ASN A CA 1
ATOM 2078 C C . ASN A 1 291 ? -7.427 -3.628 -11.692 1.00 80.69 291 ASN A C 1
ATOM 2080 O O . ASN A 1 291 ? -8.092 -3.168 -12.620 1.00 80.69 291 ASN A O 1
ATOM 2084 N N . LYS A 1 292 ? -6.694 -4.745 -11.823 1.00 78.00 292 LYS A N 1
ATOM 2085 C CA . LYS A 1 292 ? -6.531 -5.483 -13.089 1.00 78.00 292 LYS A CA 1
ATOM 2086 C C . LYS A 1 292 ? -5.982 -4.600 -14.219 1.00 78.00 292 LYS A C 1
ATOM 2088 O O . LYS A 1 292 ? -6.288 -4.818 -15.391 1.00 78.00 292 LYS A O 1
ATOM 2093 N N . GLN A 1 293 ? -5.202 -3.581 -13.866 1.00 80.38 293 GLN A N 1
ATOM 2094 C CA . GLN A 1 293 ? -4.540 -2.694 -14.814 1.00 80.38 293 GLN A CA 1
ATOM 2095 C C . GLN A 1 293 ? -3.090 -3.150 -15.033 1.00 80.38 293 GLN A C 1
ATOM 2097 O O . GLN A 1 293 ? -2.478 -3.698 -14.111 1.00 80.38 293 GLN A O 1
ATOM 2102 N N . PRO A 1 294 ? -2.520 -2.922 -16.232 1.00 77.56 294 PRO A N 1
ATOM 2103 C CA . PRO A 1 294 ? -1.101 -3.149 -16.470 1.00 77.56 294 PRO A CA 1
ATOM 2104 C C . PRO A 1 294 ? -0.250 -2.337 -15.485 1.00 77.56 294 PRO A C 1
ATOM 2106 O O . PRO A 1 294 ? -0.559 -1.167 -15.245 1.00 77.56 294 PRO A O 1
ATOM 2109 N N . PRO A 1 295 ? 0.851 -2.890 -14.953 1.00 79.69 295 PRO A N 1
ATOM 2110 C CA . PRO A 1 295 ? 1.696 -2.170 -14.003 1.00 79.69 295 PRO A CA 1
ATOM 2111 C C . PRO A 1 295 ? 2.342 -0.915 -14.614 1.00 79.69 295 PRO A C 1
ATOM 2113 O O . PRO A 1 295 ? 2.687 0.002 -13.877 1.00 79.69 295 PRO A O 1
ATOM 2116 N N . SER A 1 296 ? 2.463 -0.821 -15.940 1.00 79.56 296 SER A N 1
ATOM 2117 C CA . SER A 1 296 ? 3.001 0.355 -16.638 1.00 79.56 296 SER A CA 1
ATOM 2118 C C . SER A 1 296 ? 1.936 1.352 -17.117 1.00 79.56 296 SER A C 1
ATOM 2120 O O . SER A 1 296 ? 2.269 2.294 -17.829 1.00 79.56 296 SER A O 1
ATOM 2122 N N . GLN A 1 297 ? 0.648 1.144 -16.809 1.00 79.81 297 GLN A N 1
ATOM 2123 C CA . GLN A 1 297 ? -0.457 1.864 -17.466 1.00 79.81 297 GLN A CA 1
ATOM 2124 C C . GLN A 1 297 ? -0.310 3.397 -17.430 1.00 79.81 297 GLN A C 1
ATOM 2126 O O . GLN A 1 297 ? -0.829 4.083 -18.309 1.00 79.81 297 GLN A O 1
ATOM 2131 N N . PHE A 1 298 ? 0.395 3.924 -16.426 1.00 80.00 298 PHE A N 1
ATOM 2132 C CA . PHE A 1 298 ? 0.636 5.355 -16.223 1.00 80.00 298 PHE A CA 1
ATOM 2133 C C . PHE A 1 298 ? 2.065 5.818 -16.516 1.00 80.00 298 PHE A C 1
ATOM 2135 O O . PHE A 1 298 ? 2.389 6.973 -16.257 1.00 80.00 298 PHE A O 1
ATOM 2142 N N . SER A 1 299 ? 2.926 4.940 -17.025 1.00 83.31 299 SER A N 1
ATOM 2143 C CA . SER A 1 299 ? 4.328 5.246 -17.317 1.00 83.31 299 SER A CA 1
ATOM 2144 C C . SER A 1 299 ? 4.684 5.159 -18.795 1.00 83.31 299 SER A C 1
ATOM 2146 O O . SER A 1 299 ? 5.820 5.458 -19.154 1.00 83.31 299 SER A O 1
ATOM 2148 N N . ASN A 1 300 ? 3.734 4.770 -19.646 1.00 85.50 300 ASN A N 1
ATOM 2149 C CA . ASN A 1 300 ? 3.911 4.807 -21.088 1.00 85.50 300 ASN A CA 1
ATOM 2150 C C . ASN A 1 300 ? 4.100 6.259 -21.557 1.00 85.50 300 ASN A C 1
ATOM 2152 O O . ASN A 1 300 ? 3.392 7.170 -21.121 1.00 85.50 300 ASN A O 1
ATOM 2156 N N . TYR A 1 301 ? 5.059 6.479 -22.449 1.00 89.06 301 TYR A N 1
ATOM 2157 C CA . TYR A 1 301 ? 5.356 7.787 -23.020 1.00 89.06 301 TYR A CA 1
ATOM 2158 C C . TYR A 1 301 ? 5.719 7.664 -24.491 1.00 89.06 301 TYR A C 1
ATOM 2160 O O . TYR A 1 301 ? 6.212 6.639 -24.964 1.00 89.06 301 TYR A O 1
ATOM 2168 N N . HIS A 1 302 ? 5.509 8.759 -25.212 1.00 92.56 302 HIS A N 1
ATOM 2169 C CA . HIS A 1 302 ? 5.864 8.856 -26.614 1.00 92.56 302 HIS A CA 1
ATOM 2170 C C . HIS A 1 302 ? 7.304 9.336 -26.796 1.00 92.56 302 HIS A C 1
ATOM 2172 O O . HIS A 1 302 ? 7.740 10.284 -26.145 1.00 92.56 302 HIS A O 1
ATOM 2178 N N . TYR A 1 303 ? 8.014 8.722 -27.733 1.00 93.81 303 TYR A N 1
ATOM 2179 C CA . TYR A 1 303 ? 9.359 9.112 -28.148 1.00 93.81 303 TYR A CA 1
ATOM 2180 C C . TYR A 1 303 ? 9.480 9.025 -29.670 1.00 93.81 303 TYR A C 1
ATOM 2182 O O . TYR A 1 303 ? 8.620 8.450 -30.341 1.00 93.81 303 TYR A O 1
ATOM 2190 N N . GLN A 1 304 ? 10.519 9.638 -30.233 1.00 95.44 304 GLN A N 1
ATOM 2191 C CA . GLN A 1 304 ? 10.781 9.573 -31.670 1.00 95.44 304 GLN A CA 1
ATOM 2192 C C . GLN A 1 304 ? 12.106 8.887 -31.941 1.00 95.44 304 GLN A C 1
ATOM 2194 O O . GLN A 1 304 ? 13.084 9.143 -31.247 1.00 95.44 304 GLN A O 1
ATOM 2199 N N . VAL A 1 305 ? 12.150 8.055 -32.978 1.00 94.12 305 VAL A N 1
ATOM 2200 C CA . VAL A 1 305 ? 13.393 7.444 -33.456 1.00 94.12 305 VAL A CA 1
ATOM 2201 C C . VAL A 1 305 ? 13.566 7.779 -34.923 1.00 94.12 305 VAL A C 1
ATOM 2203 O O . VAL A 1 305 ? 12.725 7.444 -35.750 1.00 94.12 305 VAL A O 1
ATOM 2206 N N . THR A 1 306 ? 14.658 8.453 -35.255 1.00 96.00 306 THR A N 1
ATOM 2207 C CA . THR A 1 306 ? 15.042 8.739 -36.635 1.00 96.00 306 THR A CA 1
ATOM 2208 C C . THR A 1 306 ? 16.130 7.769 -37.056 1.00 96.00 306 THR A C 1
ATOM 2210 O O . THR A 1 306 ? 17.217 7.751 -36.481 1.00 96.00 306 THR A O 1
ATOM 2213 N N . VAL A 1 307 ? 15.823 6.961 -38.065 1.00 95.19 307 VAL A N 1
ATOM 2214 C CA . VAL A 1 307 ? 16.696 5.930 -38.615 1.00 95.19 307 VAL A CA 1
ATOM 2215 C C . VAL A 1 307 ? 17.087 6.335 -40.025 1.00 95.19 307 VAL A C 1
ATOM 2217 O O . VAL A 1 307 ? 16.231 6.540 -40.882 1.00 95.19 307 VAL A O 1
ATOM 2220 N N . THR A 1 308 ? 18.384 6.429 -40.273 1.00 95.94 308 THR A N 1
ATOM 2221 C CA . THR A 1 308 ? 18.933 6.641 -41.610 1.00 95.94 308 THR A CA 1
ATOM 2222 C C . THR A 1 308 ? 19.509 5.326 -42.093 1.00 95.94 308 THR A C 1
ATOM 2224 O O . THR A 1 308 ? 20.462 4.819 -41.505 1.00 95.94 308 THR A O 1
ATOM 2227 N N . SER A 1 309 ? 18.951 4.780 -43.165 1.00 93.62 309 SER A N 1
ATOM 2228 C CA . SER A 1 309 ? 19.382 3.526 -43.772 1.00 93.62 309 SER A CA 1
ATOM 2229 C C . SER A 1 309 ? 20.044 3.778 -45.119 1.00 93.62 309 SER A C 1
ATOM 2231 O O . SER A 1 309 ? 19.563 4.564 -45.933 1.00 93.62 309 SER A O 1
ATOM 2233 N N . VAL A 1 310 ? 21.148 3.084 -45.369 1.00 91.31 310 VAL A N 1
ATOM 2234 C CA . VAL A 1 310 ? 21.791 3.004 -46.677 1.00 91.31 310 VAL A CA 1
ATOM 2235 C C . VAL A 1 310 ? 21.343 1.708 -47.327 1.00 91.31 310 VAL A C 1
ATOM 2237 O O . VAL A 1 310 ? 21.512 0.618 -46.776 1.00 91.31 310 VAL A O 1
ATOM 2240 N N . ILE A 1 311 ? 20.752 1.830 -48.508 1.00 86.69 311 ILE A N 1
ATOM 2241 C CA . ILE A 1 311 ? 20.356 0.676 -49.298 1.00 86.69 311 ILE A CA 1
ATOM 2242 C C . ILE A 1 311 ? 21.563 0.274 -50.156 1.00 86.69 311 ILE A C 1
ATOM 2244 O O . ILE A 1 311 ? 22.226 1.107 -50.777 1.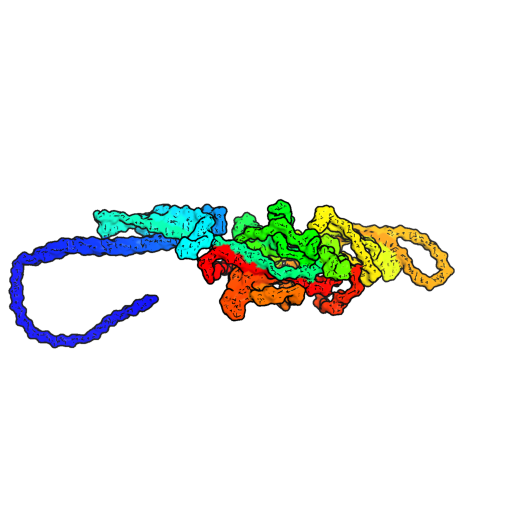00 86.69 311 ILE A O 1
ATOM 2248 N N . TRP A 1 312 ? 21.866 -1.013 -50.180 1.00 86.12 312 TRP A N 1
ATOM 2249 C CA . TRP A 1 312 ? 22.813 -1.642 -51.091 1.00 86.12 312 TRP A CA 1
ATOM 2250 C C . TRP A 1 312 ? 22.040 -2.551 -52.042 1.00 86.12 312 TRP A C 1
ATOM 2252 O O . TRP A 1 312 ? 20.872 -2.868 -51.817 1.00 86.12 312 TRP A O 1
ATOM 2262 N N . SER A 1 313 ? 22.680 -2.999 -53.119 1.00 82.81 313 SER A N 1
ATOM 2263 C CA . SER A 1 313 ? 22.028 -3.884 -54.094 1.00 82.81 313 SER A CA 1
ATOM 2264 C C . SER A 1 313 ? 21.532 -5.215 -53.509 1.00 82.81 313 SER A C 1
ATOM 2266 O O . SER A 1 313 ? 20.656 -5.845 -54.093 1.00 82.81 313 SER A O 1
ATOM 2268 N N . ASP A 1 314 ? 22.108 -5.656 -52.392 1.00 83.75 314 ASP A N 1
ATOM 2269 C CA . ASP A 1 314 ? 21.907 -6.971 -51.781 1.00 83.75 314 ASP A CA 1
ATOM 2270 C C . ASP A 1 314 ? 21.481 -6.919 -50.304 1.00 83.75 314 ASP A C 1
ATOM 2272 O O . ASP A 1 314 ? 21.128 -7.954 -49.739 1.00 83.75 314 ASP A O 1
ATOM 2276 N N . ARG A 1 315 ? 21.501 -5.738 -49.670 1.00 85.62 315 ARG A N 1
ATOM 2277 C CA . ARG A 1 315 ? 21.158 -5.561 -48.252 1.00 85.62 315 ARG A CA 1
ATOM 2278 C C . ARG A 1 315 ? 20.790 -4.119 -47.911 1.00 85.62 315 ARG A C 1
ATOM 2280 O O . ARG A 1 315 ? 21.132 -3.195 -48.639 1.00 85.62 315 ARG A O 1
ATOM 2287 N N . THR A 1 316 ? 20.155 -3.919 -46.764 1.00 86.62 316 THR A N 1
ATOM 2288 C CA . THR A 1 316 ? 19.941 -2.597 -46.162 1.00 86.62 316 THR A CA 1
ATOM 2289 C C . THR A 1 316 ? 20.758 -2.523 -44.884 1.00 86.62 316 THR A C 1
ATOM 2291 O O . THR A 1 316 ? 20.722 -3.451 -44.083 1.00 86.62 316 THR A O 1
ATOM 2294 N N . GLU A 1 317 ? 21.499 -1.438 -44.696 1.00 90.44 317 GLU A N 1
ATOM 2295 C CA . GLU A 1 317 ? 22.273 -1.187 -43.480 1.00 90.44 317 GLU A CA 1
ATOM 2296 C C . GLU A 1 317 ? 21.769 0.086 -42.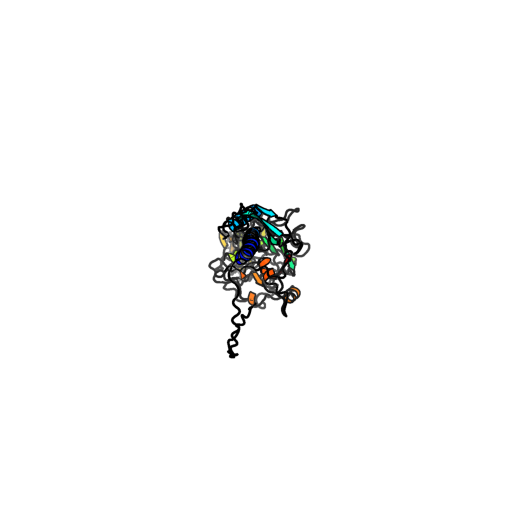816 1.00 90.44 317 GLU A C 1
ATOM 2298 O O . GLU A 1 317 ? 21.527 1.087 -43.491 1.00 90.44 317 GLU A O 1
ATOM 2303 N N . ILE A 1 318 ? 21.627 0.083 -41.494 1.00 92.75 318 ILE A N 1
ATOM 2304 C CA . ILE A 1 318 ? 21.343 1.315 -40.762 1.00 92.75 318 ILE A CA 1
ATOM 2305 C C . ILE A 1 318 ? 22.667 2.055 -40.551 1.00 92.75 318 ILE A C 1
ATOM 2307 O O . ILE A 1 318 ? 23.643 1.489 -40.066 1.00 92.75 318 ILE A O 1
ATOM 2311 N N . ALA A 1 319 ? 22.708 3.316 -40.973 1.00 93.31 319 ALA A N 1
ATOM 2312 C CA . ALA A 1 319 ? 23.882 4.181 -40.925 1.00 93.31 319 ALA A CA 1
ATOM 2313 C C . ALA A 1 319 ? 23.860 5.159 -39.744 1.00 93.31 319 ALA A C 1
ATOM 2315 O O . ALA A 1 319 ? 24.918 5.581 -39.285 1.00 93.31 319 ALA A O 1
ATOM 2316 N N . SER A 1 320 ? 22.677 5.540 -39.258 1.00 94.38 320 SER A N 1
ATOM 2317 C CA . SER A 1 320 ? 22.535 6.316 -38.024 1.00 94.38 320 SER A CA 1
ATOM 2318 C C . SER A 1 320 ? 21.180 6.062 -37.375 1.00 94.38 320 SER A C 1
ATOM 2320 O O . SER A 1 320 ? 20.171 5.990 -38.080 1.00 94.38 320 SER A O 1
ATOM 2322 N N . VAL A 1 321 ? 21.144 6.035 -36.046 1.00 92.50 321 VAL A N 1
ATOM 2323 C CA . VAL A 1 321 ? 19.909 6.028 -35.259 1.00 92.50 321 VAL A CA 1
ATOM 2324 C C . VAL A 1 321 ? 19.982 7.154 -34.243 1.00 92.50 321 VAL A C 1
ATOM 2326 O O . VAL A 1 321 ? 21.000 7.358 -33.581 1.00 92.50 321 VAL A O 1
ATOM 2329 N N . THR A 1 322 ? 18.915 7.936 -34.157 1.00 94.69 322 THR A N 1
ATOM 2330 C CA . THR A 1 322 ? 18.803 9.035 -33.205 1.00 94.69 322 THR A CA 1
ATOM 2331 C C . THR A 1 322 ? 17.454 8.979 -32.512 1.00 94.69 322 THR A C 1
ATOM 2333 O O . THR A 1 322 ? 16.417 9.054 -33.168 1.00 94.69 322 THR A O 1
ATOM 2336 N N . THR A 1 323 ? 17.481 8.877 -31.190 1.00 94.00 323 THR A N 1
ATOM 2337 C CA . THR A 1 323 ? 16.304 8.791 -30.329 1.00 94.00 323 THR A CA 1
ATOM 2338 C C . THR A 1 323 ? 16.060 10.143 -29.671 1.00 94.00 323 THR A C 1
ATOM 2340 O O . THR A 1 323 ? 16.922 10.649 -28.958 1.00 94.00 323 THR A O 1
ATOM 2343 N N . THR A 1 324 ? 14.883 10.730 -29.865 1.00 95.75 324 THR A N 1
ATOM 2344 C CA . THR A 1 324 ? 14.433 11.920 -29.139 1.00 95.75 324 THR A CA 1
ATOM 2345 C C . THR A 1 324 ? 13.478 11.506 -28.027 1.00 95.75 324 THR A C 1
ATOM 2347 O O . THR A 1 324 ? 12.360 11.048 -28.276 1.00 95.75 324 THR A O 1
ATOM 2350 N N . LEU A 1 325 ? 13.943 11.684 -26.795 1.00 94.19 325 LEU A N 1
ATOM 2351 C CA . LEU A 1 325 ? 13.231 11.396 -25.563 1.00 94.19 325 LEU A CA 1
ATOM 2352 C C . LEU A 1 325 ? 12.482 12.631 -25.053 1.00 94.19 325 LEU A C 1
ATOM 2354 O O . LEU A 1 325 ? 13.038 13.739 -25.080 1.00 94.19 325 LEU A O 1
ATOM 2358 N N . PRO A 1 326 ? 11.263 12.459 -24.513 1.00 93.12 326 PRO A N 1
ATOM 2359 C CA . PRO A 1 326 ? 10.622 13.510 -23.741 1.00 93.12 326 PRO A CA 1
ATOM 2360 C C . PRO A 1 326 ? 11.380 13.753 -22.422 1.00 93.12 326 PRO A C 1
ATOM 2362 O O . PRO A 1 326 ? 12.237 12.953 -22.037 1.00 93.12 326 PRO A O 1
ATOM 2365 N N . PRO A 1 327 ? 11.062 14.843 -21.702 1.00 89.50 327 PRO A N 1
ATOM 2366 C CA . PRO A 1 327 ? 11.511 15.036 -20.331 1.00 89.50 327 PRO A CA 1
ATOM 2367 C C . PRO A 1 327 ? 11.309 13.795 -19.455 1.00 89.50 327 PRO A C 1
ATOM 2369 O O . PRO A 1 327 ? 10.199 13.282 -19.333 1.00 89.50 327 PRO A O 1
ATOM 2372 N N . SER A 1 328 ? 12.389 13.336 -18.831 1.00 83.75 328 SER A N 1
ATOM 2373 C CA . SER A 1 328 ? 12.421 12.232 -17.871 1.00 83.75 328 SER A CA 1
ATOM 2374 C C . SER A 1 328 ? 13.239 12.635 -16.645 1.00 83.75 328 SER A C 1
ATOM 2376 O O . SER A 1 328 ? 13.785 13.734 -16.577 1.00 83.75 328 SER A O 1
ATOM 2378 N N . ILE A 1 329 ? 13.350 11.763 -15.647 1.00 72.19 329 ILE A N 1
ATOM 2379 C CA . ILE A 1 329 ? 14.170 12.068 -14.468 1.00 72.19 329 ILE A CA 1
ATOM 2380 C C . ILE A 1 329 ? 15.667 12.063 -14.821 1.00 72.19 329 ILE A C 1
ATOM 2382 O O . ILE A 1 329 ? 16.411 12.892 -14.302 1.00 72.19 329 ILE A O 1
ATOM 2386 N N . LEU A 1 330 ? 16.105 11.178 -15.726 1.00 78.00 330 LEU A N 1
ATOM 2387 C CA . LEU A 1 330 ? 17.475 11.209 -16.253 1.00 78.00 330 LEU A CA 1
ATOM 2388 C C . LEU A 1 330 ? 17.722 12.423 -17.150 1.00 78.00 330 LEU A C 1
ATOM 2390 O O . LEU A 1 330 ? 18.809 13.000 -17.126 1.00 78.00 330 LEU A O 1
ATOM 2394 N N . TYR A 1 331 ? 16.701 12.838 -17.903 1.00 86.69 331 TYR A N 1
ATOM 2395 C CA . TYR A 1 331 ? 16.776 13.964 -18.826 1.00 86.69 331 TYR A CA 1
ATOM 2396 C C . TYR A 1 331 ? 15.643 14.961 -18.565 1.00 86.69 331 TYR A C 1
ATOM 2398 O O . TYR A 1 331 ? 14.675 14.989 -19.324 1.00 86.69 331 TYR A O 1
ATOM 2406 N N . PRO A 1 332 ? 15.741 15.827 -17.537 1.00 84.69 332 PRO A N 1
ATOM 2407 C CA . PRO A 1 332 ? 14.650 16.732 -17.145 1.00 84.69 332 PRO A CA 1
ATOM 2408 C C . PRO A 1 332 ? 14.170 17.688 -18.242 1.00 84.69 332 PRO A C 1
ATOM 2410 O O . PRO A 1 332 ? 13.056 18.195 -18.175 1.00 84.69 332 PRO A O 1
ATOM 2413 N N . ASN A 1 333 ? 15.000 17.932 -19.259 1.00 92.38 333 ASN A N 1
ATOM 2414 C CA . ASN A 1 333 ? 14.682 18.786 -20.405 1.00 92.38 333 ASN A CA 1
ATOM 2415 C C . ASN A 1 333 ? 14.410 17.984 -21.693 1.00 92.38 333 ASN A C 1
ATOM 2417 O O . ASN A 1 333 ? 14.344 18.562 -22.775 1.00 92.38 333 ASN A O 1
ATOM 2421 N N . GLY A 1 334 ? 14.288 16.661 -21.586 1.00 92.62 334 GLY A N 1
ATOM 2422 C CA . GLY A 1 334 ? 14.368 15.736 -22.710 1.00 92.62 334 GLY A CA 1
ATOM 2423 C C . GLY A 1 334 ? 15.801 15.572 -23.206 1.00 92.62 334 GLY A C 1
ATOM 2424 O O . GLY A 1 334 ? 16.730 16.247 -22.749 1.00 92.62 334 GLY A O 1
ATOM 2425 N N . ALA A 1 335 ? 15.990 14.647 -24.140 1.00 94.56 335 ALA A N 1
ATOM 2426 C CA . ALA A 1 335 ? 17.290 14.392 -24.743 1.00 94.56 335 ALA A CA 1
ATOM 2427 C C . ALA A 1 335 ? 17.149 13.937 -26.189 1.00 94.56 335 ALA A C 1
ATOM 2429 O O . ALA A 1 335 ? 16.119 13.416 -26.601 1.00 94.56 335 ALA A O 1
ATOM 2430 N N . THR A 1 336 ? 18.203 14.140 -26.971 1.00 95.00 336 THR A N 1
ATOM 2431 C CA . THR A 1 336 ? 18.363 13.496 -28.273 1.00 95.00 336 THR A CA 1
ATOM 2432 C C . THR A 1 336 ? 19.658 12.705 -28.234 1.00 95.00 336 THR A C 1
ATOM 2434 O O . THR A 1 336 ? 20.733 13.282 -28.078 1.00 95.00 336 THR A O 1
ATOM 2437 N N . ILE A 1 337 ? 19.537 11.386 -28.307 1.00 91.12 337 ILE A N 1
ATOM 2438 C CA . ILE A 1 337 ? 20.618 10.429 -28.096 1.00 91.12 337 ILE A CA 1
ATOM 2439 C C . ILE A 1 337 ? 20.952 9.803 -29.445 1.00 91.12 337 ILE A C 1
ATOM 2441 O O . ILE A 1 337 ? 20.066 9.358 -30.167 1.00 91.12 337 ILE A O 1
ATOM 2445 N N . SER A 1 338 ? 22.232 9.809 -29.812 1.00 91.00 338 SER A N 1
ATOM 2446 C CA . SER A 1 338 ? 22.717 9.037 -30.958 1.00 91.00 338 SER A CA 1
ATOM 2447 C C . SER A 1 338 ? 23.061 7.633 -30.482 1.00 91.00 338 SER A C 1
ATOM 2449 O O . SER A 1 338 ? 23.920 7.486 -29.613 1.00 91.00 338 SER A O 1
ATOM 2451 N N . GLU A 1 339 ? 22.401 6.624 -31.042 1.00 87.44 339 GLU A N 1
ATOM 2452 C CA . GLU A 1 339 ? 22.708 5.230 -30.719 1.00 87.44 339 GLU A CA 1
ATOM 2453 C C . GLU A 1 339 ? 23.974 4.796 -31.467 1.00 87.44 339 GLU A C 1
ATOM 2455 O O . GLU A 1 339 ? 24.175 5.196 -32.623 1.00 87.44 339 GLU A O 1
ATOM 2460 N N . PRO A 1 340 ? 24.836 3.968 -30.860 1.00 84.56 340 PRO A N 1
ATOM 2461 C CA . PRO A 1 340 ? 25.942 3.374 -31.586 1.00 84.56 340 PRO A CA 1
ATOM 2462 C C . PRO A 1 340 ? 25.422 2.416 -32.663 1.00 84.56 340 PRO A C 1
ATOM 2464 O O . PRO A 1 340 ? 24.423 1.712 -32.500 1.00 84.56 340 PRO A O 1
ATOM 2467 N N . ILE A 1 341 ? 26.122 2.404 -33.794 1.00 86.94 341 ILE A N 1
ATOM 2468 C CA . ILE A 1 341 ? 25.793 1.528 -34.914 1.00 86.94 341 ILE A CA 1
ATOM 2469 C C . ILE A 1 341 ? 26.542 0.216 -34.769 1.00 86.94 341 ILE A C 1
ATOM 2471 O O . ILE A 1 341 ? 27.756 0.219 -34.557 1.00 86.94 341 ILE A O 1
ATOM 2475 N N . GLU A 1 342 ? 25.815 -0.892 -34.895 1.00 79.88 342 GLU A N 1
ATOM 2476 C CA . GLU A 1 342 ? 26.400 -2.215 -34.746 1.00 79.88 342 GLU A CA 1
ATOM 2477 C C . GLU A 1 342 ? 27.265 -2.559 -35.957 1.00 79.88 342 GLU A C 1
ATOM 2479 O O . GLU A 1 342 ? 26.854 -2.416 -37.113 1.00 79.88 342 GLU A O 1
ATOM 2484 N N . GLY A 1 343 ? 28.496 -2.987 -35.676 1.00 79.94 343 GLY A N 1
ATOM 2485 C CA . GLY A 1 343 ? 29.475 -3.308 -36.709 1.00 79.94 343 GLY A CA 1
ATOM 2486 C C . GLY A 1 343 ? 29.131 -4.585 -37.476 1.00 79.94 343 GLY A C 1
ATOM 2487 O O . GLY A 1 343 ? 29.489 -4.704 -38.650 1.00 79.94 343 GLY A O 1
ATOM 2488 N N . ASP A 1 344 ? 28.438 -5.536 -36.843 1.00 78.94 344 ASP A N 1
ATOM 2489 C CA . ASP A 1 344 ? 27.944 -6.740 -37.506 1.00 78.94 344 ASP A CA 1
ATOM 2490 C C . ASP A 1 344 ? 26.559 -6.502 -38.134 1.00 78.94 344 ASP A C 1
ATOM 2492 O O . ASP A 1 344 ? 25.549 -6.289 -37.462 1.00 78.94 344 ASP A O 1
ATOM 2496 N N . ALA A 1 345 ? 26.501 -6.608 -39.463 1.00 77.88 345 ALA A N 1
ATOM 2497 C CA . ALA A 1 345 ? 25.283 -6.421 -40.247 1.00 77.88 345 ALA A CA 1
ATOM 2498 C C . ALA A 1 345 ? 24.115 -7.335 -39.826 1.00 77.88 345 ALA A C 1
ATOM 2500 O O . ALA A 1 345 ? 22.965 -6.984 -40.077 1.00 77.88 345 ALA A O 1
ATOM 2501 N N . LYS A 1 346 ? 24.368 -8.486 -39.182 1.00 76.81 346 LYS A N 1
ATOM 2502 C CA . LYS A 1 346 ? 23.304 -9.375 -38.672 1.00 76.81 346 LYS A CA 1
ATOM 2503 C C . LYS A 1 346 ? 22.482 -8.746 -37.556 1.00 76.81 346 LYS A C 1
ATOM 2505 O O . LYS A 1 346 ? 21.310 -9.079 -37.408 1.00 76.81 346 LYS A O 1
ATOM 2510 N N . TYR A 1 347 ? 23.107 -7.871 -36.781 1.00 73.62 347 TYR A N 1
ATOM 2511 C CA . TYR A 1 347 ? 22.495 -7.182 -35.655 1.00 73.62 347 TYR A CA 1
ATOM 2512 C C . TYR A 1 347 ? 22.206 -5.718 -35.993 1.00 73.62 347 TYR A C 1
ATOM 2514 O O . TYR A 1 347 ? 21.703 -4.989 -35.157 1.00 73.62 347 TYR A O 1
ATOM 2522 N N . ASN A 1 348 ? 22.468 -5.269 -37.220 1.00 82.69 348 ASN A N 1
ATOM 2523 C CA . ASN A 1 348 ? 22.151 -3.916 -37.654 1.00 82.69 348 ASN A CA 1
ATOM 2524 C C . ASN A 1 348 ? 20.718 -3.831 -38.221 1.00 82.69 348 ASN A C 1
ATOM 2526 O O . ASN A 1 348 ? 20.516 -3.600 -39.415 1.00 82.69 348 ASN A O 1
ATOM 2530 N N . THR A 1 349 ? 19.715 -4.096 -37.376 1.00 85.06 349 THR A N 1
ATOM 2531 C CA . THR A 1 349 ? 18.295 -4.212 -37.772 1.00 85.06 349 THR A CA 1
ATOM 2532 C C . THR A 1 349 ? 17.396 -3.246 -36.998 1.00 85.06 349 THR A C 1
ATOM 2534 O O . THR A 1 349 ? 17.794 -2.733 -35.963 1.00 85.06 349 THR A O 1
ATOM 2537 N N . LEU A 1 350 ? 16.165 -2.986 -37.453 1.00 84.56 350 LEU A N 1
ATOM 2538 C CA . LEU A 1 350 ? 15.226 -2.148 -36.685 1.00 84.56 350 LEU A CA 1
ATOM 2539 C C . LEU A 1 350 ? 14.853 -2.782 -35.336 1.00 84.56 350 LEU A C 1
ATOM 2541 O O . LEU A 1 350 ? 14.823 -2.067 -34.338 1.00 84.56 350 LEU A O 1
ATOM 2545 N N . ALA A 1 351 ? 14.660 -4.105 -35.286 1.00 81.50 351 ALA A N 1
ATOM 2546 C CA . ALA A 1 351 ? 14.432 -4.881 -34.060 1.00 81.50 351 ALA A CA 1
ATOM 2547 C C . ALA A 1 351 ? 15.494 -4.649 -32.989 1.00 81.50 351 ALA A C 1
ATOM 2549 O O . ALA A 1 351 ? 15.184 -4.560 -31.810 1.00 81.50 351 ALA A O 1
ATOM 2550 N N . THR A 1 352 ? 16.743 -4.497 -33.400 1.00 76.25 352 THR A N 1
ATOM 2551 C CA . THR A 1 352 ? 17.874 -4.216 -32.518 1.00 76.25 352 THR A CA 1
ATOM 2552 C C . THR A 1 352 ? 17.728 -2.860 -31.808 1.00 76.25 352 THR A C 1
ATOM 2554 O O . THR A 1 352 ? 18.033 -2.736 -30.626 1.00 76.25 352 THR A O 1
ATOM 2557 N N . TYR A 1 353 ? 17.233 -1.832 -32.499 1.00 79.81 353 TYR A N 1
ATOM 2558 C CA . TYR A 1 353 ? 17.120 -0.478 -31.939 1.00 79.81 353 TYR A CA 1
ATOM 2559 C C . TYR A 1 353 ? 15.769 -0.197 -31.282 1.00 79.81 353 TYR A C 1
ATOM 2561 O O . TYR A 1 353 ? 15.691 0.602 -30.352 1.00 79.81 353 TYR A O 1
ATOM 2569 N N . LEU A 1 354 ? 14.705 -0.823 -31.783 1.00 81.88 354 LEU A N 1
ATOM 2570 C CA . LEU A 1 354 ? 13.329 -0.589 -31.349 1.00 81.88 354 LEU A CA 1
ATOM 2571 C C . LEU A 1 354 ? 12.786 -1.715 -30.455 1.00 81.88 354 LEU A C 1
ATOM 2573 O O . LEU A 1 354 ? 11.725 -1.546 -29.860 1.00 81.88 354 LEU A O 1
ATOM 2577 N N . GLY A 1 355 ? 13.485 -2.847 -30.337 1.00 78.88 355 GLY A N 1
ATOM 2578 C CA . GLY A 1 355 ? 13.043 -4.001 -29.553 1.00 78.88 355 GLY A CA 1
ATOM 2579 C C . GLY A 1 355 ? 11.678 -4.510 -30.019 1.00 78.88 355 GLY A C 1
ATOM 2580 O O . GLY A 1 355 ? 11.404 -4.609 -31.220 1.00 78.88 355 GLY A O 1
ATOM 2581 N N . ILE A 1 356 ? 10.779 -4.754 -29.061 1.00 70.38 356 ILE A N 1
ATOM 2582 C CA . ILE A 1 356 ? 9.383 -5.135 -29.330 1.00 70.38 356 ILE A CA 1
ATOM 2583 C C . ILE A 1 356 ? 8.636 -4.102 -30.186 1.00 70.38 356 ILE A C 1
ATOM 2585 O O . ILE A 1 356 ? 7.708 -4.451 -30.917 1.00 70.38 356 ILE A O 1
ATOM 2589 N N . ASN A 1 357 ? 9.070 -2.841 -30.147 1.00 76.12 357 ASN A N 1
ATOM 2590 C CA . ASN A 1 357 ? 8.450 -1.761 -30.891 1.00 76.12 357 ASN A CA 1
ATOM 2591 C C . ASN A 1 357 ? 8.875 -1.707 -32.369 1.00 76.12 357 ASN A C 1
ATOM 2593 O O . ASN A 1 357 ? 8.398 -0.831 -33.084 1.00 76.12 357 ASN A O 1
ATOM 2597 N N . ASP A 1 358 ? 9.707 -2.620 -32.878 1.00 81.12 358 ASP A N 1
ATOM 2598 C CA . ASP A 1 358 ? 9.998 -2.692 -34.318 1.00 81.12 358 ASP A CA 1
ATOM 2599 C C . ASP A 1 358 ? 8.701 -2.754 -35.145 1.00 81.12 358 ASP A C 1
ATOM 2601 O O . ASP A 1 358 ? 7.914 -3.665 -34.911 1.00 81.12 358 ASP A O 1
ATOM 2605 N N . PRO A 1 359 ? 8.468 -1.844 -36.113 1.00 83.25 359 PRO A N 1
ATOM 2606 C CA . PRO A 1 359 ? 7.312 -1.858 -37.018 1.00 83.25 359 PRO A CA 1
ATOM 2607 C C . PRO A 1 359 ? 7.042 -3.192 -37.719 1.00 83.25 359 PRO A C 1
ATOM 2609 O O . PRO A 1 359 ? 5.923 -3.429 -38.173 1.00 83.25 359 PRO A O 1
ATOM 2612 N N . SER A 1 360 ? 8.058 -4.049 -37.856 1.00 78.19 360 SER A N 1
ATOM 2613 C CA . SER A 1 360 ? 7.907 -5.391 -38.423 1.00 78.19 360 SER A CA 1
ATOM 2614 C C . SER A 1 360 ? 7.311 -6.412 -37.441 1.00 78.19 360 SER A C 1
ATOM 2616 O O . SER A 1 360 ? 6.851 -7.480 -37.856 1.00 78.19 360 SER A O 1
ATOM 2618 N N . SER A 1 361 ? 7.287 -6.090 -36.146 1.00 73.12 361 SER A N 1
ATOM 2619 C CA . SER A 1 361 ? 6.742 -6.931 -35.090 1.00 73.12 361 SER A CA 1
ATOM 2620 C C . SER A 1 361 ? 5.211 -6.823 -35.047 1.00 73.12 361 SER A C 1
ATOM 2622 O O . SER A 1 361 ? 4.622 -5.759 -35.241 1.00 73.12 361 SER A O 1
ATOM 2624 N N . GLY A 1 362 ? 4.534 -7.931 -34.726 1.00 72.81 362 GLY A N 1
ATOM 2625 C CA . GLY A 1 362 ? 3.085 -7.930 -34.475 1.00 72.81 362 GLY A CA 1
ATOM 2626 C C . GLY A 1 362 ? 2.664 -7.170 -33.207 1.00 72.81 362 GLY A C 1
ATOM 2627 O O . GLY A 1 362 ? 1.474 -7.11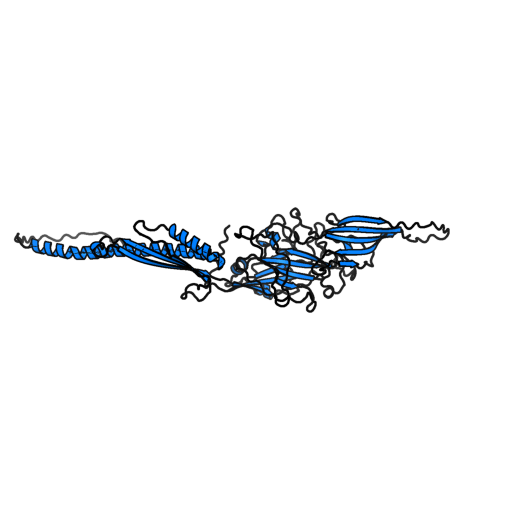5 -32.909 1.00 72.81 362 GLY A O 1
ATOM 2628 N N . TYR A 1 363 ? 3.628 -6.615 -32.468 1.00 69.62 363 TYR A N 1
ATOM 2629 C CA . TYR A 1 363 ? 3.458 -5.919 -31.192 1.00 69.62 363 TYR A CA 1
ATOM 2630 C C . TYR A 1 363 ? 3.992 -4.480 -31.242 1.00 69.62 363 TYR A C 1
ATOM 2632 O O . TYR A 1 363 ? 4.139 -3.845 -30.201 1.00 69.62 363 TYR A O 1
ATOM 2640 N N . SER A 1 364 ? 4.305 -3.969 -32.438 1.00 79.31 364 SER A N 1
ATOM 2641 C CA . SER A 1 364 ? 4.890 -2.645 -32.594 1.00 79.31 364 SER A CA 1
ATOM 2642 C C . SER A 1 364 ? 3.954 -1.541 -32.121 1.00 79.31 364 SER A C 1
ATOM 2644 O O . SER A 1 364 ? 2.816 -1.452 -32.583 1.00 79.31 364 SER A O 1
ATOM 2646 N N . ASN A 1 365 ? 4.481 -0.627 -31.305 1.00 82.75 365 ASN A N 1
ATOM 2647 C CA . ASN A 1 365 ? 3.865 0.678 -31.054 1.00 82.75 365 ASN A CA 1
ATOM 2648 C C . ASN A 1 365 ? 4.615 1.820 -31.741 1.00 82.75 365 ASN A C 1
ATOM 2650 O O . ASN A 1 365 ? 4.458 2.981 -31.364 1.00 82.75 365 ASN A O 1
ATOM 2654 N N . CYS A 1 366 ? 5.437 1.505 -32.744 1.00 89.00 366 CYS A N 1
ATOM 2655 C CA . CYS A 1 366 ? 6.063 2.500 -33.598 1.00 89.00 366 CYS A CA 1
ATOM 2656 C C . CYS A 1 366 ? 5.284 2.651 -34.905 1.00 89.00 366 CYS A C 1
ATOM 2658 O O . CYS A 1 366 ? 5.015 1.689 -35.618 1.00 89.00 366 CYS A O 1
ATOM 2660 N N . THR A 1 367 ? 4.986 3.891 -35.275 1.00 92.56 367 THR A N 1
ATOM 2661 C CA . THR A 1 367 ? 4.418 4.243 -36.578 1.00 92.56 367 THR A CA 1
ATOM 2662 C C . THR A 1 367 ? 5.383 5.159 -37.319 1.00 92.56 367 THR A C 1
ATOM 2664 O O . THR A 1 367 ? 5.822 6.173 -36.777 1.00 92.56 367 THR A O 1
ATOM 2667 N N . ALA A 1 368 ? 5.722 4.825 -38.565 1.00 92.75 368 ALA A N 1
ATOM 2668 C CA . ALA A 1 368 ? 6.507 5.711 -39.421 1.00 92.75 368 ALA A CA 1
ATOM 2669 C C . ALA A 1 368 ? 5.695 6.976 -39.758 1.00 92.75 368 ALA A C 1
ATOM 2671 O O . ALA A 1 368 ? 4.577 6.874 -40.259 1.00 92.75 368 ALA A O 1
ATOM 2672 N N . ILE A 1 369 ? 6.251 8.161 -39.492 1.00 93.00 369 ILE A N 1
ATOM 2673 C CA . ILE A 1 369 ? 5.591 9.451 -39.765 1.00 93.00 369 ILE A CA 1
ATOM 2674 C C . ILE A 1 369 ? 6.122 10.081 -41.053 1.00 93.00 369 ILE A C 1
ATOM 2676 O O . ILE A 1 369 ? 5.358 10.623 -41.848 1.00 93.00 369 ILE A O 1
ATOM 2680 N N . THR A 1 370 ? 7.438 10.011 -41.260 1.00 90.38 370 THR A N 1
ATOM 2681 C CA . THR A 1 370 ? 8.120 10.667 -42.380 1.00 90.38 370 THR A CA 1
ATOM 2682 C C . THR A 1 370 ? 9.180 9.734 -42.933 1.00 90.38 370 THR A C 1
ATOM 2684 O O . THR A 1 370 ? 9.967 9.193 -42.162 1.00 90.38 370 THR A O 1
ATOM 2687 N N . SER A 1 371 ? 9.229 9.587 -44.257 1.00 87.31 371 SER A N 1
ATOM 2688 C CA . SER A 1 371 ? 10.320 8.926 -44.976 1.00 87.31 371 SER A CA 1
ATOM 2689 C C . SER A 1 371 ? 10.819 9.865 -46.065 1.00 87.31 371 SER A C 1
ATOM 2691 O O . SER A 1 371 ? 10.027 10.330 -46.886 1.00 87.31 371 SER A O 1
ATOM 2693 N N . THR A 1 372 ? 12.111 10.180 -46.051 1.00 88.56 372 THR A N 1
ATOM 2694 C CA . THR A 1 372 ? 12.750 11.010 -47.077 1.00 88.56 372 THR A CA 1
ATOM 2695 C C . THR A 1 372 ? 13.833 10.202 -47.767 1.00 88.56 372 THR A C 1
ATOM 2697 O O . THR A 1 372 ? 14.770 9.744 -47.114 1.00 88.56 372 THR A O 1
ATOM 2700 N N . ASP A 1 373 ? 13.720 10.070 -49.085 1.00 85.19 373 ASP A N 1
ATOM 2701 C CA . ASP A 1 373 ? 14.739 9.441 -49.917 1.00 85.19 373 ASP A CA 1
ATOM 2702 C C . ASP A 1 373 ? 15.648 10.517 -50.505 1.00 85.19 373 ASP A C 1
ATOM 2704 O O . ASP A 1 373 ? 15.208 11.396 -51.253 1.00 85.19 373 ASP A O 1
ATOM 2708 N N . SER A 1 374 ? 16.941 10.448 -50.202 1.00 81.44 374 SER A N 1
ATOM 2709 C CA . SER A 1 374 ? 17.927 11.272 -50.892 1.00 81.44 374 SER A CA 1
ATOM 2710 C C . SER A 1 374 ? 18.252 10.612 -52.234 1.00 81.44 374 SER A C 1
ATOM 2712 O O . SER A 1 374 ? 19.149 9.770 -52.321 1.00 81.44 374 SER A O 1
ATOM 2714 N N . SER A 1 375 ? 17.519 10.954 -53.295 1.00 71.12 375 SER A N 1
ATOM 2715 C CA . SER A 1 375 ? 17.855 10.485 -54.641 1.00 71.12 375 SER A CA 1
ATOM 2716 C C . SER A 1 375 ? 19.135 11.176 -55.126 1.00 71.12 375 SER A C 1
ATOM 2718 O O . SER A 1 375 ? 19.083 12.249 -55.731 1.00 71.12 375 SER A O 1
ATOM 2720 N N . GLU A 1 376 ? 20.300 10.582 -54.874 1.00 64.06 376 GLU A N 1
ATOM 2721 C CA . GLU A 1 376 ? 21.508 10.953 -55.607 1.00 64.06 376 GLU A CA 1
ATOM 2722 C C . GLU A 1 376 ? 21.371 10.435 -57.043 1.00 64.06 376 GLU A C 1
ATOM 2724 O O . GLU A 1 376 ? 21.314 9.233 -57.306 1.00 64.06 376 GLU A O 1
ATOM 2729 N N . SER A 1 377 ? 21.274 11.355 -58.004 1.00 57.19 377 SER A N 1
ATOM 2730 C CA . SER A 1 377 ? 21.266 11.014 -59.422 1.00 57.19 377 SER A CA 1
ATOM 2731 C C . SER A 1 377 ? 22.651 10.498 -59.822 1.00 57.19 377 SER A C 1
ATOM 2733 O O . SER A 1 377 ? 23.527 11.278 -60.206 1.00 57.19 377 SER A O 1
ATOM 2735 N N . HIS A 1 378 ? 22.876 9.187 -59.738 1.00 57.41 378 HIS A N 1
ATOM 2736 C CA . HIS A 1 378 ? 24.097 8.584 -60.259 1.00 57.41 378 HIS A CA 1
ATOM 2737 C C . HIS A 1 378 ? 24.118 8.699 -61.789 1.00 57.41 378 HIS A C 1
ATOM 2739 O O . HIS A 1 378 ? 23.438 7.970 -62.513 1.00 57.41 378 HIS A O 1
ATOM 2745 N N . ALA A 1 379 ? 24.920 9.638 -62.295 1.00 55.75 379 ALA A N 1
ATOM 2746 C CA . ALA A 1 379 ? 25.235 9.735 -63.710 1.00 55.75 379 ALA A CA 1
ATOM 2747 C C . ALA A 1 379 ? 25.944 8.442 -64.154 1.00 55.75 379 ALA A C 1
ATOM 2749 O O . ALA A 1 379 ? 27.064 8.154 -63.739 1.00 55.75 379 ALA A O 1
ATOM 2750 N N . SER A 1 380 ? 25.266 7.648 -64.987 1.00 52.88 380 SER A N 1
ATOM 2751 C CA . SER A 1 380 ? 25.742 6.375 -65.540 1.00 52.88 380 SER A CA 1
ATOM 2752 C C . SER A 1 380 ? 27.083 6.534 -66.278 1.00 52.88 380 SER A C 1
ATOM 2754 O O . SER A 1 380 ? 27.118 6.789 -67.486 1.00 52.88 380 SER A O 1
ATOM 2756 N N . ALA A 1 381 ? 28.201 6.304 -65.591 1.00 55.06 381 ALA A N 1
ATOM 2757 C CA . ALA A 1 381 ? 29.502 6.136 -66.225 1.00 55.06 381 ALA A CA 1
ATOM 2758 C C . ALA A 1 381 ? 29.582 4.732 -66.856 1.00 55.06 381 ALA A C 1
ATOM 2760 O O . ALA A 1 381 ? 29.789 3.729 -66.177 1.00 55.06 381 ALA A O 1
ATOM 2761 N N . ARG A 1 382 ? 29.394 4.644 -68.181 1.00 54.78 382 ARG A N 1
ATOM 2762 C CA . ARG A 1 382 ? 29.592 3.410 -68.963 1.00 54.78 382 ARG A CA 1
ATOM 2763 C C . ARG A 1 382 ? 31.075 3.013 -68.959 1.00 54.78 382 ARG A C 1
ATOM 2765 O O . ARG A 1 382 ? 31.808 3.399 -69.865 1.00 54.78 382 ARG A O 1
ATOM 2772 N N . SER A 1 383 ? 31.510 2.213 -67.989 1.00 55.03 383 SER A N 1
ATOM 2773 C CA . SER A 1 383 ? 32.825 1.560 -68.020 1.00 55.03 383 SER A CA 1
ATOM 2774 C C . SER A 1 383 ? 32.692 0.145 -68.593 1.00 55.03 383 SER A C 1
ATOM 2776 O O . SER A 1 383 ? 32.051 -0.720 -68.002 1.00 55.03 383 SER A O 1
ATOM 2778 N N . ARG A 1 384 ? 33.249 -0.086 -69.790 1.00 62.44 384 ARG A N 1
ATOM 2779 C CA . ARG A 1 384 ? 33.278 -1.391 -70.475 1.00 62.44 384 ARG A CA 1
ATOM 2780 C C . ARG A 1 384 ? 34.596 -2.113 -70.194 1.00 62.44 384 ARG A C 1
ATOM 2782 O O . ARG A 1 384 ? 35.367 -2.319 -71.122 1.00 62.44 384 ARG A O 1
ATOM 2789 N N . THR A 1 385 ? 34.862 -2.516 -68.956 1.00 59.94 385 THR A N 1
ATOM 2790 C CA . THR A 1 385 ? 35.968 -3.451 -68.687 1.00 59.94 385 THR A CA 1
ATOM 2791 C C . THR A 1 385 ? 35.851 -4.060 -67.291 1.00 59.94 385 THR A C 1
ATOM 2793 O O . THR A 1 385 ? 35.804 -3.335 -66.308 1.00 59.94 385 THR A O 1
ATOM 2796 N N . PHE A 1 386 ? 35.867 -5.397 -67.240 1.00 54.84 386 PHE A N 1
ATOM 2797 C CA . PHE A 1 386 ? 35.951 -6.265 -66.054 1.00 54.84 386 PHE A CA 1
ATOM 2798 C C . PHE A 1 386 ? 34.739 -6.313 -65.100 1.00 54.84 386 PHE A C 1
ATOM 2800 O O . PHE A 1 386 ? 34.444 -5.384 -64.358 1.00 54.84 386 PHE A O 1
ATOM 2807 N N . ALA A 1 387 ? 34.075 -7.475 -65.083 1.00 57.41 387 ALA A N 1
ATOM 2808 C CA . ALA A 1 387 ? 33.012 -7.833 -64.149 1.00 57.41 387 ALA A CA 1
ATOM 2809 C C . ALA A 1 387 ? 33.596 -8.138 -62.758 1.00 57.41 387 ALA A C 1
ATOM 2811 O O . ALA A 1 387 ? 33.832 -9.291 -62.406 1.00 57.41 387 ALA A O 1
ATOM 2812 N N . VAL A 1 388 ? 33.854 -7.096 -61.974 1.00 63.12 388 VAL A N 1
ATOM 2813 C CA . VAL A 1 388 ? 33.944 -7.214 -60.515 1.00 63.12 388 VAL A CA 1
ATOM 2814 C C . VAL A 1 388 ? 32.562 -6.854 -59.985 1.00 63.12 388 VAL A C 1
ATOM 2816 O O . VAL A 1 388 ? 32.037 -5.799 -60.338 1.00 63.12 388 VAL A O 1
ATOM 2819 N N . ALA A 1 389 ? 31.949 -7.731 -59.188 1.00 62.28 389 ALA A N 1
ATOM 2820 C CA . ALA A 1 389 ? 30.693 -7.434 -58.506 1.00 62.28 389 ALA A CA 1
ATOM 2821 C C . ALA A 1 389 ? 30.937 -6.285 -57.513 1.00 62.28 389 ALA A C 1
ATOM 2823 O O . ALA A 1 389 ? 31.382 -6.500 -56.390 1.00 62.28 389 ALA A O 1
ATOM 2824 N N . HIS A 1 390 ? 30.744 -5.051 -57.970 1.00 67.56 390 HIS A N 1
ATOM 2825 C CA . HIS A 1 390 ? 30.824 -3.864 -57.135 1.00 67.56 390 HIS A CA 1
ATOM 2826 C C . HIS A 1 390 ? 29.431 -3.636 -56.555 1.00 67.56 390 HIS A C 1
ATOM 2828 O O . HIS A 1 390 ? 28.483 -3.439 -57.318 1.00 67.56 390 HIS A O 1
ATOM 2834 N N . SER A 1 391 ? 29.296 -3.702 -55.230 1.00 71.44 391 SER A N 1
ATOM 2835 C CA . SER A 1 391 ? 28.044 -3.318 -54.577 1.00 71.44 391 SER A CA 1
ATOM 2836 C C . SER A 1 391 ? 27.833 -1.824 -54.823 1.00 71.44 391 SER A C 1
ATOM 2838 O O . SER A 1 391 ? 28.685 -1.000 -54.482 1.00 71.44 391 SER A O 1
ATOM 2840 N N . VAL A 1 392 ? 26.753 -1.479 -55.524 1.00 75.75 392 VAL A N 1
ATOM 2841 C CA . VAL A 1 392 ? 26.415 -0.090 -55.846 1.00 75.75 392 VAL A CA 1
ATOM 2842 C C . VAL A 1 392 ? 25.617 0.464 -54.676 1.00 75.75 392 VAL A C 1
ATOM 2844 O O . VAL A 1 392 ? 24.574 -0.085 -54.323 1.00 75.75 392 VAL A O 1
ATOM 2847 N N . ARG A 1 393 ? 26.110 1.550 -54.079 1.00 75.50 393 ARG A N 1
ATOM 2848 C CA . ARG A 1 393 ? 25.390 2.280 -53.037 1.00 75.50 393 ARG A CA 1
ATOM 2849 C C . ARG A 1 393 ? 24.151 2.935 -53.655 1.00 75.50 393 ARG A C 1
ATOM 2851 O O . ARG A 1 393 ? 24.267 3.651 -54.646 1.00 75.50 393 ARG A O 1
ATOM 2858 N N . LEU A 1 394 ? 22.979 2.644 -53.102 1.00 79.25 394 LEU A N 1
ATOM 2859 C CA . LEU A 1 394 ? 21.687 3.208 -53.503 1.00 79.25 394 LEU A CA 1
ATOM 2860 C C . LEU A 1 394 ? 21.351 4.431 -52.619 1.00 79.25 394 LEU A C 1
ATOM 2862 O O . LEU A 1 394 ? 22.103 4.718 -51.679 1.00 79.25 394 LEU A O 1
ATOM 2866 N N . PRO A 1 395 ? 20.278 5.196 -52.925 1.00 86.00 395 PRO A N 1
ATOM 2867 C CA . PRO A 1 395 ? 19.818 6.308 -52.095 1.00 86.00 395 PRO A CA 1
ATOM 2868 C C . PRO A 1 395 ? 19.757 5.960 -50.605 1.00 86.00 395 PRO A C 1
ATOM 2870 O O . PRO A 1 395 ? 19.435 4.838 -50.211 1.00 86.00 395 PRO A O 1
ATOM 2873 N N . THR A 1 396 ? 20.066 6.963 -49.788 1.00 91.31 396 THR A N 1
ATOM 2874 C CA . THR A 1 396 ? 19.854 6.902 -48.345 1.00 91.31 396 THR A CA 1
ATOM 2875 C C . THR A 1 396 ? 18.390 7.222 -48.059 1.00 91.31 396 THR A C 1
ATOM 2877 O O . THR A 1 396 ? 17.856 8.195 -48.596 1.00 91.31 396 THR A O 1
ATOM 2880 N N . THR A 1 397 ? 17.760 6.427 -47.201 1.00 93.62 397 THR A N 1
ATOM 2881 C CA . THR A 1 397 ? 16.391 6.654 -46.733 1.00 93.62 397 THR A CA 1
ATOM 2882 C C . THR A 1 397 ? 16.439 7.033 -45.261 1.00 93.62 397 THR A C 1
ATOM 2884 O O . THR A 1 397 ? 16.952 6.273 -44.442 1.00 93.62 397 THR A O 1
ATOM 2887 N N . THR A 1 398 ? 15.896 8.195 -44.906 1.00 95.88 398 THR A N 1
ATOM 2888 C CA . THR A 1 398 ? 15.720 8.601 -43.506 1.00 95.88 398 THR A CA 1
ATOM 2889 C C . THR A 1 398 ? 14.255 8.463 -43.130 1.00 95.88 398 THR A C 1
ATOM 2891 O O . THR A 1 398 ? 13.407 9.155 -43.693 1.00 95.88 398 THR A O 1
ATOM 2894 N N . THR A 1 399 ? 13.966 7.584 -42.172 1.00 95.50 399 THR A N 1
ATOM 2895 C CA . THR A 1 399 ? 12.622 7.348 -41.638 1.00 95.50 399 THR A CA 1
ATOM 2896 C C . THR A 1 399 ? 12.545 7.789 -40.183 1.00 95.50 399 THR A C 1
ATOM 2898 O O . THR A 1 399 ? 13.363 7.371 -39.367 1.00 95.50 399 THR A O 1
ATOM 2901 N N . THR A 1 400 ? 11.550 8.603 -39.840 1.00 96.12 400 THR A N 1
ATOM 2902 C CA . THR A 1 400 ? 11.229 8.951 -38.449 1.00 96.12 400 THR A CA 1
ATOM 2903 C C . THR A 1 400 ? 10.017 8.155 -37.987 1.00 96.12 400 THR A C 1
ATOM 2905 O O . THR A 1 400 ? 8.948 8.225 -38.596 1.00 96.12 400 THR A O 1
ATOM 2908 N N . TYR A 1 401 ? 10.183 7.434 -36.886 1.00 94.94 401 TYR A N 1
ATOM 2909 C CA . TYR A 1 401 ? 9.155 6.665 -36.204 1.00 94.94 401 TYR A CA 1
ATOM 2910 C C . TYR A 1 401 ? 8.661 7.430 -34.974 1.00 94.94 401 TYR A C 1
ATOM 2912 O O . TYR A 1 401 ? 9.471 7.897 -34.174 1.00 94.94 401 TYR A O 1
ATOM 2920 N N . GLN A 1 402 ? 7.341 7.543 -34.815 1.00 94.75 402 GLN A N 1
ATOM 2921 C CA . GLN A 1 402 ? 6.716 7.874 -33.536 1.00 94.75 402 GLN A CA 1
ATOM 2922 C C . GLN A 1 402 ? 6.485 6.574 -32.796 1.00 94.75 402 GLN A C 1
ATOM 2924 O O . GLN A 1 402 ? 5.736 5.733 -33.284 1.00 94.75 402 GLN A O 1
ATOM 2929 N N . CYS A 1 403 ? 7.086 6.432 -31.631 1.00 91.50 403 CYS A N 1
ATOM 2930 C CA . CYS A 1 403 ? 6.936 5.254 -30.805 1.00 91.50 403 CYS A CA 1
ATOM 2931 C C . CYS A 1 403 ? 6.240 5.612 -29.495 1.00 91.50 403 CYS A C 1
ATOM 2933 O O . CYS A 1 403 ? 6.251 6.768 -29.059 1.00 91.50 403 CYS A O 1
ATOM 2935 N N . GLU A 1 404 ? 5.626 4.617 -28.874 1.00 89.31 404 GLU A N 1
ATOM 2936 C CA . GLU A 1 404 ? 5.147 4.664 -27.499 1.00 89.31 404 GLU A CA 1
ATOM 2937 C C . GLU A 1 404 ? 5.817 3.527 -26.734 1.00 89.31 404 GLU A C 1
ATOM 2939 O O . GLU A 1 404 ? 5.899 2.401 -27.231 1.00 89.31 404 GLU A O 1
ATOM 2944 N N . THR A 1 405 ? 6.328 3.802 -25.536 1.00 84.44 405 THR A N 1
ATOM 2945 C CA . THR A 1 405 ? 6.699 2.707 -24.642 1.00 84.44 405 THR A CA 1
ATOM 2946 C C . THR A 1 405 ? 5.420 1.982 -24.275 1.00 84.44 405 THR A C 1
ATOM 2948 O O . THR A 1 405 ? 4.475 2.591 -23.783 1.00 84.44 405 THR A O 1
ATOM 2951 N N . GLN A 1 406 ? 5.343 0.689 -24.560 1.00 70.06 406 GLN A N 1
ATOM 2952 C CA . GLN A 1 406 ? 4.174 -0.087 -24.194 1.00 70.06 406 GLN A CA 1
ATOM 2953 C C . GLN A 1 406 ? 4.620 -1.383 -23.575 1.00 70.06 406 GLN A C 1
ATOM 2955 O O . GLN A 1 406 ? 5.491 -2.097 -24.064 1.00 70.06 406 GLN A O 1
ATOM 2960 N N . TYR A 1 407 ? 3.925 -1.701 -22.506 1.00 67.75 407 TYR A N 1
ATOM 2961 C CA . TYR A 1 407 ? 4.026 -2.991 -21.898 1.00 67.75 407 TYR A CA 1
ATOM 2962 C C . TYR A 1 407 ? 3.194 -4.016 -22.681 1.00 67.75 407 TYR A C 1
ATOM 2964 O O . TYR A 1 407 ? 2.025 -3.733 -22.963 1.00 67.75 407 TYR A O 1
ATOM 2972 N N . PRO A 1 408 ? 3.738 -5.206 -23.010 1.00 60.12 408 PRO A N 1
ATOM 2973 C CA . PRO A 1 408 ? 3.085 -6.171 -23.906 1.00 60.12 408 PRO A CA 1
ATOM 2974 C C . PRO A 1 408 ? 1.710 -6.648 -23.414 1.00 60.12 408 PRO A C 1
ATOM 2976 O O . PRO A 1 408 ? 0.901 -7.183 -24.176 1.00 60.12 408 PRO A O 1
ATOM 2979 N N . THR A 1 409 ? 1.425 -6.485 -22.121 1.00 59.84 409 THR A N 1
ATOM 2980 C CA . THR A 1 409 ? 0.144 -6.858 -21.532 1.00 59.84 409 THR A CA 1
ATOM 2981 C C . THR A 1 409 ? -0.756 -5.647 -21.364 1.00 59.84 409 THR A C 1
ATOM 2983 O O . THR A 1 409 ? -0.645 -4.908 -20.389 1.00 59.84 409 THR A O 1
ATOM 2986 N N . ASN A 1 410 ? -1.697 -5.472 -22.288 1.00 60.56 410 ASN A N 1
ATOM 2987 C CA . ASN A 1 410 ? -2.888 -4.664 -22.040 1.00 60.56 410 ASN A CA 1
ATOM 2988 C C . ASN A 1 410 ? -3.934 -5.481 -21.252 1.00 60.56 410 ASN A C 1
ATOM 2990 O O . ASN A 1 410 ? -3.781 -6.691 -21.071 1.00 60.56 410 ASN A O 1
ATOM 2994 N N . THR A 1 411 ? -5.027 -4.842 -20.823 1.00 58.22 411 THR A N 1
ATOM 2995 C CA . THR A 1 411 ? -6.145 -5.487 -20.096 1.00 58.22 411 THR A CA 1
ATOM 2996 C C . THR A 1 411 ? -6.760 -6.694 -20.820 1.00 58.22 411 THR A C 1
ATOM 2998 O O . THR A 1 411 ? -7.439 -7.509 -20.198 1.00 58.22 411 THR A O 1
ATOM 3001 N N . THR A 1 412 ? -6.524 -6.823 -22.129 1.00 59.44 412 THR A N 1
ATOM 3002 C CA . THR A 1 412 ? -7.038 -7.904 -22.979 1.00 59.44 412 THR A CA 1
ATOM 3003 C C . THR A 1 412 ? -6.018 -9.004 -23.280 1.00 59.44 412 THR A C 1
ATOM 3005 O O . THR A 1 412 ? -6.389 -10.009 -23.882 1.00 59.44 412 THR A O 1
ATOM 3008 N N . SER A 1 413 ? -4.758 -8.850 -22.865 1.00 63.94 413 SER A N 1
ATOM 3009 C CA . SER A 1 413 ? -3.706 -9.822 -23.162 1.00 63.94 413 SER A CA 1
ATOM 3010 C C . SER A 1 413 ? -3.918 -11.113 -22.373 1.00 63.94 413 SER A C 1
ATOM 3012 O O . SER A 1 413 ? -4.097 -11.100 -21.153 1.00 63.94 413 SER A O 1
ATOM 3014 N N . SER A 1 414 ? -3.908 -12.246 -23.079 1.00 62.91 414 SER A N 1
ATOM 3015 C CA . SER A 1 414 ? -3.965 -13.585 -22.483 1.00 62.91 414 SER A CA 1
ATOM 3016 C C . SER A 1 414 ? -2.611 -14.063 -21.962 1.00 62.91 414 SER A C 1
ATOM 3018 O O . SER A 1 414 ? -2.551 -15.089 -21.286 1.00 62.91 414 SER A O 1
ATOM 3020 N N . THR A 1 415 ? -1.530 -13.361 -22.302 1.00 61.19 415 THR A N 1
ATOM 3021 C CA . THR A 1 415 ? -0.172 -13.744 -21.923 1.00 61.19 415 THR A CA 1
ATOM 3022 C C . THR A 1 415 ? 0.121 -13.180 -20.541 1.00 61.19 415 THR A C 1
ATOM 3024 O O . THR A 1 415 ? 0.052 -11.963 -20.355 1.00 61.19 415 THR A O 1
ATOM 3027 N N . PRO A 1 416 ? 0.386 -14.036 -19.547 1.00 58.38 416 PRO A N 1
ATOM 3028 C CA . PRO A 1 416 ? 0.618 -13.567 -18.199 1.00 58.38 416 PRO A CA 1
ATOM 3029 C C . PRO A 1 416 ? 2.010 -12.930 -18.107 1.00 58.38 416 PRO A C 1
ATOM 3031 O O . PRO A 1 416 ? 2.924 -13.346 -18.816 1.00 58.38 416 PRO A O 1
ATOM 3034 N N . ASN A 1 417 ? 2.191 -11.935 -17.230 1.00 60.78 417 ASN A N 1
ATOM 3035 C CA . ASN A 1 417 ? 3.473 -11.230 -17.117 1.00 60.78 417 ASN A CA 1
ATOM 3036 C C . ASN A 1 417 ? 4.211 -11.403 -15.775 1.00 60.78 417 ASN A C 1
ATOM 3038 O O . ASN A 1 417 ? 3.619 -11.206 -14.723 1.00 60.78 417 ASN A O 1
ATOM 3042 N N . CYS A 1 418 ? 5.497 -11.753 -15.804 1.00 60.62 418 CYS A N 1
ATOM 3043 C CA . CYS A 1 418 ? 6.305 -12.082 -14.627 1.00 60.62 418 CYS A CA 1
ATOM 3044 C C . CYS A 1 418 ? 7.136 -10.923 -14.033 1.00 60.62 418 CYS A C 1
ATOM 3046 O O . CYS A 1 418 ? 8.085 -11.187 -13.304 1.00 60.62 418 CYS A O 1
ATOM 3048 N N . LEU A 1 419 ? 6.791 -9.651 -14.270 1.00 66.38 419 LEU A N 1
ATOM 3049 C CA . LEU A 1 419 ? 7.605 -8.536 -13.753 1.00 66.38 419 LEU A CA 1
ATOM 3050 C C . LEU A 1 419 ? 7.818 -8.502 -12.256 1.00 66.38 419 LEU A C 1
ATOM 3052 O O . LEU A 1 419 ? 8.853 -8.039 -11.812 1.00 66.38 419 LEU A O 1
ATOM 3056 N N . LEU A 1 420 ? 6.797 -8.832 -11.476 1.00 74.62 420 LEU A N 1
ATOM 3057 C CA . LEU A 1 420 ? 6.825 -8.621 -10.043 1.00 74.62 420 LEU A CA 1
ATOM 3058 C C . LEU A 1 420 ? 6.161 -9.816 -9.380 1.00 74.62 420 LEU A C 1
ATOM 3060 O O . LEU A 1 420 ? 5.050 -10.209 -9.711 1.00 74.62 420 LEU A O 1
ATOM 3064 N N . TYR A 1 421 ? 6.843 -10.404 -8.421 1.00 79.38 421 TYR A N 1
ATOM 3065 C CA . TYR A 1 421 ? 6.327 -11.504 -7.640 1.00 79.38 421 TYR A CA 1
ATOM 3066 C C . TYR A 1 421 ? 6.508 -11.181 -6.167 1.00 79.38 421 TYR A C 1
ATOM 3068 O O . TYR A 1 421 ? 7.608 -10.883 -5.704 1.00 79.38 421 TYR A O 1
ATOM 3076 N N . VAL A 1 422 ? 5.40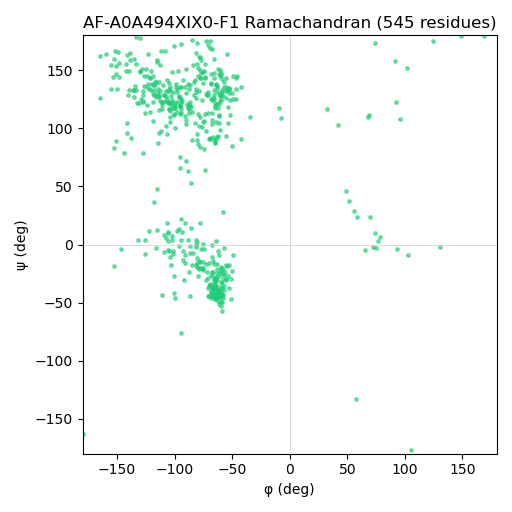6 -11.231 -5.426 1.00 83.69 422 VAL A N 1
ATOM 3077 C CA . VAL A 1 422 ? 5.401 -10.961 -3.991 1.00 83.69 422 VAL A CA 1
ATOM 3078 C C . VAL A 1 422 ? 5.286 -12.287 -3.260 1.00 83.69 422 VAL A C 1
ATOM 3080 O O . VAL A 1 422 ? 4.270 -12.973 -3.340 1.00 83.69 422 VAL A O 1
ATOM 3083 N N . GLN A 1 423 ? 6.332 -12.643 -2.524 1.00 86.06 423 GLN A N 1
ATOM 3084 C CA . GLN A 1 423 ? 6.347 -13.820 -1.674 1.00 86.06 423 GLN A CA 1
ATOM 3085 C C . GLN A 1 423 ? 6.108 -13.412 -0.225 1.00 86.06 423 GLN A C 1
ATOM 3087 O O . GLN A 1 423 ? 6.959 -12.783 0.402 1.00 86.06 423 GLN A O 1
ATOM 3092 N N . THR A 1 424 ? 4.961 -13.791 0.324 1.00 87.31 424 THR A N 1
ATOM 3093 C CA . THR A 1 424 ? 4.636 -13.604 1.743 1.00 87.31 424 THR A CA 1
ATOM 3094 C C . THR A 1 424 ? 4.832 -14.908 2.518 1.00 87.31 424 THR A C 1
ATOM 3096 O O . THR A 1 424 ? 5.080 -15.964 1.935 1.00 87.31 424 THR A O 1
ATOM 3099 N N . GLY A 1 425 ? 4.764 -14.850 3.851 1.00 85.31 425 GLY A N 1
ATOM 3100 C CA . GLY A 1 425 ? 4.863 -16.052 4.688 1.00 85.31 425 GLY A CA 1
ATOM 3101 C C . GLY A 1 425 ? 6.261 -16.686 4.715 1.00 85.31 425 GLY A C 1
ATOM 3102 O O . GLY A 1 425 ? 6.401 -17.878 4.982 1.00 85.31 425 GLY A O 1
ATOM 3103 N N . VAL A 1 426 ? 7.302 -15.904 4.425 1.00 88.12 426 VAL A N 1
ATOM 3104 C CA . VAL A 1 426 ? 8.694 -16.372 4.398 1.00 88.12 426 VAL A CA 1
ATOM 3105 C C . VAL A 1 426 ? 9.263 -16.560 5.808 1.00 88.12 426 VAL A C 1
ATOM 3107 O O . VAL A 1 426 ? 8.915 -15.834 6.741 1.00 88.12 426 VAL A O 1
ATOM 3110 N N . SER A 1 427 ? 10.171 -17.521 5.987 1.00 90.81 427 SER A N 1
ATOM 3111 C CA . SER A 1 427 ? 10.840 -17.731 7.277 1.00 90.81 427 SER A CA 1
ATOM 3112 C C . SER A 1 427 ? 11.995 -16.739 7.491 1.00 90.81 427 SER A C 1
ATOM 3114 O O . SER A 1 427 ? 12.599 -16.268 6.523 1.00 90.81 427 SER A O 1
ATOM 3116 N N . PRO A 1 428 ? 12.384 -16.443 8.745 1.00 89.75 428 PRO A N 1
ATOM 3117 C CA . PRO A 1 428 ? 13.576 -15.641 9.022 1.00 89.75 428 PRO A CA 1
ATOM 3118 C C . PRO A 1 428 ? 14.855 -16.226 8.404 1.00 89.75 428 PRO A C 1
ATOM 3120 O O . PRO A 1 428 ? 15.704 -15.479 7.928 1.00 89.75 428 PRO A O 1
ATOM 3123 N N . GLN A 1 429 ? 14.985 -17.558 8.370 1.00 91.50 429 GLN A N 1
ATOM 3124 C CA . GLN A 1 429 ? 16.124 -18.243 7.751 1.00 91.50 429 GLN A CA 1
ATOM 3125 C C . GLN A 1 429 ? 16.147 -18.053 6.235 1.00 91.50 429 GLN A C 1
ATOM 3127 O O . GLN A 1 429 ? 17.226 -17.920 5.670 1.00 91.50 429 GLN A O 1
ATOM 3132 N N . TYR A 1 430 ? 14.976 -18.022 5.589 1.00 91.56 430 TYR A N 1
ATOM 3133 C CA . TYR A 1 430 ? 14.880 -17.721 4.165 1.00 91.56 430 TYR A CA 1
ATOM 3134 C C . TYR A 1 430 ? 15.411 -16.317 3.877 1.00 91.56 430 TYR A C 1
ATOM 3136 O O . TYR A 1 430 ? 16.310 -16.171 3.061 1.00 91.56 430 TYR A O 1
ATOM 3144 N N . ILE A 1 431 ? 14.936 -15.308 4.618 1.00 90.56 431 ILE A N 1
ATOM 3145 C CA . ILE A 1 431 ? 15.388 -13.915 4.467 1.00 90.56 431 ILE A CA 1
ATOM 3146 C C . ILE A 1 431 ? 16.890 -13.794 4.737 1.00 90.56 431 ILE A C 1
ATOM 3148 O O . ILE A 1 431 ? 17.597 -13.150 3.972 1.00 90.56 431 ILE A O 1
ATOM 3152 N N . ALA A 1 432 ? 17.393 -14.421 5.801 1.00 91.50 432 ALA A N 1
ATOM 3153 C CA . ALA A 1 432 ? 18.817 -14.393 6.136 1.00 91.50 432 ALA A CA 1
ATOM 3154 C C . ALA A 1 432 ? 19.697 -15.135 5.113 1.00 91.50 432 ALA A C 1
ATOM 3156 O O . ALA A 1 432 ? 20.892 -14.867 5.033 1.00 91.50 432 ALA A O 1
ATOM 3157 N N . GLY A 1 433 ? 19.121 -16.081 4.367 1.00 91.81 433 GLY A N 1
ATOM 3158 C CA . GLY A 1 433 ? 19.794 -16.821 3.303 1.00 91.81 433 GLY A CA 1
ATOM 3159 C C . GLY A 1 433 ? 19.749 -16.136 1.938 1.00 91.81 433 GLY A C 1
ATOM 3160 O O . GLY A 1 433 ? 20.408 -16.623 1.022 1.00 91.81 433 GLY A O 1
ATOM 3161 N N . LEU A 1 434 ? 18.992 -15.041 1.792 1.00 90.12 434 LEU A N 1
ATOM 3162 C CA . LEU A 1 434 ? 18.959 -14.276 0.551 1.00 90.12 434 LEU A CA 1
ATOM 3163 C C . LEU A 1 434 ? 20.331 -13.655 0.268 1.00 90.12 434 LEU A C 1
ATOM 3165 O O . LEU A 1 434 ? 20.995 -13.109 1.147 1.00 90.12 434 LEU A O 1
ATOM 3169 N N . SER A 1 435 ? 20.730 -13.736 -0.991 1.00 89.06 435 SER A N 1
ATOM 3170 C CA . SER A 1 435 ? 22.003 -13.261 -1.525 1.00 89.06 435 SER A CA 1
ATOM 3171 C C . SER A 1 435 ? 21.827 -12.818 -2.971 1.00 89.06 435 SER A C 1
ATOM 3173 O O . SER A 1 435 ? 20.883 -13.233 -3.639 1.00 89.06 435 SER A O 1
ATOM 3175 N N . ASP A 1 436 ? 22.806 -12.092 -3.496 1.00 79.75 436 ASP A N 1
ATOM 3176 C CA . ASP A 1 436 ? 22.868 -11.650 -4.895 1.00 79.75 436 ASP A CA 1
ATOM 3177 C C . ASP A 1 436 ? 22.772 -12.785 -5.936 1.00 79.75 436 ASP A C 1
ATOM 3179 O O . ASP A 1 436 ? 22.506 -12.559 -7.115 1.00 79.75 436 ASP A O 1
ATOM 3183 N N . SER A 1 437 ? 23.012 -14.025 -5.504 1.00 81.50 437 SER A N 1
ATOM 3184 C CA . SER A 1 437 ? 22.932 -15.247 -6.309 1.00 81.50 437 SER A CA 1
ATOM 3185 C C . SER A 1 437 ? 21.654 -16.059 -6.075 1.00 81.50 437 SER A C 1
ATOM 3187 O O . SER A 1 437 ? 21.524 -17.161 -6.614 1.00 81.50 437 SER A O 1
ATOM 3189 N N . SER A 1 438 ? 20.725 -15.559 -5.258 1.00 84.12 438 SER A N 1
ATOM 3190 C CA . SER A 1 438 ? 19.489 -16.266 -4.938 1.00 84.12 438 SER A CA 1
ATOM 3191 C C . SER A 1 438 ? 18.602 -16.395 -6.183 1.00 84.12 438 SER A C 1
ATOM 3193 O O . SER A 1 438 ? 18.293 -15.395 -6.839 1.00 84.12 438 SER A O 1
ATOM 3195 N N . PRO A 1 439 ? 18.187 -17.622 -6.550 1.00 80.75 439 PRO A N 1
ATOM 3196 C CA . PRO A 1 439 ? 17.304 -17.812 -7.686 1.00 80.75 439 PRO A CA 1
ATOM 3197 C C . PRO A 1 439 ? 15.888 -17.354 -7.334 1.00 80.75 439 PRO A C 1
ATOM 3199 O O . PRO A 1 439 ? 15.402 -17.614 -6.233 1.00 80.75 439 PRO A O 1
ATOM 3202 N N . VAL A 1 440 ? 15.200 -16.761 -8.310 1.00 73.88 440 VAL A N 1
ATOM 3203 C CA . VAL A 1 440 ? 13.755 -16.527 -8.230 1.00 73.88 440 VAL A CA 1
ATOM 3204 C C . VAL A 1 440 ? 13.028 -17.839 -7.904 1.00 73.88 440 VAL A C 1
ATOM 3206 O O . VAL A 1 440 ? 13.346 -18.867 -8.529 1.00 73.88 440 VAL A O 1
ATOM 3209 N N . PRO A 1 441 ? 12.073 -17.821 -6.948 1.00 77.56 441 PRO A N 1
ATOM 3210 C CA . PRO A 1 441 ? 11.265 -18.981 -6.587 1.00 77.56 441 PRO A CA 1
ATOM 3211 C C . PRO A 1 441 ? 10.652 -19.656 -7.816 1.00 77.56 441 PRO A C 1
ATOM 3213 O O . PRO A 1 441 ? 10.285 -18.997 -8.787 1.00 77.56 441 PRO A O 1
ATOM 3216 N N . GLN A 1 442 ? 10.525 -20.983 -7.798 1.00 76.38 442 GLN A N 1
ATOM 3217 C CA . GLN A 1 442 ? 9.980 -21.721 -8.942 1.00 76.38 442 GLN A CA 1
ATOM 3218 C C . GLN A 1 442 ? 8.549 -21.271 -9.275 1.00 76.38 442 GLN A C 1
ATOM 3220 O O . GLN A 1 442 ? 8.168 -21.231 -10.442 1.00 76.38 442 GLN A O 1
ATOM 3225 N N . GLU A 1 443 ? 7.789 -20.879 -8.256 1.00 70.38 443 GLU A N 1
ATOM 3226 C CA . GLU A 1 443 ? 6.437 -20.341 -8.355 1.00 70.38 443 GLU A CA 1
ATOM 3227 C C . GLU A 1 443 ? 6.396 -19.060 -9.192 1.00 70.38 443 GLU A C 1
ATOM 3229 O O . GLU A 1 443 ? 5.470 -18.861 -9.972 1.00 70.38 443 GLU A O 1
ATOM 3234 N N . ALA A 1 444 ? 7.419 -18.217 -9.088 1.00 67.38 444 ALA A N 1
ATOM 3235 C CA . ALA A 1 444 ? 7.520 -16.982 -9.854 1.00 67.38 444 ALA A CA 1
ATOM 3236 C C . ALA A 1 444 ? 7.893 -17.222 -11.323 1.00 67.38 444 ALA A C 1
ATOM 3238 O O . ALA A 1 444 ? 7.584 -16.392 -12.164 1.00 67.38 444 ALA A O 1
ATOM 3239 N N . ARG A 1 445 ? 8.469 -18.382 -11.670 1.00 64.62 445 ARG A N 1
ATOM 3240 C CA . ARG A 1 445 ? 8.826 -18.729 -13.060 1.00 64.62 445 ARG A CA 1
ATOM 3241 C C . ARG A 1 445 ? 7.629 -19.115 -13.937 1.00 64.62 445 ARG A C 1
ATOM 3243 O O . ARG A 1 445 ? 7.840 -19.466 -15.093 1.00 64.62 445 ARG A O 1
ATOM 3250 N N . GLY A 1 446 ? 6.408 -19.106 -13.398 1.00 54.84 446 GLY A N 1
ATOM 3251 C CA . GLY A 1 446 ? 5.180 -19.474 -14.115 1.00 54.84 446 GLY A CA 1
ATOM 3252 C C . GLY A 1 446 ? 3.902 -18.803 -13.599 1.00 54.84 446 GLY A C 1
ATOM 3253 O O . GLY A 1 446 ? 2.929 -18.717 -14.345 1.00 54.84 446 GLY A O 1
ATOM 3254 N N . ASN A 1 447 ? 3.895 -18.264 -12.373 1.00 50.91 447 ASN A N 1
ATOM 3255 C CA . ASN A 1 447 ? 2.812 -17.415 -11.859 1.00 50.91 447 ASN A CA 1
ATOM 3256 C C . ASN A 1 447 ? 3.017 -15.956 -12.263 1.00 50.91 447 ASN A C 1
ATOM 3258 O O . ASN A 1 447 ? 3.007 -15.043 -11.437 1.00 50.91 447 ASN A O 1
ATOM 3262 N N . CYS A 1 448 ? 3.192 -15.756 -13.559 1.00 57.41 448 CYS A N 1
ATOM 3263 C CA . CYS A 1 448 ? 3.102 -14.452 -14.168 1.00 57.41 448 CYS A CA 1
ATOM 3264 C C . CYS A 1 448 ? 1.676 -13.892 -13.934 1.00 57.41 448 CYS A C 1
ATOM 3266 O O . CYS A 1 448 ? 0.712 -14.660 -13.918 1.00 57.41 448 CYS A O 1
ATOM 3268 N N . PHE A 1 449 ? 1.512 -12.581 -13.744 1.00 59.34 449 PHE A N 1
ATOM 3269 C CA . PHE A 1 449 ? 0.224 -11.917 -13.542 1.00 59.34 449 PHE A CA 1
ATOM 3270 C C . PHE A 1 449 ? -0.771 -12.304 -14.641 1.00 59.34 449 PHE A C 1
ATOM 3272 O O . PHE A 1 449 ? -0.598 -11.878 -15.787 1.00 59.34 449 PHE A O 1
ATOM 3279 N N . PRO A 1 450 ? -1.844 -13.057 -14.340 1.00 55.91 450 PRO A N 1
ATOM 3280 C CA . PRO A 1 450 ? -2.938 -13.175 -15.280 1.00 55.91 450 PRO A CA 1
ATOM 3281 C C . PRO A 1 450 ? -3.689 -11.843 -15.252 1.00 55.91 450 PRO A C 1
ATOM 3283 O O . PRO A 1 450 ? -4.334 -11.514 -14.256 1.00 55.91 450 PRO A O 1
ATOM 3286 N N . VAL A 1 451 ? -3.636 -11.072 -16.341 1.00 54.16 451 VAL A N 1
ATOM 3287 C CA . VAL A 1 451 ? -4.302 -9.757 -16.418 1.00 54.16 451 VAL A CA 1
ATOM 3288 C C . VAL A 1 451 ? -5.805 -9.866 -16.104 1.00 54.16 451 VAL A C 1
ATOM 3290 O O . VAL A 1 451 ? -6.396 -8.983 -15.488 1.00 54.16 451 VAL A O 1
ATOM 3293 N N . GLN A 1 452 ? -6.422 -11.010 -16.423 1.00 56.62 452 GLN A N 1
ATOM 3294 C CA . GLN A 1 452 ? -7.836 -11.275 -16.137 1.00 56.62 452 GLN A CA 1
ATOM 3295 C C . GLN A 1 452 ? -8.139 -11.670 -14.675 1.00 56.62 452 GLN A C 1
ATOM 3297 O O . GLN A 1 452 ? -9.298 -11.621 -14.248 1.00 56.62 452 GLN A O 1
ATOM 3302 N N . GLY A 1 453 ? -7.117 -12.020 -13.890 1.00 56.81 453 GLY A N 1
ATOM 3303 C CA . GLY A 1 453 ? -7.239 -12.599 -12.549 1.00 56.81 453 GLY A CA 1
ATOM 3304 C C . GLY A 1 453 ? -6.703 -11.734 -11.411 1.00 56.81 453 GLY A C 1
ATOM 3305 O O . GLY A 1 453 ? -6.551 -12.270 -10.316 1.00 56.81 453 GLY A O 1
ATOM 3306 N N . GLY A 1 454 ? -6.409 -10.446 -11.653 1.00 57.22 454 GLY A N 1
ATOM 3307 C CA . GLY A 1 454 ? -5.895 -9.531 -10.626 1.00 57.22 454 GLY A CA 1
ATOM 3308 C C . GLY A 1 454 ? -6.615 -9.703 -9.283 1.00 57.22 454 GLY A C 1
ATOM 3309 O O . GLY A 1 454 ? -7.836 -9.884 -9.238 1.00 57.22 454 GLY A O 1
ATOM 3310 N N . GLY A 1 455 ? -5.831 -9.729 -8.208 1.00 61.59 455 GLY A N 1
ATOM 3311 C CA . GLY A 1 455 ? -6.258 -10.173 -6.886 1.00 61.59 455 GLY A CA 1
ATOM 3312 C C . GLY A 1 455 ? -5.274 -9.743 -5.805 1.00 61.59 455 GLY A C 1
ATOM 3313 O O . GLY A 1 455 ? -4.130 -9.380 -6.088 1.00 61.59 455 GLY A O 1
ATOM 3314 N N . THR A 1 456 ? -5.727 -9.772 -4.553 1.00 64.25 456 THR A N 1
ATOM 3315 C CA . THR A 1 456 ? -4.987 -9.259 -3.390 1.00 64.25 456 THR A CA 1
ATOM 3316 C C . THR A 1 456 ? -3.641 -9.937 -3.165 1.00 64.25 456 THR A C 1
ATOM 3318 O O . THR A 1 456 ? -2.774 -9.339 -2.538 1.00 64.25 456 THR A O 1
ATOM 3321 N N . GLN A 1 457 ? -3.429 -11.144 -3.701 1.00 64.62 457 GLN A N 1
ATOM 3322 C CA . GLN A 1 457 ? -2.148 -11.849 -3.603 1.00 64.62 457 GLN A CA 1
ATOM 3323 C C . GLN A 1 457 ? -0.987 -11.174 -4.359 1.00 64.62 457 GLN A C 1
ATOM 3325 O O . GLN A 1 457 ? 0.163 -11.535 -4.140 1.00 64.62 457 GLN A O 1
ATOM 3330 N N . TYR A 1 458 ? -1.278 -10.220 -5.246 1.00 67.00 458 TYR A N 1
ATOM 3331 C CA . TYR A 1 458 ? -0.290 -9.548 -6.099 1.00 67.00 458 TYR A CA 1
ATOM 3332 C C . TYR A 1 458 ? 0.049 -8.123 -5.647 1.00 67.00 458 TYR A C 1
ATOM 3334 O O . TYR A 1 458 ? 0.919 -7.476 -6.227 1.00 67.00 458 TYR A O 1
ATOM 3342 N N . ALA A 1 459 ? -0.651 -7.623 -4.632 1.00 71.31 459 ALA A N 1
ATOM 3343 C CA . ALA A 1 459 ? -0.394 -6.313 -4.062 1.00 71.31 459 ALA A CA 1
ATOM 3344 C C . ALA A 1 459 ? 0.719 -6.375 -3.024 1.00 71.31 459 ALA A C 1
ATOM 3346 O O . ALA A 1 459 ? 0.908 -7.399 -2.364 1.00 71.31 459 ALA A O 1
ATOM 3347 N N . ALA A 1 460 ? 1.396 -5.248 -2.810 1.00 78.62 460 ALA A N 1
ATOM 3348 C CA . ALA A 1 460 ? 2.211 -5.108 -1.619 1.00 78.62 460 ALA A CA 1
ATOM 3349 C C . ALA A 1 460 ? 1.292 -5.180 -0.379 1.00 78.62 460 ALA A C 1
ATOM 3351 O O . ALA A 1 460 ? 0.350 -4.388 -0.268 1.00 78.62 460 ALA A O 1
ATOM 3352 N N . PRO A 1 461 ? 1.513 -6.146 0.529 1.00 82.19 461 PRO A N 1
ATOM 3353 C CA . PRO A 1 461 ? 0.677 -6.295 1.709 1.00 82.19 461 PRO A CA 1
ATOM 3354 C C . PRO A 1 461 ? 0.842 -5.093 2.643 1.00 82.19 461 PRO A C 1
ATOM 3356 O O . PRO A 1 461 ? 1.929 -4.522 2.760 1.00 82.19 461 PRO A O 1
ATOM 3359 N N . SER A 1 462 ? -0.229 -4.731 3.349 1.00 86.12 462 SER A N 1
ATOM 3360 C CA . SER A 1 462 ? -0.138 -3.751 4.431 1.00 86.12 462 SER A CA 1
ATOM 3361 C C . SER A 1 462 ? 0.717 -4.295 5.578 1.00 86.12 462 SER A C 1
ATOM 3363 O O . SER A 1 462 ? 0.893 -5.508 5.743 1.00 86.12 462 SER A O 1
ATOM 3365 N N . CYS A 1 463 ? 1.224 -3.400 6.425 1.00 84.56 463 CYS A N 1
ATOM 3366 C CA . CYS A 1 463 ? 1.982 -3.822 7.599 1.00 84.56 463 CYS A CA 1
ATOM 3367 C C . CYS A 1 463 ? 1.153 -4.720 8.529 1.00 84.56 463 CYS A C 1
ATOM 3369 O O . CYS A 1 463 ? 1.675 -5.693 9.069 1.00 84.56 463 CYS A O 1
ATOM 3371 N N . ALA A 1 464 ? -0.147 -4.439 8.675 1.00 80.50 464 ALA A N 1
ATOM 3372 C CA . ALA A 1 464 ? -1.063 -5.289 9.428 1.00 80.50 464 ALA A CA 1
ATOM 3373 C C . ALA A 1 464 ? -1.159 -6.699 8.828 1.00 80.50 464 ALA A C 1
ATOM 3375 O O . ALA A 1 464 ? -1.090 -7.679 9.566 1.00 80.50 464 ALA A O 1
ATOM 3376 N N . GLN A 1 465 ? -1.256 -6.819 7.499 1.00 81.56 465 GLN A N 1
ATOM 3377 C CA . GLN A 1 465 ? -1.284 -8.119 6.822 1.00 81.56 465 GLN A CA 1
ATOM 3378 C C . GLN A 1 465 ? 0.025 -8.889 7.024 1.00 81.56 465 GLN A C 1
ATOM 3380 O O . GLN A 1 465 ? -0.011 -10.072 7.351 1.00 81.56 465 GLN A O 1
ATOM 3385 N N . LEU A 1 466 ? 1.178 -8.224 6.899 1.00 83.31 466 LEU A N 1
ATOM 3386 C CA . LEU A 1 466 ? 2.481 -8.840 7.166 1.00 83.31 466 LEU A CA 1
ATOM 3387 C C . LEU A 1 466 ? 2.623 -9.279 8.622 1.00 83.31 466 LEU A C 1
ATOM 3389 O O . LEU A 1 466 ? 3.048 -10.399 8.892 1.00 83.31 466 LEU A O 1
ATOM 3393 N N . SER A 1 467 ? 2.226 -8.423 9.561 1.00 81.06 467 SER A N 1
ATOM 3394 C CA . SER A 1 467 ? 2.273 -8.746 10.982 1.00 81.06 467 SER A CA 1
ATOM 3395 C C . SER A 1 467 ? 1.332 -9.891 11.347 1.00 81.06 467 SER A C 1
ATOM 3397 O O . SER A 1 467 ? 1.675 -10.689 12.214 1.00 81.06 467 SER A O 1
ATOM 3399 N N . ALA A 1 468 ? 0.169 -10.000 10.703 1.00 78.19 468 ALA A N 1
ATOM 3400 C CA . ALA A 1 468 ? -0.774 -11.092 10.935 1.00 78.19 468 ALA A CA 1
ATOM 3401 C C . ALA A 1 468 ? -0.239 -12.448 10.445 1.00 78.19 468 ALA A C 1
ATOM 3403 O O . ALA A 1 468 ? -0.617 -13.487 10.983 1.00 78.19 468 ALA A O 1
ATOM 3404 N N . LEU A 1 469 ? 0.664 -12.449 9.456 1.00 79.38 469 LEU A N 1
ATOM 3405 C CA . LEU A 1 469 ? 1.351 -13.659 8.999 1.00 79.38 469 LEU A CA 1
ATOM 3406 C C . LEU A 1 469 ? 2.453 -14.116 9.962 1.00 79.38 469 LEU A C 1
ATOM 3408 O O . LEU A 1 469 ? 2.906 -15.255 9.852 1.00 79.38 469 LEU A O 1
ATOM 3412 N N . ALA A 1 470 ? 2.895 -13.270 10.899 1.00 79.12 470 ALA A N 1
ATOM 3413 C CA . ALA A 1 470 ? 3.942 -13.646 11.835 1.00 79.12 470 ALA A CA 1
ATOM 3414 C C . ALA A 1 470 ? 3.465 -14.738 12.791 1.00 79.12 470 ALA A C 1
ATOM 3416 O O . ALA A 1 470 ? 2.641 -14.521 13.680 1.00 79.12 470 ALA A O 1
ATOM 3417 N N . VAL A 1 471 ? 4.069 -15.913 12.658 1.00 75.56 471 VAL A N 1
ATOM 3418 C CA . VAL A 1 471 ? 3.918 -17.008 13.608 1.00 75.56 471 VAL A CA 1
ATOM 3419 C C . VAL A 1 471 ? 5.223 -17.106 14.380 1.00 75.56 471 VAL A C 1
ATOM 3421 O O . VAL A 1 471 ? 6.226 -17.610 13.879 1.00 75.56 471 VAL A O 1
ATOM 3424 N N . THR A 1 472 ? 5.225 -16.592 15.609 1.00 69.19 472 THR A N 1
ATOM 3425 C CA . THR A 1 472 ? 6.419 -16.551 16.470 1.00 69.19 472 THR A CA 1
ATOM 3426 C C . THR A 1 472 ? 6.649 -17.847 17.252 1.00 69.19 472 THR A C 1
ATOM 3428 O O . THR A 1 472 ? 7.692 -17.999 17.886 1.00 69.19 472 THR A O 1
ATOM 3431 N N . SER A 1 473 ? 5.709 -18.801 17.206 1.00 65.19 473 SER A N 1
ATOM 3432 C CA . SER A 1 473 ? 5.782 -20.073 17.937 1.00 65.19 473 SER A CA 1
ATOM 3433 C C . SER A 1 473 ? 5.600 -21.282 17.013 1.00 65.19 473 SER A C 1
ATOM 3435 O O . SER A 1 473 ? 4.732 -21.291 16.148 1.00 65.19 473 SER A O 1
ATOM 3437 N N . GLY A 1 474 ? 6.427 -22.315 17.193 1.00 72.94 474 GLY A N 1
ATOM 3438 C CA . GLY A 1 474 ? 6.398 -23.548 16.397 1.00 72.94 474 GLY A CA 1
ATOM 3439 C C . GLY A 1 474 ? 7.744 -23.880 15.747 1.00 72.94 474 GLY A C 1
ATOM 3440 O O . GLY A 1 474 ? 8.699 -23.114 15.830 1.00 72.94 474 GLY A O 1
ATOM 3441 N N . ASN A 1 475 ? 7.820 -25.040 15.087 1.00 74.75 475 ASN A N 1
ATOM 3442 C CA . ASN A 1 475 ? 9.047 -25.528 14.436 1.00 74.75 475 ASN A CA 1
ATOM 3443 C C . ASN A 1 475 ? 9.390 -24.784 13.128 1.00 74.75 475 ASN A C 1
ATOM 3445 O O . ASN A 1 475 ? 10.412 -25.066 12.506 1.00 74.75 475 ASN A O 1
ATOM 3449 N N . SER A 1 476 ? 8.533 -23.864 12.678 1.00 75.44 476 SER A N 1
ATOM 3450 C CA . SER A 1 476 ? 8.697 -23.111 11.430 1.00 75.44 476 SER A CA 1
ATOM 3451 C C . SER A 1 476 ? 8.176 -21.684 11.621 1.00 75.44 476 SER A C 1
ATOM 3453 O O . SER A 1 476 ? 7.036 -21.402 11.256 1.00 75.44 476 SER A O 1
ATOM 3455 N N . PRO A 1 477 ? 8.961 -20.801 12.265 1.00 79.62 477 PRO A N 1
ATOM 3456 C CA . PRO A 1 477 ? 8.550 -19.423 12.480 1.00 79.62 477 PRO A CA 1
ATOM 3457 C C . PRO A 1 477 ? 8.393 -18.700 11.142 1.00 79.62 477 PRO A C 1
ATOM 3459 O O . PRO A 1 477 ? 9.230 -18.839 10.245 1.00 79.62 477 PRO A O 1
ATOM 3462 N N . VAL A 1 478 ? 7.330 -17.910 11.031 1.00 82.06 478 VAL A N 1
ATOM 3463 C CA . VAL A 1 478 ? 7.054 -17.069 9.864 1.00 82.06 478 VAL A CA 1
ATOM 3464 C C . VAL A 1 478 ? 7.421 -15.635 10.218 1.00 82.06 478 VAL A C 1
ATOM 3466 O O . VAL A 1 478 ? 7.003 -15.120 11.255 1.00 82.06 478 VAL A O 1
ATOM 3469 N N . SER A 1 479 ? 8.236 -15.008 9.375 1.00 81.81 479 SER A N 1
ATOM 3470 C CA . SER A 1 479 ? 8.625 -13.609 9.523 1.00 81.81 479 SER A CA 1
ATOM 3471 C C . SER A 1 479 ? 7.482 -12.701 9.054 1.00 81.81 479 SER A C 1
ATOM 3473 O O . SER A 1 479 ? 6.840 -13.036 8.054 1.00 81.81 479 SER A O 1
ATOM 3475 N N . PRO A 1 480 ? 7.236 -11.540 9.693 1.00 84.06 480 PRO A N 1
ATOM 3476 C CA . PRO A 1 480 ? 6.314 -10.532 9.175 1.00 84.06 480 PRO A CA 1
ATOM 3477 C C . PRO A 1 480 ? 6.929 -9.800 7.977 1.00 84.06 480 PRO A C 1
ATOM 3479 O O . PRO A 1 480 ? 7.250 -8.612 8.033 1.00 84.06 480 PRO A O 1
ATOM 3482 N N . ALA A 1 481 ? 7.167 -10.533 6.898 1.00 87.19 481 ALA A N 1
ATOM 3483 C CA . ALA A 1 481 ? 7.917 -10.044 5.763 1.00 87.19 481 ALA A CA 1
ATOM 3484 C C . ALA A 1 481 ? 7.310 -10.483 4.435 1.00 87.19 481 ALA A C 1
ATOM 3486 O O . ALA A 1 481 ? 6.731 -11.567 4.314 1.00 87.19 481 ALA A O 1
ATOM 3487 N N . ALA A 1 482 ? 7.504 -9.629 3.438 1.00 88.19 482 ALA A N 1
ATOM 3488 C CA . ALA A 1 482 ? 7.327 -9.954 2.037 1.00 88.19 482 ALA A CA 1
ATOM 3489 C C . ALA A 1 482 ? 8.671 -9.824 1.327 1.00 88.19 482 ALA A C 1
ATOM 3491 O O . ALA A 1 482 ? 9.408 -8.864 1.555 1.00 88.19 482 ALA A O 1
ATOM 3492 N N . VAL A 1 483 ? 8.975 -10.776 0.453 1.00 88.06 483 VAL A N 1
ATOM 3493 C CA . VAL A 1 483 ? 10.084 -10.663 -0.491 1.00 88.06 483 VAL A CA 1
ATOM 3494 C C . VAL A 1 483 ? 9.495 -10.322 -1.843 1.00 88.06 483 VAL A C 1
ATOM 3496 O O . VAL A 1 483 ? 8.660 -11.056 -2.371 1.00 88.06 483 VAL A O 1
ATOM 3499 N N . PHE A 1 484 ? 9.904 -9.180 -2.367 1.00 87.06 484 PHE A N 1
ATOM 3500 C CA . PHE A 1 484 ? 9.523 -8.714 -3.684 1.00 87.06 484 PHE A CA 1
ATOM 3501 C C . PHE A 1 484 ? 10.623 -9.136 -4.630 1.00 87.06 484 PHE A C 1
ATOM 3503 O O . PHE A 1 484 ? 11.766 -8.740 -4.444 1.00 87.06 484 PHE A O 1
ATOM 3510 N N . TRP A 1 485 ? 10.264 -9.950 -5.604 1.00 83.94 485 TRP A N 1
ATOM 3511 C CA . TRP A 1 485 ? 11.119 -10.372 -6.695 1.00 83.94 485 TRP A CA 1
ATOM 3512 C C . TRP A 1 485 ? 10.674 -9.619 -7.929 1.00 83.94 485 TRP A C 1
ATOM 3514 O O . TRP A 1 485 ? 9.472 -9.566 -8.188 1.00 83.94 485 TRP A O 1
ATOM 3524 N N . TRP A 1 486 ? 11.599 -9.063 -8.693 1.00 77.69 486 TRP A N 1
ATOM 3525 C CA . TRP A 1 486 ? 11.275 -8.572 -10.018 1.00 77.69 486 TRP A CA 1
ATOM 3526 C C . TRP A 1 486 ? 12.250 -9.085 -11.053 1.00 77.69 486 TRP A C 1
ATOM 3528 O O . TRP A 1 486 ? 13.422 -9.353 -10.773 1.00 77.69 486 TRP A O 1
ATOM 3538 N N . ASP A 1 487 ? 11.699 -9.232 -12.245 1.00 71.81 487 ASP A N 1
ATOM 3539 C CA . ASP A 1 487 ? 12.439 -9.539 -13.448 1.00 71.81 487 ASP A CA 1
ATOM 3540 C C . ASP A 1 487 ? 12.640 -8.225 -14.198 1.00 71.81 487 ASP A C 1
ATOM 3542 O O . ASP A 1 487 ? 11.672 -7.534 -14.522 1.00 71.81 487 ASP A O 1
ATOM 3546 N N . ASP A 1 488 ? 13.894 -7.837 -14.392 1.00 66.50 488 ASP A N 1
ATOM 3547 C CA . ASP A 1 488 ? 14.253 -6.771 -15.322 1.00 66.50 488 ASP A CA 1
ATOM 3548 C C . ASP A 1 488 ? 14.250 -7.275 -16.766 1.00 66.50 488 ASP A C 1
ATOM 3550 O O . ASP A 1 488 ? 14.008 -6.479 -17.670 1.00 66.50 488 ASP A O 1
ATOM 3554 N N . GLY A 1 489 ? 14.372 -8.591 -16.961 1.00 55.72 489 GLY A N 1
ATOM 3555 C CA . GLY A 1 489 ? 14.715 -9.228 -18.218 1.00 55.72 489 GLY A CA 1
ATOM 3556 C C . GLY A 1 489 ? 13.610 -9.355 -19.258 1.00 55.72 489 GLY A C 1
ATOM 3557 O O . GLY A 1 489 ? 13.738 -10.186 -20.152 1.00 55.72 489 GLY A O 1
ATOM 3558 N N . GLY A 1 490 ? 12.523 -8.585 -19.147 1.00 48.81 490 GLY A N 1
ATOM 3559 C CA . GLY A 1 490 ? 11.416 -8.676 -20.088 1.00 48.81 490 GLY A CA 1
ATOM 3560 C C . GLY A 1 490 ? 10.662 -9.991 -19.970 1.00 48.81 490 GLY A C 1
ATOM 3561 O O . GLY A 1 490 ? 11.129 -11.052 -20.370 1.00 48.81 490 GLY A O 1
ATOM 3562 N N . GLY A 1 491 ? 9.435 -9.945 -19.458 1.00 41.12 491 GLY A N 1
ATOM 3563 C CA . GLY A 1 491 ? 8.561 -11.109 -19.540 1.00 41.12 491 GLY A CA 1
ATOM 3564 C C . GLY A 1 491 ? 8.454 -11.574 -20.993 1.00 41.12 491 GLY A C 1
ATOM 3565 O O . GLY A 1 491 ? 7.972 -10.810 -21.827 1.00 41.12 491 GLY A O 1
ATOM 3566 N N . VAL A 1 492 ? 8.892 -12.812 -21.250 1.00 42.50 492 VAL A N 1
ATOM 3567 C CA . VAL A 1 492 ? 8.815 -13.503 -22.542 1.00 42.50 492 VAL A CA 1
ATOM 3568 C C . VAL A 1 492 ? 7.548 -13.111 -23.300 1.00 42.50 492 VAL A C 1
ATOM 3570 O O . VAL A 1 492 ? 6.428 -13.469 -22.917 1.00 42.50 492 VAL A O 1
ATOM 3573 N N . GLY A 1 493 ? 7.710 -12.353 -24.384 1.00 38.97 493 GLY A N 1
ATOM 3574 C CA . GLY A 1 493 ? 6.622 -12.094 -25.316 1.00 38.97 493 GLY A CA 1
ATOM 3575 C C . GLY A 1 493 ? 6.006 -13.415 -25.814 1.00 38.97 493 GLY A C 1
ATOM 3576 O O . GLY A 1 493 ? 6.628 -14.472 -25.724 1.00 38.97 493 GLY A O 1
ATOM 3577 N N . PRO A 1 494 ? 4.801 -13.411 -26.414 1.00 33.41 494 PRO A N 1
ATOM 3578 C CA . PRO A 1 494 ? 4.083 -14.643 -26.782 1.00 33.41 494 PRO A CA 1
ATOM 3579 C C . PRO A 1 494 ? 4.818 -15.552 -27.792 1.00 33.41 494 PRO A C 1
ATOM 3581 O O . PRO A 1 494 ? 4.381 -16.676 -28.021 1.00 33.41 494 PRO A O 1
ATOM 3584 N N . ASN A 1 495 ? 5.924 -15.072 -28.378 1.00 37.75 495 ASN A N 1
ATOM 3585 C CA . ASN A 1 495 ? 6.829 -15.811 -29.263 1.00 37.75 495 ASN A CA 1
ATOM 3586 C C . ASN A 1 495 ? 8.300 -15.779 -28.803 1.00 37.75 495 ASN A C 1
ATOM 3588 O O . ASN A 1 495 ? 9.169 -16.307 -29.499 1.00 37.75 495 ASN A O 1
ATOM 3592 N N . GLU A 1 496 ? 8.605 -15.185 -27.650 1.00 42.28 496 GLU A N 1
ATOM 3593 C CA . GLU A 1 496 ? 9.878 -15.425 -26.985 1.00 42.28 496 GLU A CA 1
ATOM 3594 C C . GLU A 1 496 ? 9.728 -16.755 -26.263 1.00 42.28 496 GLU A C 1
ATOM 3596 O O . GLU A 1 496 ? 9.285 -16.856 -25.123 1.00 42.28 496 GLU A O 1
ATOM 3601 N N . HIS A 1 497 ? 10.009 -17.834 -26.991 1.00 36.75 497 HIS A N 1
ATOM 3602 C CA . HIS A 1 497 ? 10.209 -19.135 -26.371 1.00 36.75 497 HIS A CA 1
ATOM 3603 C C . HIS A 1 497 ? 11.138 -18.949 -25.171 1.00 36.75 497 HIS A C 1
ATOM 3605 O O . HIS A 1 497 ? 12.056 -18.150 -25.281 1.00 36.75 497 HIS A O 1
ATOM 3611 N N . TYR A 1 498 ? 10.928 -19.672 -24.062 1.00 41.44 498 TYR A N 1
ATOM 3612 C CA . TYR A 1 498 ? 11.913 -19.822 -22.982 1.00 41.44 498 TYR A CA 1
ATOM 3613 C C . TYR A 1 498 ? 13.304 -20.034 -23.599 1.00 41.44 498 TYR A C 1
ATOM 3615 O O . TYR A 1 498 ? 13.686 -21.165 -23.922 1.00 41.44 498 TYR A O 1
ATOM 3623 N N . TYR A 1 499 ? 14.041 -18.952 -23.838 1.00 42.44 499 TYR A N 1
ATOM 3624 C CA . TYR A 1 499 ? 15.316 -19.017 -24.515 1.00 42.44 499 TYR A CA 1
ATOM 3625 C C . TYR A 1 499 ? 16.264 -19.437 -23.417 1.00 42.44 499 TYR A C 1
ATOM 3627 O O . TYR A 1 499 ? 16.687 -18.644 -22.583 1.00 42.44 499 TYR A O 1
ATOM 3635 N N . LEU A 1 500 ? 16.499 -20.747 -23.339 1.00 39.16 500 LEU A N 1
ATOM 3636 C CA . LEU A 1 500 ? 17.436 -21.314 -22.387 1.00 39.16 500 LEU A CA 1
ATOM 3637 C C . LEU A 1 500 ? 18.738 -20.488 -22.442 1.00 39.16 500 LEU A C 1
ATOM 3639 O O . LEU A 1 500 ? 19.235 -20.243 -23.548 1.00 39.16 500 LEU A O 1
ATOM 3643 N N . PRO A 1 501 ? 19.314 -20.099 -21.288 1.00 40.25 501 PRO A N 1
ATOM 3644 C CA . PRO A 1 501 ? 20.407 -19.121 -21.178 1.00 40.25 501 PRO A CA 1
ATOM 3645 C C . PRO A 1 501 ? 21.690 -19.447 -21.966 1.00 40.25 501 PRO A C 1
ATOM 3647 O O . PRO A 1 501 ? 22.634 -18.668 -21.968 1.00 40.25 501 PRO A O 1
ATOM 3650 N N . GLN A 1 502 ? 21.766 -20.594 -22.641 1.00 44.22 502 GLN A N 1
ATOM 3651 C CA . GLN A 1 502 ? 22.950 -21.030 -23.379 1.00 44.22 502 GLN A CA 1
ATOM 3652 C C . GLN A 1 502 ? 22.981 -20.600 -24.855 1.00 44.22 502 GLN A C 1
ATOM 3654 O O . GLN A 1 502 ? 24.044 -20.686 -25.461 1.00 44.22 502 GLN A O 1
ATOM 3659 N N . GLY A 1 503 ? 21.859 -20.168 -25.448 1.00 43.81 503 GLY A N 1
ATOM 3660 C CA . GLY A 1 503 ? 21.779 -19.922 -26.899 1.00 43.81 503 GLY A CA 1
ATOM 3661 C C . GLY A 1 503 ? 21.922 -18.462 -27.335 1.00 43.81 503 GLY A C 1
ATOM 3662 O O . GLY A 1 503 ? 22.662 -18.179 -28.270 1.00 43.81 503 GLY A O 1
ATOM 3663 N N . HIS A 1 504 ? 21.218 -17.544 -26.667 1.00 44.22 504 HIS A N 1
ATOM 3664 C CA . HIS A 1 504 ? 21.131 -16.131 -27.075 1.00 44.22 504 HIS A CA 1
ATOM 3665 C C . HIS A 1 504 ? 22.004 -15.189 -26.243 1.00 44.22 504 HIS A C 1
ATOM 3667 O O . HIS A 1 504 ? 22.368 -14.120 -26.716 1.00 44.22 504 HIS A O 1
ATOM 3673 N N . CYS A 1 505 ? 22.438 -15.638 -25.064 1.00 45.78 505 CYS A N 1
ATOM 3674 C CA . CYS A 1 505 ? 23.375 -14.918 -24.202 1.00 45.78 505 CYS A CA 1
ATOM 3675 C C . CYS A 1 505 ? 24.841 -15.186 -24.550 1.00 45.78 505 CYS A C 1
ATOM 3677 O O . CYS A 1 505 ? 25.742 -14.887 -23.763 1.00 45.78 505 CYS A O 1
ATOM 3679 N N . SER A 1 506 ? 25.111 -15.772 -25.723 1.00 42.38 506 SER A N 1
ATOM 3680 C CA . SER A 1 506 ? 26.474 -15.805 -26.231 1.00 42.38 506 SER A CA 1
ATOM 3681 C C . SER A 1 506 ? 26.932 -14.364 -26.416 1.00 42.38 506 SER A C 1
ATOM 3683 O O . SER A 1 506 ? 26.238 -13.584 -27.057 1.00 42.38 506 SER A O 1
ATOM 3685 N N . ALA A 1 507 ? 28.094 -14.036 -25.857 1.00 39.91 507 ALA A N 1
ATOM 3686 C CA . ALA A 1 507 ? 28.763 -12.733 -25.829 1.00 39.91 507 ALA A CA 1
ATOM 3687 C C . ALA A 1 507 ? 29.075 -12.095 -27.209 1.00 39.91 507 ALA A C 1
ATOM 3689 O O . ALA A 1 507 ? 30.057 -11.371 -27.360 1.00 39.91 507 ALA A O 1
ATOM 3690 N N . SER A 1 508 ? 28.303 -12.394 -28.250 1.00 39.38 508 SER A N 1
ATOM 3691 C CA . SER A 1 508 ? 28.618 -12.122 -29.647 1.00 39.38 508 SER A CA 1
ATOM 3692 C C . SER A 1 508 ? 28.322 -10.703 -30.109 1.00 39.38 508 SER A C 1
ATOM 3694 O O . SER A 1 508 ? 28.624 -10.392 -31.254 1.00 39.38 508 SER A O 1
ATOM 3696 N N . SER A 1 509 ? 27.880 -9.808 -29.232 1.00 44.41 509 SER A N 1
ATOM 3697 C CA . SER A 1 509 ? 28.115 -8.390 -29.471 1.00 44.41 509 SER A CA 1
ATOM 3698 C C . SER A 1 509 ? 28.215 -7.641 -28.150 1.00 44.41 509 SER A C 1
ATOM 3700 O O . SER A 1 509 ? 27.249 -7.068 -27.664 1.00 44.41 509 SER A O 1
ATOM 3702 N N . VAL A 1 510 ? 29.435 -7.566 -27.619 1.00 46.59 510 VAL A N 1
ATOM 3703 C CA . VAL A 1 510 ? 29.869 -6.583 -26.603 1.00 46.59 510 VAL A CA 1
ATOM 3704 C C . VAL A 1 510 ? 29.492 -5.131 -26.994 1.00 46.59 510 VAL A C 1
ATOM 3706 O O . VAL A 1 510 ? 29.624 -4.234 -26.177 1.00 46.59 510 VAL A O 1
ATOM 3709 N N . ASN A 1 511 ? 29.008 -4.895 -28.223 1.00 48.66 511 ASN A N 1
ATOM 3710 C CA . ASN A 1 511 ? 28.611 -3.591 -28.756 1.00 48.66 511 ASN A CA 1
ATOM 3711 C C . ASN A 1 511 ? 27.231 -3.565 -29.457 1.00 48.66 511 ASN A C 1
ATOM 3713 O O . ASN A 1 511 ? 26.875 -2.527 -30.009 1.00 48.66 511 ASN A O 1
ATOM 3717 N N . GLY A 1 512 ? 26.469 -4.668 -29.460 1.00 44.88 512 GLY A N 1
ATOM 3718 C CA . GLY A 1 512 ? 25.268 -4.793 -30.300 1.00 44.88 512 GLY A CA 1
ATOM 3719 C C . GLY A 1 512 ? 23.980 -4.440 -29.566 1.00 44.88 512 GLY A C 1
ATOM 3720 O O . GLY A 1 512 ? 23.805 -4.902 -28.436 1.00 44.88 512 GLY A O 1
ATOM 3721 N N . PRO A 1 513 ? 23.071 -3.658 -30.176 1.00 45.91 513 PRO A N 1
ATOM 3722 C CA . PRO A 1 513 ? 21.864 -3.245 -29.489 1.00 45.91 513 PRO A CA 1
ATOM 3723 C C . PRO A 1 513 ? 20.780 -4.349 -29.405 1.00 45.91 513 PRO A C 1
ATOM 3725 O O . PRO A 1 513 ? 20.650 -5.210 -30.274 1.00 45.91 513 PRO A O 1
ATOM 3728 N N . GLY A 1 514 ? 19.996 -4.356 -28.328 1.00 48.78 514 GLY A N 1
ATOM 3729 C CA . GLY A 1 514 ? 18.610 -4.852 -28.369 1.00 48.78 514 GLY A CA 1
ATOM 3730 C C . GLY A 1 514 ? 18.241 -6.238 -27.829 1.00 48.78 514 GLY A C 1
ATOM 3731 O O . GLY A 1 514 ? 17.051 -6.488 -27.721 1.00 48.78 514 GLY A O 1
ATOM 3732 N N . TYR A 1 515 ? 19.166 -7.133 -27.466 1.00 48.44 515 TYR A N 1
ATOM 3733 C CA . TYR A 1 515 ? 18.781 -8.419 -26.822 1.00 48.44 515 TYR A CA 1
ATOM 3734 C C . TYR A 1 515 ? 19.779 -8.948 -25.777 1.00 48.44 515 TYR A C 1
ATOM 3736 O O . TYR A 1 515 ? 19.546 -9.985 -25.163 1.00 48.44 515 TYR A O 1
ATOM 3744 N N . GLY A 1 516 ? 20.922 -8.277 -25.598 1.00 44.09 516 GLY A N 1
ATOM 3745 C CA . GLY A 1 516 ? 22.009 -8.758 -24.738 1.00 44.09 516 GLY A CA 1
ATOM 3746 C C . GLY A 1 516 ? 21.972 -8.248 -23.297 1.00 44.09 516 GLY A C 1
ATOM 3747 O O . GLY A 1 516 ? 22.707 -8.782 -22.468 1.00 44.09 516 GLY A O 1
ATOM 3748 N N . GLU A 1 517 ? 21.157 -7.231 -23.000 1.00 51.25 517 GLU A N 1
ATOM 3749 C CA . GLU A 1 517 ? 21.127 -6.577 -21.683 1.00 51.25 517 GLU A CA 1
ATOM 3750 C C . GLU A 1 517 ? 20.574 -7.512 -20.596 1.00 51.25 517 GLU A C 1
ATOM 3752 O O . GLU A 1 517 ? 21.167 -7.673 -19.531 1.00 51.25 517 GLU A O 1
ATOM 3757 N N . ASP A 1 518 ? 19.531 -8.255 -20.956 1.00 53.78 518 ASP A N 1
ATOM 3758 C CA . ASP A 1 518 ? 18.706 -9.062 -20.050 1.00 53.78 518 ASP A CA 1
ATOM 3759 C C . ASP A 1 518 ? 19.246 -10.492 -19.845 1.00 53.78 518 ASP A C 1
ATOM 3761 O O . ASP A 1 518 ? 18.659 -11.348 -19.186 1.00 53.78 518 ASP A O 1
ATOM 3765 N N . CYS A 1 519 ? 20.406 -10.781 -20.432 1.00 49.88 519 CYS A N 1
ATOM 3766 C CA . CYS A 1 519 ? 20.954 -12.128 -20.527 1.00 49.88 519 CYS A CA 1
ATOM 3767 C C . CYS A 1 519 ? 21.682 -12.608 -19.266 1.00 49.88 519 CYS A C 1
ATOM 3769 O O . CYS A 1 519 ? 21.904 -13.808 -19.066 1.00 49.88 519 CYS A O 1
ATOM 3771 N N . LEU A 1 520 ? 22.059 -11.675 -18.395 1.00 50.41 520 LEU A N 1
ATOM 3772 C CA . LEU A 1 520 ? 22.538 -11.975 -17.056 1.00 50.41 520 LEU A CA 1
ATOM 3773 C C . LEU A 1 520 ? 21.356 -11.850 -16.102 1.00 50.41 520 LEU A C 1
ATOM 3775 O O . LEU A 1 520 ? 21.303 -10.885 -15.355 1.00 50.41 520 LEU A O 1
ATOM 3779 N N . TYR A 1 521 ? 20.453 -12.842 -16.121 1.00 51.47 521 TYR A N 1
ATOM 3780 C CA . TYR A 1 521 ? 19.354 -13.007 -15.160 1.00 51.47 521 TYR A CA 1
ATOM 3781 C C . TYR A 1 521 ? 19.870 -12.928 -13.723 1.00 51.47 521 TYR A C 1
ATOM 3783 O O . TYR A 1 521 ? 20.188 -13.941 -13.084 1.00 51.47 521 TYR A O 1
ATOM 3791 N N . LYS A 1 522 ? 19.993 -11.721 -13.201 1.00 58.88 522 LYS A N 1
ATOM 3792 C CA . LYS A 1 522 ? 20.331 -11.492 -11.817 1.00 58.88 522 LYS A CA 1
ATOM 3793 C C . LYS A 1 522 ? 19.113 -10.860 -11.215 1.00 58.88 522 LYS A C 1
ATOM 3795 O O . LYS A 1 522 ? 18.846 -9.677 -11.333 1.00 58.88 522 LYS A O 1
ATOM 3800 N N . ASN A 1 523 ? 18.343 -11.750 -10.614 1.00 68.50 523 ASN A N 1
ATOM 3801 C CA . ASN A 1 523 ? 17.052 -11.402 -10.083 1.00 68.50 523 ASN A CA 1
ATOM 3802 C C . ASN A 1 523 ? 17.220 -10.299 -9.063 1.00 68.50 523 ASN A C 1
ATOM 3804 O O . ASN A 1 523 ? 17.997 -10.414 -8.106 1.00 68.50 523 ASN A O 1
ATOM 3808 N N . ASN A 1 524 ? 16.442 -9.263 -9.265 1.00 79.00 524 ASN A N 1
ATOM 3809 C CA . ASN A 1 524 ? 16.426 -8.166 -8.354 1.00 79.00 524 ASN A CA 1
ATOM 3810 C C . ASN A 1 524 ? 15.346 -8.447 -7.311 1.00 79.00 524 ASN A C 1
ATOM 3812 O O . ASN A 1 524 ? 14.254 -8.938 -7.619 1.00 79.00 524 ASN A O 1
ATOM 3816 N N . PHE A 1 525 ? 15.670 -8.208 -6.051 1.00 87.81 525 PHE A N 1
ATOM 3817 C CA . PHE A 1 525 ? 14.725 -8.435 -4.978 1.00 87.81 525 PHE A CA 1
ATOM 3818 C C . PHE A 1 525 ? 14.999 -7.529 -3.789 1.00 87.81 525 PHE A C 1
ATOM 3820 O O . PHE A 1 525 ? 16.103 -7.032 -3.588 1.00 87.81 525 PHE A O 1
ATOM 3827 N N . PHE A 1 526 ? 13.984 -7.343 -2.956 1.00 90.75 526 PHE A N 1
ATOM 3828 C CA . PHE A 1 526 ? 14.165 -6.819 -1.609 1.00 90.75 526 PHE A CA 1
ATOM 3829 C C . PHE A 1 526 ? 13.215 -7.519 -0.650 1.00 90.75 526 PHE A C 1
ATOM 3831 O O . PHE A 1 526 ? 12.107 -7.921 -1.009 1.00 90.75 526 PHE A O 1
ATOM 3838 N N . ALA A 1 527 ? 13.639 -7.641 0.602 1.00 91.19 527 ALA A N 1
ATOM 3839 C CA . ALA A 1 527 ? 12.789 -8.103 1.683 1.00 91.19 527 ALA A CA 1
ATOM 3840 C C . ALA A 1 527 ? 12.280 -6.898 2.476 1.00 91.19 527 ALA A C 1
ATOM 3842 O O . ALA A 1 527 ? 13.063 -6.168 3.085 1.00 91.19 527 ALA A O 1
ATOM 3843 N N . ALA A 1 528 ? 10.966 -6.707 2.483 1.00 91.81 528 ALA A N 1
ATOM 3844 C CA . ALA A 1 528 ? 10.291 -5.740 3.331 1.00 91.81 528 ALA A CA 1
ATOM 3845 C C . ALA A 1 528 ? 9.818 -6.452 4.600 1.00 91.81 528 ALA A C 1
ATOM 3847 O O . ALA A 1 528 ? 9.000 -7.368 4.533 1.00 91.81 528 ALA A O 1
ATOM 3848 N N . ILE A 1 529 ? 10.341 -6.047 5.752 1.00 91.06 529 ILE A N 1
ATOM 3849 C CA . ILE A 1 529 ? 9.992 -6.585 7.066 1.00 91.06 529 ILE A CA 1
ATOM 3850 C C . ILE A 1 529 ? 9.191 -5.514 7.784 1.00 91.06 529 ILE A C 1
ATOM 3852 O O . ILE A 1 529 ? 9.686 -4.401 7.952 1.00 91.06 529 ILE A O 1
ATOM 3856 N N . CYS A 1 530 ? 7.978 -5.842 8.217 1.00 89.00 530 CYS A N 1
ATOM 3857 C CA . CYS A 1 530 ? 7.175 -4.912 8.990 1.00 89.00 530 CYS A CA 1
ATOM 3858 C C . CYS A 1 530 ? 7.032 -5.372 10.433 1.00 89.00 530 CYS A C 1
ATOM 3860 O O . CYS A 1 530 ? 6.495 -6.440 10.711 1.00 89.00 530 CYS A O 1
ATOM 3862 N N . THR A 1 531 ? 7.487 -4.551 11.367 1.00 85.31 531 THR A N 1
ATOM 3863 C CA . THR A 1 531 ? 7.199 -4.725 12.786 1.00 85.31 531 THR A CA 1
ATOM 3864 C C . THR A 1 531 ? 6.161 -3.701 13.204 1.00 85.31 531 THR A C 1
ATOM 3866 O O . THR A 1 531 ? 6.184 -2.550 12.785 1.00 85.31 531 THR A O 1
ATOM 3869 N N . VAL A 1 532 ? 5.210 -4.115 14.027 1.00 80.38 532 VAL A N 1
ATOM 3870 C CA . VAL A 1 532 ? 4.231 -3.207 14.617 1.00 80.38 532 VAL A CA 1
ATOM 3871 C C . VAL A 1 532 ? 4.619 -2.959 16.065 1.00 80.38 532 VAL A C 1
ATOM 3873 O O . VAL A 1 532 ? 4.738 -3.896 16.851 1.00 80.38 532 VAL A O 1
ATOM 3876 N N . ASN A 1 533 ? 4.855 -1.696 16.415 1.00 78.19 533 ASN A N 1
ATOM 3877 C CA . ASN A 1 533 ? 5.117 -1.302 17.794 1.00 78.19 533 ASN A CA 1
ATOM 3878 C C . ASN A 1 533 ? 3.870 -0.638 18.377 1.00 78.19 533 ASN A C 1
ATOM 3880 O O . ASN A 1 533 ? 3.268 0.225 17.741 1.00 78.19 533 ASN A O 1
ATOM 3884 N N . GLY A 1 534 ? 3.520 -1.004 19.609 1.00 66.19 534 GLY A N 1
ATOM 3885 C CA . GLY A 1 534 ? 2.297 -0.540 20.269 1.00 66.19 534 GLY A CA 1
ATOM 3886 C C . GLY A 1 534 ? 1.186 -1.594 20.250 1.00 66.19 534 GLY A C 1
ATOM 3887 O O . GLY A 1 534 ? 1.151 -2.465 19.388 1.00 66.19 534 GLY A O 1
ATOM 3888 N N . GLY A 1 535 ? 0.302 -1.536 21.252 1.00 63.91 535 GLY A N 1
ATOM 3889 C CA . GLY A 1 535 ? -0.662 -2.597 21.574 1.00 63.91 535 GLY A CA 1
ATOM 3890 C C . GLY A 1 535 ? -0.108 -3.583 22.610 1.00 63.91 535 GLY A C 1
ATOM 3891 O O . GLY A 1 535 ? 0.954 -4.165 22.430 1.00 63.91 535 GLY A O 1
ATOM 3892 N N . SER A 1 536 ? -0.796 -3.749 23.743 1.00 45.06 536 SER A N 1
ATOM 3893 C CA . SER A 1 536 ? -0.337 -4.579 24.874 1.00 45.06 536 SER A CA 1
ATOM 3894 C C . SER A 1 536 ? -0.805 -6.042 24.820 1.00 45.06 536 SER A C 1
ATOM 3896 O O . SER A 1 536 ? -0.778 -6.740 25.833 1.00 45.06 536 SER A O 1
ATOM 3898 N N . GLY A 1 537 ? -1.228 -6.536 23.655 1.00 48.38 537 GLY A N 1
ATOM 3899 C CA . GLY A 1 537 ? -1.733 -7.898 23.497 1.00 48.38 537 GLY A CA 1
ATOM 3900 C C . GLY A 1 537 ? -0.758 -8.806 22.756 1.00 48.38 537 GLY A C 1
ATOM 3901 O O . GLY A 1 537 ? -0.396 -8.528 21.622 1.00 48.38 537 GLY A O 1
ATOM 3902 N N . SER A 1 538 ? -0.443 -9.964 23.337 1.00 39.03 538 SER A N 1
ATOM 3903 C CA . SER A 1 538 ? 0.055 -11.154 22.622 1.00 39.03 538 SER A CA 1
ATOM 3904 C C . SER A 1 538 ? -0.964 -11.742 21.630 1.00 39.03 538 SER A C 1
ATOM 3906 O O . SER A 1 538 ? -0.737 -12.806 21.057 1.00 39.03 538 SER A O 1
ATOM 3908 N N . GLY A 1 539 ? -2.119 -11.097 21.476 1.00 39.84 539 GLY A N 1
ATOM 3909 C CA . GLY A 1 539 ? -3.176 -11.495 20.572 1.00 39.84 539 GLY A CA 1
ATOM 3910 C C . GLY A 1 539 ? -2.942 -10.856 19.222 1.00 39.84 539 GLY A C 1
ATOM 3911 O O . GLY A 1 539 ? -2.893 -9.632 19.124 1.00 39.84 539 GLY A O 1
ATOM 3912 N N . LEU A 1 540 ? -2.806 -11.714 18.213 1.00 38.88 540 LEU A N 1
ATOM 3913 C CA . LEU A 1 540 ? -3.323 -11.511 16.865 1.00 38.88 540 LEU A CA 1
ATOM 3914 C C . LEU A 1 540 ? -4.202 -10.258 16.830 1.00 38.88 540 LEU A C 1
ATOM 3916 O O . LEU A 1 540 ? -5.282 -10.247 17.424 1.00 38.88 540 LEU A O 1
ATOM 3920 N N . THR A 1 541 ? -3.726 -9.193 16.187 1.00 40.72 541 THR A N 1
ATOM 3921 C CA . THR A 1 541 ? -4.639 -8.182 15.665 1.00 40.72 541 THR A CA 1
ATOM 3922 C C . THR A 1 541 ? -5.607 -8.997 14.826 1.00 40.72 541 THR A C 1
ATOM 3924 O O . THR A 1 541 ? -5.205 -9.563 13.811 1.00 40.72 541 THR A O 1
ATOM 3927 N N . GLU A 1 542 ? -6.820 -9.218 15.331 1.00 36.69 542 GLU A N 1
ATOM 3928 C CA . GLU A 1 542 ? -7.860 -9.916 14.600 1.00 36.69 542 GLU A CA 1
ATOM 3929 C C . GLU A 1 542 ? -8.170 -9.003 13.419 1.00 36.69 542 GLU A C 1
ATOM 3931 O O . GLU A 1 542 ? -8.972 -8.076 13.498 1.00 36.69 542 GLU A O 1
ATOM 3936 N N . VAL A 1 543 ? -7.418 -9.191 12.334 1.00 34.75 543 VAL A N 1
ATOM 3937 C CA . VAL A 1 543 ? -7.793 -8.725 11.016 1.00 34.75 543 VAL A CA 1
ATOM 3938 C C . VAL A 1 543 ? -9.061 -9.510 10.744 1.00 34.75 543 VAL A C 1
ATOM 3940 O O . VAL A 1 543 ? -9.008 -10.663 10.318 1.00 34.75 543 VAL A O 1
ATOM 3943 N N . ILE A 1 544 ? -10.204 -8.922 11.092 1.00 31.09 544 ILE A N 1
ATOM 3944 C CA . ILE A 1 544 ? -11.494 -9.408 10.636 1.00 31.09 544 ILE A CA 1
ATOM 3945 C C . ILE A 1 544 ? -11.424 -9.261 9.118 1.00 31.09 544 ILE A C 1
ATOM 3947 O O . ILE A 1 544 ? -11.652 -8.187 8.568 1.00 31.09 544 ILE A O 1
ATOM 3951 N N . LEU A 1 545 ? -11.012 -10.334 8.443 1.00 25.72 545 LEU A N 1
ATOM 3952 C CA . LEU A 1 545 ? -11.196 -10.500 7.015 1.00 25.72 545 LEU A CA 1
ATOM 3953 C C . LEU A 1 545 ? -12.709 -10.579 6.817 1.00 25.72 545 LEU A C 1
ATOM 3955 O O . LEU A 1 545 ? -13.298 -11.656 6.878 1.00 25.72 545 LEU A O 1
ATOM 3959 N N . THR A 1 546 ? -13.359 -9.429 6.667 1.00 26.38 546 THR A N 1
ATOM 3960 C CA . THR A 1 546 ? -14.707 -9.378 6.114 1.00 26.38 546 THR A CA 1
ATOM 3961 C C . THR A 1 546 ? -14.612 -9.936 4.697 1.00 26.38 546 THR A C 1
ATOM 3963 O O . THR A 1 546 ? -14.035 -9.283 3.826 1.00 26.38 546 THR A O 1
ATOM 3966 N N . GLN A 1 547 ? -15.077 -11.176 4.515 1.00 25.14 547 GLN A N 1
ATOM 3967 C CA . GLN A 1 547 ? -15.343 -11.754 3.196 1.00 25.14 547 GLN A CA 1
ATOM 3968 C C . GLN A 1 547 ? -16.485 -11.017 2.507 1.00 25.14 547 GLN A C 1
ATOM 3970 O O . GLN A 1 547 ? -17.444 -10.632 3.219 1.00 25.14 547 GLN A O 1
#

Secondary structure (DSSP, 8-state):
------PPPP--------------PPPSSSHHHHHHHHHHHHHHHHHHHHHHHHHHHHHHHHHHHHHHHHHHHHHHHHH--SGGGHHHHHHHHHHHHHTS---TTEEEPPPEEEEEEEEES-TTT---EEEEEEEEEEEEEE-SGGGGT-SEEEEEEEEEEEEE--EEEEEEEEEE---SSEEEEEEEEPPBPTTSSSB-TT-PPPP---BTTB--SEEEEEESSPTTSTTSSPPTT-------TTPPEEEEEEEETTTTTTTSSS---S--TTS--TT-EEEEEGGGGGGT--TTTTT--EEEEEEEEEEESS-EEEEEEEEEEPS-SS-TT-EEEEEPPPSSTTT-SHHHHHGGG-TTSTT--EEEEEEEEE----------S----PPPEEEEEEEEEEEE---S--TT--S-B-SEEEEES--HHHHHH--TTPPPPGGGGT--B-GGG--GGGSPPPHHHHHHT-B-SSSSPBPSEEEEEE--S----TT-----TTTS-S-TTTT--SSSGGGS---EEEEEEEEEE--S-SS--------

InterPro domains:
  IPR028087 Putative Flp pilus-assembly TadG-like, N-terminal [PF13400] (32-78)

Sequence (547 aa):
MSVLLVAPTRSPAHAGSLRRAVVRSPRTRERGATSLTFALLLIPLLLVVGCAIDFARFVEYRSALQSAADEAALAGAAVFSDPSHGPAAVGVATEYFRNALLPPSLSVSAPKVTANANGTINPALGTAPAHTVTVAATATVATTLMSLVMPSAALHVTATAGNPIVTPQLAFTNVNSIACDGNTAYLYEVPPNDSGVGYDFSKVPSFSVASNGVQGNYYEIGTSYLPGTANGQLPAGQQLPSFGVNQPLGIMMRNDTNGNLSGCGAPVTGANSYGAPNGGSQAFYSSLLLNKQPPSQFSNYHYQVTVTSVIWSDRTEIASVTTTLPPSILYPNGATISEPIEGDAKYNTLATYLGINDPSSGYSNCTAITSTDSSESHASARSRTFAVAHSVRLPTTTTTYQCETQYPTNTTSSTPNCLLYVQTGVSPQYIAGLSDSSPVPQEARGNCFPVQGGGTQYAAPSCAQLSALAVTSGNSPVSPAAVFWWDDGGGVGPNEHYYLPQGHCSASSVNGPGYGEDCLYKNNFFAAICTVNGGSGSGLTEVILTQ

Radius of gyration: 40.46 Å; Cα contacts (8 Å, |Δi|>4): 1157; chains: 1; bounding box: 94×66×150 Å

pLDDT: mean 78.12, std 16.84, range [25.14, 97.88]